Protein AF-0000000078982829 (afdb_homodimer)

Radius of gyration: 27.92 Å; Cα contacts (8 Å, |Δi|>4): 1335; chains: 2; bounding box: 40×84×59 Å

Secondary structure (DSSP, 8-state):
-EEEEEEETTEEEEEEEES-TTSEEEEEE--TT--GGGGTTHHHHHHHTTEEEEEEPPTTSTT-EES-TTS-----HHHHHHHHHHHHHHTT-SSEEEEEEHHHHHHHHHHHHH-GGGEEEEEEETS-----GGGTTS---HHHHHHTHHHHHTTSHHHHHHHHHHHHHHHHHHHHHHSTT----HHHHHHHHGGGG-TTHHHHHHHHHHHTTTSSPPPGGGHHHHHHHTT---B-S-EEEEEETT-SS----GGGGGGB-SSEEEEEETT--S-HHHHSHHHHHHHHHHHHHHH--/-EEEEEEETTEEEEEEEES-TTSEEEEEE--TT--GGGGTTHHHHHHHTTEEEEEEPPTTSTT-EES-TTS-----HHHHHHHHHHHHHHTT-SSEEEEEEHHHHHHHHHHHHH-GGGEEEEEEETS-----GGGTTS---HHHHHHTHHHHHTTSHHHHHHHHHHHHHHHHHHHHHHSTT----HHHHHHHHGGGG-TTHHHHHHHHHHHTTTSSPPPGGGHHHHHHHTT---B-S-EEEEEETT-SS----GGGGGGB-SSEEEEEETT--S-HHHHSHHHHHHHHHHHHHHH--

Solvent-accessible surface area (backbone atoms only — not comparable to full-atom values): 29621 Å² total; per-residue (Å²): 122,44,78,47,72,47,72,20,82,68,26,39,37,25,27,38,37,37,52,44,90,84,27,55,43,30,40,44,30,42,29,83,87,60,33,53,68,41,38,62,69,18,46,58,57,36,19,74,72,42,20,21,31,36,28,42,31,52,88,30,22,38,76,18,39,68,74,48,94,81,58,77,58,60,34,37,67,42,49,46,20,49,46,52,52,25,41,30,58,60,70,67,48,69,52,24,35,34,23,19,24,62,54,15,9,21,16,36,43,45,39,34,37,78,42,42,84,40,33,47,12,33,29,20,36,56,36,79,43,68,72,54,44,94,56,49,57,60,60,67,57,53,72,56,49,50,52,44,19,64,46,39,34,33,64,38,68,28,31,48,50,33,43,63,75,37,43,61,60,39,38,52,51,48,50,46,55,23,15,66,76,59,84,77,51,69,67,65,49,51,70,36,48,59,24,59,68,23,91,46,20,59,54,14,52,38,35,22,48,22,32,52,60,64,73,45,84,77,55,75,91,36,44,72,52,47,60,54,42,73,69,61,65,50,28,54,45,16,30,26,26,34,36,29,76,38,23,44,64,52,92,69,53,78,84,42,57,82,46,46,72,29,60,73,46,81,47,71,43,81,70,22,20,63,59,46,42,57,71,35,21,66,63,42,36,48,42,49,54,50,14,47,53,62,50,54,131,121,46,79,46,72,46,70,21,83,67,26,37,36,26,28,36,38,38,51,45,91,85,27,55,44,30,40,44,29,41,30,84,85,58,33,51,68,40,39,62,69,18,46,59,57,37,19,73,73,40,20,22,31,36,26,44,32,52,89,31,21,39,77,17,39,67,73,47,93,80,57,77,58,62,34,37,65,42,49,47,20,48,46,53,54,27,41,31,58,61,70,69,48,70,53,24,36,32,22,20,24,62,54,15,9,22,16,36,43,44,39,32,36,77,42,42,84,40,34,47,13,33,31,21,36,56,37,78,43,67,72,56,44,94,58,48,59,60,58,66,57,52,72,56,50,51,52,41,20,65,45,40,36,34,64,38,68,28,31,47,48,33,44,65,74,37,43,61,59,40,38,53,50,48,50,47,54,22,15,66,77,59,84,77,51,71,67,63,49,50,68,37,49,60,23,60,67,24,92,48,21,58,54,15,53,39,36,21,47,22,30,51,58,64,73,44,83,75,54,76,91,36,44,72,52,47,58,55,42,72,70,59,65,50,29,54,45,17,30,27,26,34,37,29,76,38,23,45,64,52,92,68,52,77,84,42,57,81,45,47,73,30,60,73,45,82,45,69,44,83,71,22,19,61,59,46,43,56,72,37,21,66,63,42,35,49,42,48,54,50,15,48,53,62,48,54,132

Structure (mmCIF, N/CA/C/O backbone):
data_AF-0000000078982829-model_v1
#
loop_
_entity.id
_entity.type
_entity.pdbx_description
1 polymer 'Hydrolase, alpha/beta fold family'
#
loop_
_atom_site.group_PDB
_atom_site.id
_atom_site.type_symbol
_atom_site.label_atom_id
_atom_site.label_alt_id
_atom_site.label_comp_id
_atom_site.label_asym_id
_atom_site.label_entity_id
_atom_site.label_seq_id
_atom_site.pdbx_PDB_ins_code
_atom_site.Cartn_x
_atom_site.Cartn_y
_atom_site.Cartn_z
_atom_site.occupancy
_atom_site.B_iso_or_equiv
_atom_site.auth_seq_id
_atom_site.auth_comp_id
_atom_site.auth_asym_id
_atom_site.auth_atom_id
_atom_site.pdbx_PDB_model_num
ATOM 1 N N . MET A 1 1 ? -15.469 26.25 22.859 1 89.81 1 MET A N 1
ATOM 2 C CA . MET A 1 1 ? -14.852 26.734 21.609 1 89.81 1 MET A CA 1
ATOM 3 C C . MET A 1 1 ? -15.906 27.281 20.672 1 89.81 1 MET A C 1
ATOM 5 O O . MET A 1 1 ? -17.031 26.781 20.609 1 89.81 1 MET A O 1
ATOM 9 N N . GLN A 1 2 ? -15.539 28.406 20.016 1 95.56 2 GLN A N 1
ATOM 10 C CA . GLN A 1 2 ? -16.438 29.062 19.078 1 95.56 2 GLN A CA 1
ATOM 11 C C . GLN A 1 2 ? -15.969 28.875 17.641 1 95.56 2 GLN A C 1
ATOM 13 O O . GLN A 1 2 ? -14.773 28.984 17.359 1 95.56 2 GLN A O 1
ATOM 18 N N . GLN A 1 3 ? -16.859 28.547 16.766 1 97.88 3 GLN A N 1
ATOM 19 C CA . GLN A 1 3 ? -16.531 28.438 15.344 1 97.88 3 GLN A CA 1
ATOM 20 C C . GLN A 1 3 ? -16.609 29.797 14.656 1 97.88 3 GLN A C 1
ATOM 22 O O . GLN A 1 3 ? -17.547 30.578 14.883 1 97.88 3 GLN A O 1
ATOM 27 N N . ARG A 1 4 ? -15.664 30.141 13.945 1 98.31 4 ARG A N 1
ATOM 28 C CA . ARG A 1 4 ? -15.562 31.391 13.195 1 98.31 4 ARG A CA 1
ATOM 29 C C . ARG A 1 4 ? -15.109 31.141 11.758 1 98.31 4 ARG A C 1
ATOM 31 O O . ARG A 1 4 ? -14.703 30.016 11.43 1 98.31 4 ARG A O 1
ATOM 38 N N . THR A 1 5 ? -15.305 32.125 10.898 1 98.62 5 THR A N 1
ATOM 39 C CA . THR A 1 5 ? -14.812 32.062 9.531 1 98.62 5 THR A CA 1
ATOM 40 C C . THR A 1 5 ? -14.07 33.344 9.172 1 98.62 5 THR A C 1
ATOM 42 O O . THR A 1 5 ? -14.367 34.406 9.719 1 98.62 5 THR A O 1
ATOM 45 N N . VAL A 1 6 ? -13.164 33.25 8.336 1 98.88 6 VAL A N 1
ATOM 46 C CA . VAL A 1 6 ? -12.43 34.406 7.844 1 98.88 6 VAL A CA 1
ATOM 47 C C . VAL A 1 6 ? -11.938 34.156 6.422 1 98.88 6 VAL A C 1
ATOM 49 O O . VAL A 1 6 ? -11.617 33 6.074 1 98.88 6 VAL A O 1
ATOM 52 N N . THR A 1 7 ? -11.992 35.156 5.578 1 98.88 7 THR A N 1
ATOM 53 C CA . THR A 1 7 ? -11.367 35.062 4.266 1 98.88 7 THR A CA 1
ATOM 54 C C . THR A 1 7 ? -9.844 35.125 4.379 1 98.88 7 THR A C 1
ATOM 56 O O . THR A 1 7 ? -9.297 36.125 4.863 1 98.88 7 THR A O 1
ATOM 59 N N . ALA A 1 8 ? -9.141 34.125 3.996 1 98.81 8 ALA A N 1
ATOM 60 C CA . ALA A 1 8 ? -7.688 34 4.047 1 98.81 8 ALA A CA 1
ATOM 61 C C . ALA A 1 8 ? -7.137 33.438 2.744 1 98.81 8 ALA A C 1
ATOM 63 O O . ALA A 1 8 ? -7.258 32.219 2.488 1 98.81 8 ALA A O 1
ATOM 64 N N . GLY A 1 9 ? -6.473 34.312 1.945 1 98.44 9 GLY A N 1
ATOM 65 C CA . GLY A 1 9 ? -5.996 33.844 0.65 1 98.44 9 GLY A CA 1
ATOM 66 C C . GLY A 1 9 ? -7.109 33.375 -0.271 1 98.44 9 GLY A C 1
ATOM 67 O O . GLY A 1 9 ? -8.062 34.125 -0.52 1 98.44 9 GLY A O 1
ATOM 68 N N . VAL A 1 10 ? -7.043 32.156 -0.689 1 98.81 10 VAL A N 1
ATOM 69 C CA . VAL A 1 10 ? -7.988 31.641 -1.676 1 98.81 10 VAL A CA 1
ATOM 70 C C . VAL A 1 10 ? -9.133 30.922 -0.969 1 98.81 10 VAL A C 1
ATOM 72 O O . VAL A 1 10 ? -9.984 30.312 -1.618 1 98.81 10 VAL A O 1
ATOM 75 N N . LEU A 1 11 ? -9.195 31.016 0.363 1 98.88 11 LEU A N 1
ATOM 76 C CA . LEU A 1 11 ? -10.156 30.219 1.119 1 98.88 11 LEU A CA 1
ATOM 77 C C . LEU A 1 11 ? -11.031 31.109 1.996 1 98.88 11 LEU A C 1
ATOM 79 O O . LEU A 1 11 ? -10.609 32.188 2.4 1 98.88 11 LEU A O 1
ATOM 83 N N . GLU A 1 12 ? -12.258 30.719 2.184 1 98.88 12 GLU A N 1
ATOM 84 C CA . GLU A 1 12 ? -13 31.016 3.41 1 98.88 12 GLU A CA 1
ATOM 85 C C . GLU A 1 12 ? -12.719 29.969 4.484 1 98.88 12 GLU A C 1
ATOM 87 O O . GLU A 1 12 ? -13.336 28.906 4.5 1 98.88 12 GLU A O 1
ATOM 92 N N . VAL A 1 13 ? -11.773 30.344 5.371 1 98.94 13 VAL A N 1
ATOM 93 C CA . VAL A 1 13 ? -11.305 29.375 6.355 1 98.94 13 VAL A CA 1
ATOM 94 C C . VAL A 1 13 ? -12.258 29.344 7.547 1 98.94 13 VAL A C 1
ATOM 96 O O . VAL A 1 13 ? -12.547 30.391 8.141 1 98.94 13 VAL A O 1
ATOM 99 N N . SER A 1 14 ? -12.844 28.219 7.848 1 98.94 14 SER A N 1
ATOM 100 C CA . SER A 1 14 ? -13.531 27.984 9.109 1 98.94 14 SER A CA 1
ATOM 101 C C . SER A 1 14 ? -12.578 27.453 10.172 1 98.94 14 SER A C 1
ATOM 103 O O . SER A 1 14 ? -11.711 26.641 9.883 1 98.94 14 SER A O 1
ATOM 105 N N . TYR A 1 15 ? -12.695 27.984 11.391 1 98.88 15 TYR A N 1
ATOM 106 C CA . TYR A 1 15 ? -11.828 27.562 12.477 1 98.88 15 TYR A CA 1
ATOM 107 C C . TYR A 1 15 ? -12.547 27.641 13.82 1 98.88 15 TYR A C 1
ATOM 109 O O . TYR A 1 15 ? -13.562 28.328 13.945 1 98.88 15 TYR A O 1
ATOM 117 N N . LEU A 1 16 ? -12.086 26.828 14.742 1 98.75 16 LEU A N 1
ATOM 118 C CA . LEU A 1 16 ? -12.5 26.984 16.141 1 98.75 16 LEU A CA 1
ATOM 119 C C . LEU A 1 16 ? -11.539 27.891 16.891 1 98.75 16 LEU A C 1
ATOM 121 O O . LEU A 1 16 ? -10.328 27.844 16.656 1 98.75 16 LEU A O 1
ATOM 125 N N . GLU A 1 17 ? -12.109 28.656 17.734 1 98.38 17 GLU A N 1
ATOM 126 C CA . GLU A 1 17 ? -11.312 29.547 18.562 1 98.38 17 GLU A CA 1
ATOM 127 C C . GLU A 1 17 ? -11.672 29.406 20.031 1 98.38 17 GLU A C 1
ATOM 129 O O . GLU A 1 17 ? -12.844 29.25 20.391 1 98.38 17 GLU A O 1
ATOM 134 N N . SER A 1 18 ? -10.625 29.375 20.859 1 97.69 18 SER A N 1
ATOM 135 C CA . SER A 1 18 ? -10.812 29.328 22.297 1 97.69 18 SER A CA 1
ATOM 136 C C . SER A 1 18 ? -9.758 30.172 23.016 1 97.69 18 SER A C 1
ATOM 138 O O . SER A 1 18 ? -8.703 30.453 22.453 1 97.69 18 SER A O 1
ATOM 140 N N . GLY A 1 19 ? -10.055 30.562 24.297 1 98.19 19 GLY A N 1
ATOM 141 C CA . GLY A 1 19 ? -9.133 31.359 25.094 1 98.19 19 GLY A CA 1
ATOM 142 C C . GLY A 1 19 ? -9.359 32.844 24.938 1 98.19 19 GLY A C 1
ATOM 143 O O . GLY A 1 19 ? -10.25 33.281 24.188 1 98.19 19 GLY A O 1
ATOM 144 N N . PRO A 1 20 ? -8.562 33.688 25.688 1 97.69 20 PRO A N 1
ATOM 145 C CA . PRO A 1 20 ? -8.711 35.125 25.594 1 97.69 20 PRO A CA 1
ATOM 146 C C . PRO A 1 20 ? -8.305 35.688 24.25 1 97.69 20 PRO A C 1
ATOM 148 O O . PRO A 1 20 ? -7.32 35.25 23.656 1 97.69 20 PRO A O 1
ATOM 151 N N . ALA A 1 21 ? -9.062 36.688 23.734 1 94.88 21 ALA A N 1
ATOM 152 C CA . ALA A 1 21 ? -8.789 37.281 22.438 1 94.88 21 ALA A CA 1
ATOM 153 C C . ALA A 1 21 ? -7.414 37.938 22.422 1 94.88 21 ALA A C 1
ATOM 155 O O . ALA A 1 21 ? -6.762 38 21.375 1 94.88 21 ALA A O 1
ATOM 156 N N . ASP A 1 22 ? -7.023 38.406 23.609 1 96.75 22 ASP A N 1
ATOM 157 C CA . ASP A 1 22 ? -5.73 39.062 23.719 1 96.75 22 ASP A CA 1
ATOM 158 C C . ASP A 1 22 ? -4.652 38.094 24.203 1 96.75 22 ASP A C 1
ATOM 160 O O . ASP A 1 22 ? -3.572 38.531 24.625 1 96.75 22 ASP A O 1
ATOM 164 N N . GLY A 1 23 ? -4.945 36.844 24.203 1 98.44 23 GLY A N 1
ATOM 165 C CA . GLY A 1 23 ? -3.986 35.812 24.594 1 98.44 23 GLY A CA 1
ATOM 166 C C . GLY A 1 23 ? -2.885 35.625 23.578 1 98.44 23 GLY A C 1
ATOM 167 O O . GLY A 1 23 ? -2.943 36.156 22.469 1 98.44 23 GLY A O 1
ATOM 168 N N . TRP A 1 24 ? -1.822 34.844 24.031 1 98.31 24 TRP A N 1
ATOM 169 C CA . TRP A 1 24 ? -0.764 34.562 23.062 1 98.31 24 TRP A CA 1
ATOM 170 C C . TRP A 1 24 ? -1.261 33.625 21.969 1 98.31 24 TRP A C 1
ATOM 172 O O . TRP A 1 24 ? -1.941 32.656 22.25 1 98.31 24 TRP A O 1
ATOM 182 N N . PRO A 1 25 ? -1.08 34 20.688 1 98.81 25 PRO A N 1
ATOM 183 C CA . PRO A 1 25 ? -1.641 33.25 19.578 1 98.81 25 PRO A CA 1
ATOM 184 C C . PRO A 1 25 ? -1.029 31.844 19.453 1 98.81 25 PRO A C 1
ATOM 186 O O . PRO A 1 25 ? 0.195 31.703 19.5 1 98.81 25 PRO A O 1
ATOM 189 N N . CYS A 1 26 ? -1.821 30.891 19.344 1 98.94 26 CYS A N 1
ATOM 190 C CA . CYS A 1 26 ? -1.468 29.5 19.156 1 98.94 26 CYS A CA 1
ATOM 191 C C . CYS A 1 26 ? -2.33 28.844 18.078 1 98.94 26 CYS A C 1
ATOM 193 O O . CYS A 1 26 ? -3.545 28.719 18.25 1 98.94 26 CYS A O 1
ATOM 195 N N . ILE A 1 27 ? -1.748 28.453 16.969 1 98.94 27 ILE A N 1
ATOM 196 C CA . ILE A 1 27 ? -2.486 27.828 15.867 1 98.94 27 ILE A CA 1
ATOM 197 C C . ILE A 1 27 ? -2.074 26.375 15.727 1 98.94 27 ILE A C 1
ATOM 199 O O . ILE A 1 27 ? -0.896 26.062 15.531 1 98.94 27 ILE A O 1
ATOM 203 N N . LEU A 1 28 ? -2.971 25.469 15.891 1 98.94 28 LEU A N 1
ATOM 204 C CA . LEU A 1 28 ? -2.736 24.031 15.789 1 98.94 28 LEU A CA 1
ATOM 205 C C . LEU A 1 28 ? -3.504 23.438 14.609 1 98.94 28 LEU A C 1
ATOM 207 O O . LEU A 1 28 ? -4.727 23.578 14.531 1 98.94 28 LEU A O 1
ATOM 211 N N . SER A 1 29 ? -2.797 22.828 13.688 1 98.88 29 SER A N 1
ATOM 212 C CA . SER A 1 29 ? -3.383 22.328 12.453 1 98.88 29 SER A CA 1
ATOM 213 C C . SER A 1 29 ? -3.432 20.797 12.445 1 98.88 29 SER A C 1
ATOM 215 O O . SER A 1 29 ? -2.471 20.141 12.844 1 98.88 29 SER A O 1
ATOM 217 N N . HIS A 1 30 ? -4.547 20.219 11.984 1 98.81 30 HIS A N 1
ATOM 218 C CA . HIS A 1 30 ? -4.762 18.766 11.961 1 98.81 30 HIS A CA 1
ATOM 219 C C . HIS A 1 30 ? -4.094 18.141 10.75 1 98.81 30 HIS A C 1
ATOM 221 O O . HIS A 1 30 ? -3.58 18.844 9.875 1 98.81 30 HIS A O 1
ATOM 227 N N . GLY A 1 31 ? -4.035 16.797 10.773 1 98.12 31 GLY A N 1
ATOM 228 C CA . GLY A 1 31 ? -3.494 16.031 9.648 1 98.12 31 GLY A CA 1
ATOM 229 C C . GLY A 1 31 ? -4.559 15.312 8.844 1 98.12 31 GLY A C 1
ATOM 230 O O . GLY A 1 31 ? -5.754 15.484 9.086 1 98.12 31 GLY A O 1
ATOM 231 N N . PHE A 1 32 ? -4.203 14.648 7.781 1 98.5 32 PHE A N 1
ATOM 232 C CA . PHE A 1 32 ? -5.027 13.703 7.035 1 98.5 32 PHE A CA 1
ATOM 233 C C . PHE A 1 32 ? -4.957 12.312 7.656 1 98.5 32 PHE A C 1
ATOM 235 O O . PHE A 1 32 ? -3.867 11.812 7.945 1 98.5 32 PHE A O 1
ATOM 242 N N . PRO A 1 33 ? -6.172 11.68 7.758 1 98.38 33 PRO A N 1
ATOM 243 C CA . PRO A 1 33 ? -7.547 12.141 7.559 1 98.38 33 PRO A CA 1
ATOM 244 C C . PRO A 1 33 ? -8.266 12.43 8.867 1 98.38 33 PRO A C 1
ATOM 246 O O . PRO A 1 33 ? -9.18 11.695 9.258 1 98.38 33 PRO A O 1
ATOM 249 N N . TYR A 1 34 ? -7.891 13.469 9.531 1 98.62 34 TYR A N 1
ATOM 250 C CA . TYR A 1 34 ? -8.492 13.953 10.766 1 98.62 34 TYR A CA 1
ATOM 251 C C . TYR A 1 34 ? -9.133 15.32 10.562 1 98.62 34 TYR A C 1
ATOM 253 O O . TYR A 1 34 ? -9.508 15.68 9.445 1 98.62 34 TYR A O 1
ATOM 261 N N . ASP A 1 35 ? -9.5 16.031 11.664 1 98.62 35 ASP A N 1
ATOM 262 C CA . ASP A 1 35 ? -10 17.406 11.617 1 98.62 35 ASP A CA 1
ATOM 263 C C . ASP A 1 35 ? -9.742 18.125 12.938 1 98.62 35 ASP A C 1
ATOM 265 O O . ASP A 1 35 ? -8.805 17.781 13.664 1 98.62 35 ASP A O 1
ATOM 269 N N . VAL A 1 36 ? -10.438 19.188 13.219 1 98.75 36 VAL A N 1
ATOM 270 C CA . VAL A 1 36 ? -10.172 20.062 14.352 1 98.75 36 VAL A CA 1
ATOM 271 C C . VAL A 1 36 ? -10.43 19.312 15.656 1 98.75 36 VAL A C 1
ATOM 273 O O . VAL A 1 36 ? -9.906 19.672 16.703 1 98.75 36 VAL A O 1
ATOM 276 N N . GLN A 1 37 ? -11.219 18.219 15.617 1 98.25 37 GLN A N 1
ATOM 277 C CA . GLN A 1 37 ? -11.516 17.438 16.812 1 98.25 37 GLN A CA 1
ATOM 278 C C . GLN A 1 37 ? -10.25 16.844 17.406 1 98.25 37 GLN A C 1
ATOM 280 O O . GLN A 1 37 ? -10.234 16.438 18.578 1 98.25 37 GLN A O 1
ATOM 285 N N . THR A 1 38 ? -9.211 16.797 16.562 1 98.38 38 THR A N 1
ATOM 286 C CA . THR A 1 38 ? -7.902 16.328 17 1 98.38 38 THR A CA 1
ATOM 287 C C . THR A 1 38 ? -7.449 17.078 18.25 1 98.38 38 THR A C 1
ATOM 289 O O . THR A 1 38 ? -6.777 16.5 19.109 1 98.38 38 THR A O 1
ATOM 292 N N . TYR A 1 39 ? -7.867 18.297 18.438 1 98.69 39 TYR A N 1
ATOM 293 C CA . TYR A 1 39 ? -7.352 19.141 19.5 1 98.69 39 TYR A CA 1
ATOM 294 C C . TYR A 1 39 ? -8.445 19.469 20.516 1 98.69 39 TYR A C 1
ATOM 296 O O . TYR A 1 39 ? -8.273 20.359 21.359 1 98.69 39 TYR A O 1
ATOM 304 N N . ALA A 1 40 ? -9.555 18.797 20.469 1 97.88 40 ALA A N 1
ATOM 305 C CA . ALA A 1 40 ? -10.727 19.125 21.281 1 97.88 40 ALA A CA 1
ATOM 306 C C . ALA A 1 40 ? -10.375 19.156 22.766 1 97.88 40 ALA A C 1
ATOM 308 O O . ALA A 1 40 ? -10.906 19.984 23.516 1 97.88 40 ALA A O 1
ATOM 309 N N . GLU A 1 41 ? -9.516 18.266 23.219 1 98.12 41 GLU A N 1
ATOM 310 C CA . GLU A 1 41 ? -9.18 18.188 24.641 1 98.12 41 GLU A CA 1
ATOM 311 C C . GLU A 1 41 ? -7.949 19.031 24.953 1 98.12 41 GLU A C 1
ATOM 313 O O . GLU A 1 41 ? -7.836 19.578 26.062 1 98.12 41 GLU A O 1
ATOM 318 N N . ALA A 1 42 ? -7.039 19.172 24.062 1 98.69 42 ALA A N 1
ATOM 319 C CA . ALA A 1 42 ? -5.816 19.938 24.281 1 98.69 42 ALA A CA 1
ATOM 320 C C . ALA A 1 42 ? -6.098 21.438 24.297 1 98.69 42 ALA A C 1
ATOM 322 O O . ALA A 1 42 ? -5.48 22.188 25.047 1 98.69 42 ALA A O 1
ATOM 323 N N . ALA A 1 43 ? -7.043 21.906 23.469 1 98.69 43 ALA A N 1
ATOM 324 C CA . ALA A 1 43 ? -7.293 23.328 23.234 1 98.69 43 ALA A CA 1
ATOM 325 C C . ALA A 1 43 ? -7.738 24.016 24.516 1 98.69 43 ALA A C 1
ATOM 327 O O . ALA A 1 43 ? -7.234 25.094 24.859 1 98.69 43 ALA A O 1
ATOM 328 N N . PRO A 1 44 ? -8.648 23.375 25.312 1 98.31 44 PRO A N 1
ATOM 329 C CA . PRO A 1 44 ? -9.055 24.016 26.547 1 98.31 44 PRO A CA 1
ATOM 330 C C . PRO A 1 44 ? -7.918 24.141 27.562 1 98.31 44 PRO A C 1
ATOM 332 O O . PRO A 1 44 ? -7.867 25.094 28.328 1 98.31 44 PRO A O 1
ATOM 335 N N . LEU A 1 45 ? -7.023 23.188 27.562 1 98.75 45 LEU A N 1
ATOM 336 C CA . LEU A 1 45 ? -5.871 23.25 28.453 1 98.75 45 LEU A CA 1
ATOM 337 C C . LEU A 1 45 ? -4.969 24.422 28.109 1 98.75 45 LEU A C 1
ATOM 339 O O . LEU A 1 45 ? -4.48 25.125 29 1 98.75 45 LEU A O 1
ATOM 343 N N . LEU A 1 46 ? -4.789 24.672 26.859 1 98.88 46 LEU A N 1
ATOM 344 C CA . LEU A 1 46 ? -3.963 25.781 26.391 1 98.88 46 LEU A CA 1
ATOM 345 C C . LEU A 1 46 ? -4.656 27.109 26.625 1 98.88 46 LEU A C 1
ATOM 347 O O . LEU A 1 46 ? -4.008 28.094 27 1 98.88 46 LEU A O 1
ATOM 351 N N . ALA A 1 47 ? -5.953 27.141 26.391 1 98.75 47 ALA A N 1
ATOM 352 C CA . ALA A 1 47 ? -6.73 28.344 26.656 1 98.75 47 ALA A CA 1
ATOM 353 C C . ALA A 1 47 ? -6.625 28.75 28.125 1 98.75 47 ALA A C 1
ATOM 355 O O . ALA A 1 47 ? -6.484 29.938 28.422 1 98.75 47 ALA A O 1
ATOM 356 N N . ALA A 1 48 ? -6.672 27.781 28.938 1 98.44 48 ALA A N 1
ATOM 357 C CA . ALA A 1 48 ? -6.57 28.031 30.375 1 98.44 48 ALA A CA 1
ATOM 358 C C . ALA A 1 48 ? -5.199 28.594 30.734 1 98.44 48 ALA A C 1
ATOM 360 O O . ALA A 1 48 ? -5.062 29.312 31.734 1 98.44 48 ALA A O 1
ATOM 361 N N . ALA A 1 49 ? -4.27 28.312 29.922 1 98.5 49 ALA A N 1
ATOM 362 C CA . ALA A 1 49 ? -2.908 28.797 30.141 1 98.5 49 ALA A CA 1
ATOM 363 C C . ALA A 1 49 ? -2.701 30.156 29.469 1 98.5 49 ALA A C 1
ATOM 365 O O . ALA A 1 49 ? -1.578 30.672 29.422 1 98.5 49 ALA A O 1
ATOM 366 N N . GLY A 1 50 ? -3.744 30.75 28.875 1 98.62 50 GLY A N 1
ATOM 367 C CA . GLY A 1 50 ? -3.697 32.125 28.375 1 98.62 50 GLY A CA 1
ATOM 368 C C . GLY A 1 50 ? -3.514 32.219 26.875 1 98.62 50 GLY A C 1
ATOM 369 O O . GLY A 1 50 ? -3.273 33.281 26.328 1 98.62 50 GLY A O 1
ATOM 370 N N . ALA A 1 51 ? -3.652 31.125 26.203 1 98.81 51 ALA A N 1
ATOM 371 C CA . ALA A 1 51 ? -3.486 31.125 24.75 1 98.81 51 ALA A CA 1
ATOM 372 C C . ALA A 1 51 ? -4.777 31.531 24.047 1 98.81 51 ALA A C 1
ATOM 374 O O . ALA A 1 51 ? -5.871 31.172 24.484 1 98.81 51 ALA A O 1
ATOM 375 N N . ARG A 1 52 ? -4.625 32.281 23.016 1 98.75 52 ARG A N 1
ATOM 376 C CA . ARG A 1 52 ? -5.641 32.344 21.969 1 98.75 52 ARG A CA 1
ATOM 377 C C . ARG A 1 52 ? -5.473 31.203 20.969 1 98.75 52 ARG A C 1
ATOM 379 O O . ARG A 1 52 ? -4.66 31.297 20.047 1 98.75 52 ARG A O 1
ATOM 386 N N . VAL A 1 53 ? -6.277 30.125 21.172 1 98.88 53 VAL A N 1
ATOM 387 C CA . VAL A 1 53 ? -6.094 28.891 20.391 1 98.88 53 VAL A CA 1
ATOM 388 C C . VAL A 1 53 ? -6.949 28.953 19.141 1 98.88 53 VAL A C 1
ATOM 390 O O . VAL A 1 53 ? -8.156 29.188 19.203 1 98.88 53 VAL A O 1
ATOM 393 N N . ILE A 1 54 ? -6.352 28.766 18.016 1 98.88 54 ILE A N 1
ATOM 394 C CA . ILE A 1 54 ? -7.012 28.75 16.719 1 98.88 54 ILE A CA 1
ATOM 395 C C . ILE A 1 54 ? -6.824 27.391 16.047 1 98.88 54 ILE A C 1
ATOM 397 O O . ILE A 1 54 ? -5.695 26.938 15.852 1 98.88 54 ILE A O 1
ATOM 401 N N . LEU A 1 55 ? -7.906 26.703 15.727 1 98.94 55 LEU A N 1
ATOM 402 C CA . LEU A 1 55 ? -7.91 25.406 15.078 1 98.94 55 LEU A CA 1
ATOM 403 C C . LEU A 1 55 ? -8.602 25.469 13.719 1 98.94 55 LEU A C 1
ATOM 405 O O . LEU A 1 55 ? -9.828 25.344 13.633 1 98.94 55 LEU A O 1
ATOM 409 N N . PRO A 1 56 ? -7.887 25.625 12.672 1 98.94 56 PRO A N 1
ATOM 410 C CA . PRO A 1 56 ? -8.523 25.719 11.352 1 98.94 56 PRO A CA 1
ATOM 411 C C . PRO A 1 56 ? -8.828 24.344 10.75 1 98.94 56 PRO A C 1
ATOM 413 O O . PRO A 1 56 ? -8.062 23.406 10.93 1 98.94 56 PRO A O 1
ATOM 416 N N . TRP A 1 57 ? -9.984 24.25 10.07 1 98.94 57 TRP A N 1
ATOM 417 C CA . TRP A 1 57 ? -10.141 23.172 9.102 1 98.94 57 TRP A CA 1
ATOM 418 C C . TRP A 1 57 ? -9.289 23.422 7.859 1 98.94 57 TRP A C 1
ATOM 420 O O . TRP A 1 57 ? -9.383 24.484 7.238 1 98.94 57 TRP A O 1
ATOM 430 N N . LEU A 1 58 ? -8.477 22.5 7.473 1 98.94 58 LEU A N 1
ATOM 431 C CA . LEU A 1 58 ? -7.574 22.625 6.336 1 98.94 58 LEU A CA 1
ATOM 432 C C . LEU A 1 58 ? -8.352 22.656 5.023 1 98.94 58 LEU A C 1
ATOM 434 O O . LEU A 1 58 ? -9.531 22.297 4.988 1 98.94 58 LEU A O 1
ATOM 438 N N . ARG A 1 59 ? -7.691 23.219 3.947 1 98.94 59 ARG A N 1
ATOM 439 C CA . ARG A 1 59 ? -8.305 23.172 2.625 1 98.94 59 ARG A CA 1
ATOM 440 C C . ARG A 1 59 ? -8.773 21.75 2.299 1 98.94 59 ARG A C 1
ATOM 442 O O . ARG A 1 59 ? -8.102 20.781 2.639 1 98.94 59 ARG A O 1
ATOM 449 N N . GLY A 1 60 ? -9.945 21.625 1.731 1 98.81 60 GLY A N 1
ATOM 450 C CA . GLY A 1 60 ? -10.5 20.344 1.368 1 98.81 60 GLY A CA 1
ATOM 451 C C . GLY A 1 60 ? -11.32 19.703 2.479 1 98.81 60 GLY A C 1
ATOM 452 O O . GLY A 1 60 ? -11.93 18.656 2.285 1 98.81 60 GLY A O 1
ATOM 453 N N . TYR A 1 61 ? -11.383 20.328 3.65 1 98.88 61 TYR A N 1
ATOM 454 C CA . TYR A 1 61 ? -12.172 19.812 4.766 1 98.88 61 TYR A CA 1
ATOM 455 C C . TYR A 1 61 ? -13.336 20.734 5.082 1 98.88 61 TYR A C 1
ATOM 457 O O . TYR A 1 61 ? -13.172 21.953 5.133 1 98.88 61 TYR A O 1
ATOM 465 N N . ASP A 1 62 ? -14.547 20.203 5.25 1 97.81 62 ASP A N 1
ATOM 466 C CA . ASP A 1 62 ? -15.711 20.969 5.676 1 97.81 62 ASP A CA 1
ATOM 467 C C . ASP A 1 62 ? -15.516 21.531 7.082 1 97.81 62 ASP A C 1
ATOM 469 O O . ASP A 1 62 ? -14.992 20.844 7.961 1 97.81 62 ASP A O 1
ATOM 473 N N . PRO A 1 63 ? -15.688 22.766 7.332 1 98.31 63 PRO A N 1
ATOM 474 C CA . PRO A 1 63 ? -16.5 23.672 6.516 1 98.31 63 PRO A CA 1
ATOM 475 C C . PRO A 1 63 ? -15.664 24.656 5.703 1 98.31 63 PRO A C 1
ATOM 477 O O . PRO A 1 63 ? -16.219 25.547 5.043 1 98.31 63 PRO A O 1
ATOM 480 N N . THR A 1 64 ? -14.344 24.547 5.707 1 98.88 64 THR A N 1
ATOM 481 C CA . THR A 1 64 ? -13.5 25.422 4.906 1 98.88 64 THR A CA 1
ATOM 482 C C . THR A 1 64 ? -13.789 25.25 3.418 1 98.88 64 THR A C 1
ATOM 484 O O . THR A 1 64 ? -13.953 24.125 2.941 1 98.88 64 THR A O 1
ATOM 487 N N . ARG A 1 65 ? -13.898 26.438 2.68 1 98.62 65 ARG A N 1
ATOM 488 C CA . ARG A 1 65 ? -14.258 26.391 1.265 1 98.62 65 ARG A CA 1
ATOM 489 C C . ARG A 1 65 ? -13.312 27.25 0.435 1 98.62 65 ARG A C 1
ATOM 491 O O . ARG A 1 65 ? -12.797 28.266 0.923 1 98.62 65 ARG A O 1
ATOM 498 N N . PHE A 1 66 ? -13.125 26.812 -0.754 1 98.81 66 PHE A N 1
ATOM 499 C CA . PHE A 1 66 ? -12.484 27.688 -1.726 1 98.81 66 PHE A CA 1
ATOM 500 C C . PHE A 1 66 ? -13.398 28.844 -2.119 1 98.81 66 PHE A C 1
ATOM 502 O O . PHE A 1 66 ? -14.609 28.656 -2.258 1 98.81 66 PHE A O 1
ATOM 509 N N . LEU A 1 67 ? -12.828 29.984 -2.385 1 98.75 67 LEU A N 1
ATOM 510 C CA . LEU A 1 67 ? -13.586 31.188 -2.738 1 98.75 67 LEU A CA 1
ATOM 511 C C . LEU A 1 67 ? -14.062 31.109 -4.188 1 98.75 67 LEU A C 1
ATOM 513 O O . LEU A 1 67 ? -15.047 31.75 -4.555 1 98.75 67 LEU A O 1
ATOM 517 N N . SER A 1 68 ? -13.336 30.391 -5.004 1 98.38 68 SER A N 1
ATOM 518 C CA . SER A 1 68 ? -13.617 30.344 -6.438 1 98.38 68 SER A CA 1
ATOM 519 C C . SER A 1 68 ? -13.523 28.922 -6.98 1 98.38 68 SER A C 1
ATOM 521 O O . SER A 1 68 ? -12.641 28.156 -6.59 1 98.38 68 SER A O 1
ATOM 523 N N . PRO A 1 69 ? -14.445 28.578 -7.898 1 97.12 69 PRO A N 1
ATOM 524 C CA . PRO A 1 69 ? -14.344 27.266 -8.555 1 97.12 69 PRO A CA 1
ATOM 525 C C . PRO A 1 69 ? -13.117 27.156 -9.453 1 97.12 69 PRO A C 1
ATOM 527 O O . PRO A 1 69 ? -12.742 26.047 -9.844 1 97.12 69 PRO A O 1
ATOM 530 N N . ASP A 1 70 ? -12.477 28.281 -9.766 1 97.5 70 ASP A N 1
ATOM 531 C CA . ASP A 1 70 ? -11.352 28.281 -10.695 1 97.5 70 ASP A CA 1
ATOM 532 C C . ASP A 1 70 ? -10.031 28 -9.961 1 97.5 70 ASP A C 1
ATOM 534 O O . ASP A 1 70 ? -9.016 27.719 -10.594 1 97.5 70 ASP A O 1
ATOM 538 N N . THR A 1 71 ? -10.047 28.125 -8.617 1 98.38 71 THR A N 1
ATOM 539 C CA . THR A 1 71 ? -8.836 27.844 -7.855 1 98.38 71 THR A CA 1
ATOM 540 C C . THR A 1 71 ? -8.492 26.359 -7.938 1 98.38 71 THR A C 1
ATOM 542 O O . THR A 1 71 ? -9.32 25.5 -7.617 1 98.38 71 THR A O 1
ATOM 545 N N . PRO A 1 72 ? -7.246 26.047 -8.391 1 98.5 72 PRO A N 1
ATOM 546 C CA . PRO A 1 72 ? -6.863 24.625 -8.383 1 98.5 72 PRO A CA 1
ATOM 547 C C . PRO A 1 72 ? -7.008 23.984 -7.012 1 98.5 72 PRO A C 1
ATOM 549 O O . PRO A 1 72 ? -6.68 24.594 -5.996 1 98.5 72 PRO A O 1
ATOM 552 N N . ARG A 1 73 ? -7.535 22.812 -6.953 1 98.69 73 ARG A N 1
ATOM 553 C CA . ARG A 1 73 ? -7.668 22.062 -5.707 1 98.69 73 ARG A CA 1
ATOM 554 C C . ARG A 1 73 ? -6.355 21.391 -5.328 1 98.69 73 ARG A C 1
ATOM 556 O O . ARG A 1 73 ? -6.301 20.172 -5.172 1 98.69 73 ARG A O 1
ATOM 563 N N . SER A 1 74 ? -5.332 22.219 -5.164 1 98.81 74 SER A N 1
ATOM 564 C CA . SER A 1 74 ? -3.979 21.766 -4.871 1 98.81 74 SER A CA 1
ATOM 565 C C . SER A 1 74 ? -3.879 21.203 -3.449 1 98.81 74 SER A C 1
ATOM 567 O O . SER A 1 74 ? -4.359 21.844 -2.502 1 98.81 74 SER A O 1
ATOM 569 N N . GLY A 1 75 ? -3.307 20.031 -3.348 1 98.81 75 GLY A N 1
ATOM 570 C CA . GLY A 1 75 ? -2.984 19.469 -2.047 1 98.81 75 GLY A CA 1
ATOM 571 C C . GLY A 1 75 ? -1.499 19.484 -1.742 1 98.81 75 GLY A C 1
ATOM 572 O O . GLY A 1 75 ? -1.041 18.797 -0.829 1 98.81 75 GLY A O 1
ATOM 573 N N . GLU A 1 76 ? -0.684 20.219 -2.551 1 98.88 76 GLU A N 1
ATOM 574 C CA . GLU A 1 76 ? 0.763 20.219 -2.361 1 98.88 76 GLU A CA 1
ATOM 575 C C . GLU A 1 76 ? 1.142 20.891 -1.041 1 98.88 76 GLU A C 1
ATOM 577 O O . GLU A 1 76 ? 0.379 21.703 -0.507 1 98.88 76 GLU A O 1
ATOM 582 N N . GLN A 1 77 ? 2.285 20.562 -0.5 1 98.88 77 GLN A N 1
ATOM 583 C CA . GLN A 1 77 ? 2.717 21.016 0.814 1 98.88 77 GLN A CA 1
ATOM 584 C C . GLN A 1 77 ? 2.834 22.547 0.85 1 98.88 77 GLN A C 1
ATOM 586 O O . GLN A 1 77 ? 2.533 23.172 1.867 1 98.88 77 GLN A O 1
ATOM 591 N N . ALA A 1 78 ? 3.193 23.172 -0.227 1 98.94 78 ALA A N 1
ATOM 592 C CA . ALA A 1 78 ? 3.324 24.625 -0.286 1 98.94 78 ALA A CA 1
ATOM 593 C C . ALA A 1 78 ? 1.971 25.312 -0.101 1 98.94 78 ALA A C 1
ATOM 595 O O . ALA A 1 78 ? 1.887 26.375 0.494 1 98.94 78 ALA A O 1
ATOM 596 N N . ALA A 1 79 ? 0.949 24.734 -0.632 1 98.94 79 ALA A N 1
ATOM 597 C CA . ALA A 1 79 ? -0.392 25.281 -0.483 1 98.94 79 ALA A CA 1
ATOM 598 C C . ALA A 1 79 ? -0.832 25.281 0.979 1 98.94 79 ALA A C 1
ATOM 600 O O . ALA A 1 79 ? -1.446 26.234 1.456 1 98.94 79 ALA A O 1
ATOM 601 N N . LEU A 1 80 ? -0.562 24.203 1.671 1 98.94 80 LEU A N 1
ATOM 602 C CA . LEU A 1 80 ? -0.9 24.109 3.088 1 98.94 80 LEU A CA 1
ATOM 603 C C . LEU A 1 80 ? -0.209 25.203 3.887 1 98.94 80 LEU A C 1
ATOM 605 O O . LEU A 1 80 ? -0.824 25.828 4.758 1 98.94 80 LEU A O 1
ATOM 609 N N . ALA A 1 81 ? 1.052 25.422 3.604 1 98.94 81 ALA A N 1
ATOM 610 C CA . ALA A 1 81 ? 1.812 26.453 4.289 1 98.94 81 ALA A CA 1
ATOM 611 C C . ALA A 1 81 ? 1.259 27.844 3.959 1 98.94 81 ALA A C 1
ATOM 613 O O . ALA A 1 81 ? 1.146 28.703 4.84 1 98.94 81 ALA A O 1
ATOM 614 N N . ALA A 1 82 ? 0.965 28.031 2.699 1 98.94 82 ALA A N 1
ATOM 615 C CA . ALA A 1 82 ? 0.41 29.312 2.266 1 98.94 82 ALA A CA 1
ATOM 616 C C . ALA A 1 82 ? -0.917 29.594 2.961 1 98.94 82 ALA A C 1
ATOM 618 O O . ALA A 1 82 ? -1.203 30.75 3.32 1 98.94 82 ALA A O 1
ATOM 619 N N . ASP A 1 83 ? -1.742 28.594 3.102 1 98.94 83 ASP A N 1
ATOM 620 C CA . ASP A 1 83 ? -3.01 28.75 3.809 1 98.94 83 ASP A CA 1
ATOM 621 C C . ASP A 1 83 ? -2.783 29.203 5.246 1 98.94 83 ASP A C 1
ATOM 623 O O . ASP A 1 83 ? -3.496 30.078 5.738 1 98.94 83 ASP A O 1
ATOM 627 N N . LEU A 1 84 ? -1.832 28.562 5.918 1 98.94 84 LEU A N 1
ATOM 628 C CA . LEU A 1 84 ? -1.537 28.906 7.305 1 98.94 84 LEU A CA 1
ATOM 629 C C . LEU A 1 84 ? -1.059 30.344 7.422 1 98.94 84 LEU A C 1
ATOM 631 O O . LEU A 1 84 ? -1.501 31.078 8.305 1 98.94 84 LEU A O 1
ATOM 635 N N . ARG A 1 85 ? -0.184 30.781 6.57 1 98.81 85 ARG A N 1
ATOM 636 C CA . ARG A 1 85 ? 0.305 32.156 6.566 1 98.81 85 ARG A CA 1
ATOM 637 C C . ARG A 1 85 ? -0.827 33.125 6.289 1 98.81 85 ARG A C 1
ATOM 639 O O . ARG A 1 85 ? -0.937 34.188 6.953 1 98.81 85 ARG A O 1
ATOM 646 N N . ALA A 1 86 ? -1.632 32.781 5.312 1 98.94 86 ALA A N 1
ATOM 647 C CA . ALA A 1 86 ? -2.762 33.656 4.969 1 98.94 86 ALA A CA 1
ATOM 648 C C . ALA A 1 86 ? -3.727 33.781 6.145 1 98.94 86 ALA A C 1
ATOM 650 O O . ALA A 1 86 ? -4.312 34.844 6.359 1 98.94 86 ALA A O 1
ATOM 651 N N . LEU A 1 87 ? -3.92 32.656 6.828 1 98.94 87 LEU A N 1
ATOM 652 C CA . LEU A 1 87 ? -4.777 32.719 8.008 1 98.94 87 LEU A CA 1
ATOM 653 C C . LEU A 1 87 ? -4.207 33.656 9.062 1 98.94 87 LEU A C 1
ATOM 655 O O . LEU A 1 87 ? -4.941 34.469 9.648 1 98.94 87 LEU A O 1
ATOM 659 N N . MET A 1 88 ? -2.893 33.594 9.344 1 98.94 88 MET A N 1
ATOM 660 C CA . MET A 1 88 ? -2.238 34.5 10.273 1 98.94 88 MET A CA 1
ATOM 661 C C . MET A 1 88 ? -2.467 35.969 9.859 1 98.94 88 MET A C 1
ATOM 663 O O . MET A 1 88 ? -2.848 36.781 10.688 1 98.94 88 MET A O 1
ATOM 667 N N . ASP A 1 89 ? -2.293 36.25 8.609 1 98.88 89 ASP A N 1
ATOM 668 C CA . ASP A 1 89 ? -2.477 37.594 8.102 1 98.88 89 ASP A CA 1
ATOM 669 C C . ASP A 1 89 ? -3.918 38.062 8.297 1 98.88 89 ASP A C 1
ATOM 671 O O . ASP A 1 89 ? -4.152 39.188 8.758 1 98.88 89 ASP A O 1
ATOM 675 N N . ALA A 1 90 ? -4.805 37.219 7.941 1 98.88 90 ALA A N 1
ATOM 676 C CA . ALA A 1 90 ? -6.223 37.562 8 1 98.88 90 ALA A CA 1
ATOM 677 C C . ALA A 1 90 ? -6.66 37.844 9.438 1 98.88 90 ALA A C 1
ATOM 679 O O . ALA A 1 90 ? -7.535 38.688 9.672 1 98.88 90 ALA A O 1
ATOM 680 N N . LEU A 1 91 ? -6.043 37.156 10.359 1 98.69 91 LEU A N 1
ATOM 681 C CA . LEU A 1 91 ? -6.426 37.312 11.766 1 98.69 91 LEU A CA 1
ATOM 682 C C . LEU A 1 91 ? -5.57 38.375 12.461 1 98.69 91 LEU A C 1
ATOM 684 O O . LEU A 1 91 ? -5.695 38.562 13.672 1 98.69 91 LEU A O 1
ATOM 688 N N . GLY A 1 92 ? -4.652 38.938 11.75 1 98.44 92 GLY A N 1
ATOM 689 C CA . GLY A 1 92 ? -3.785 39.969 12.312 1 98.44 92 GLY A CA 1
ATOM 690 C C . GLY A 1 92 ? -2.756 39.406 13.281 1 98.44 92 GLY A C 1
ATOM 691 O O . GLY A 1 92 ? -2.373 40.094 14.242 1 98.44 92 GLY A O 1
ATOM 692 N N . ILE A 1 93 ? -2.395 38.25 13.086 1 98.62 93 ILE A N 1
ATOM 693 C CA . ILE A 1 93 ? -1.415 37.594 13.945 1 98.62 93 ILE A CA 1
ATOM 694 C C . ILE A 1 93 ? -0.021 37.75 13.336 1 98.62 93 ILE A C 1
ATOM 696 O O . ILE A 1 93 ? 0.266 37.125 12.297 1 98.62 93 ILE A O 1
ATOM 700 N N . GLY A 1 94 ? 0.869 38.469 13.961 1 98.38 94 GLY A N 1
ATOM 701 C CA . GLY A 1 94 ? 2.234 38.656 13.492 1 98.38 94 GLY A CA 1
ATOM 702 C C . GLY A 1 94 ? 3.131 37.469 13.781 1 98.38 94 GLY A C 1
ATOM 703 O O . GLY A 1 94 ? 3.896 37.062 12.914 1 98.38 94 GLY A O 1
ATOM 704 N N . ARG A 1 95 ? 3.121 37 14.984 1 98.44 95 ARG A N 1
ATOM 705 C CA . ARG A 1 95 ? 3.92 35.875 15.477 1 98.44 95 ARG A CA 1
ATOM 706 C C . ARG A 1 95 ? 3.082 34.938 16.359 1 98.44 95 ARG A C 1
ATOM 708 O O . ARG A 1 95 ? 2.266 35.406 17.156 1 98.44 95 ARG A O 1
ATOM 715 N N . ALA A 1 96 ? 3.277 33.625 16.188 1 98.88 96 ALA A N 1
ATOM 716 C CA . ALA A 1 96 ? 2.453 32.656 16.922 1 98.88 96 ALA A CA 1
ATOM 717 C C . ALA A 1 96 ? 3.246 31.406 17.266 1 98.88 96 ALA A C 1
ATOM 719 O O . ALA A 1 96 ? 4.289 31.141 16.672 1 98.88 96 ALA A O 1
ATOM 720 N N . VAL A 1 97 ? 2.805 30.688 18.312 1 98.94 97 VAL A N 1
ATOM 721 C CA . VAL A 1 97 ? 3.156 29.266 18.438 1 98.94 97 VAL A CA 1
ATOM 722 C C . VAL A 1 97 ? 2.385 28.453 17.406 1 98.94 97 VAL A C 1
ATOM 724 O O . VAL A 1 97 ? 1.157 28.531 17.328 1 98.94 97 VAL A O 1
ATOM 727 N N . LEU A 1 98 ? 3.102 27.797 16.531 1 98.94 98 LEU A N 1
ATOM 728 C CA . LEU A 1 98 ? 2.486 26.922 15.547 1 98.94 98 LEU A CA 1
ATOM 729 C C . LEU A 1 98 ? 2.668 25.469 15.93 1 98.94 98 LEU A C 1
ATOM 731 O O . LEU A 1 98 ? 3.703 25.078 16.484 1 98.94 98 LEU A O 1
ATOM 735 N N . GLY A 1 99 ? 1.708 24.672 15.68 1 98.75 99 GLY A N 1
ATOM 736 C CA . GLY A 1 99 ? 1.812 23.25 15.922 1 98.75 99 GLY A CA 1
ATOM 737 C C . GLY A 1 99 ? 0.947 22.422 14.992 1 98.75 99 GLY A C 1
ATOM 738 O O . GLY A 1 99 ? -0.048 22.906 14.461 1 98.75 99 GLY A O 1
ATOM 739 N N . GLY A 1 100 ? 1.288 21.203 14.859 1 98.5 100 GLY A N 1
ATOM 740 C CA . GLY A 1 100 ? 0.527 20.25 14.078 1 98.5 100 GLY A CA 1
ATOM 741 C C . GLY A 1 100 ? 1.273 18.938 13.852 1 98.5 100 GLY A C 1
ATOM 742 O O . GLY A 1 100 ? 2.33 18.719 14.438 1 98.5 100 GLY A O 1
ATOM 743 N N . TYR A 1 101 ? 0.701 18.078 13.148 1 97.44 101 TYR A N 1
ATOM 744 C CA . TYR A 1 101 ? 1.254 16.812 12.688 1 97.44 101 TYR A CA 1
ATOM 745 C C . TYR A 1 101 ? 0.735 16.453 11.297 1 97.44 101 TYR A C 1
ATOM 747 O O . TYR A 1 101 ? -0.242 17.047 10.828 1 97.44 101 TYR A O 1
ATOM 755 N N . ASP A 1 102 ? 1.473 15.523 10.578 1 97.31 102 ASP A N 1
ATOM 756 C CA . ASP A 1 102 ? 1.022 15.117 9.25 1 97.31 102 ASP A CA 1
ATOM 757 C C . ASP A 1 102 ? 0.821 16.344 8.344 1 97.31 102 ASP A C 1
ATOM 759 O O . ASP A 1 102 ? 1.729 17.156 8.188 1 97.31 102 ASP A O 1
ATOM 763 N N . TRP A 1 103 ? -0.365 16.609 7.738 1 98.62 103 TRP A N 1
ATOM 764 C CA . TRP A 1 103 ? -0.578 17.766 6.883 1 98.62 103 TRP A CA 1
ATOM 765 C C . TRP A 1 103 ? -0.383 19.062 7.672 1 98.62 103 TRP A C 1
ATOM 767 O O . TRP A 1 103 ? 0.257 20 7.188 1 98.62 103 TRP A O 1
ATOM 777 N N . GLY A 1 104 ? -0.909 19.078 8.859 1 98.69 104 GLY A N 1
ATOM 778 C CA . GLY A 1 104 ? -0.762 20.266 9.703 1 98.69 104 GLY A CA 1
ATOM 779 C C . GLY A 1 104 ? 0.666 20.5 10.156 1 98.69 104 GLY A C 1
ATOM 780 O O . GLY A 1 104 ? 1.096 21.641 10.297 1 98.69 104 GLY A O 1
ATOM 781 N N . GLY A 1 105 ? 1.333 19.391 10.469 1 98.25 105 GLY A N 1
ATOM 782 C CA . GLY A 1 105 ? 2.75 19.5 10.773 1 98.25 105 GLY A CA 1
ATOM 783 C C . GLY A 1 105 ? 3.58 20 9.609 1 98.25 105 GLY A C 1
ATOM 784 O O . GLY A 1 105 ? 4.512 20.781 9.797 1 98.25 105 GLY A O 1
ATOM 785 N N . ARG A 1 106 ? 3.213 19.578 8.422 1 98.25 106 ARG A N 1
ATOM 786 C CA . ARG A 1 106 ? 3.898 20.016 7.211 1 98.25 106 ARG A CA 1
ATOM 787 C C . ARG A 1 106 ? 3.742 21.531 7.004 1 98.25 106 ARG A C 1
ATOM 789 O O . ARG A 1 106 ? 4.723 22.234 6.762 1 98.25 106 ARG A O 1
ATOM 796 N N . ALA A 1 107 ? 2.531 21.984 7.145 1 98.88 107 ALA A N 1
ATOM 797 C CA . ALA A 1 107 ? 2.268 23.422 7.027 1 98.88 107 ALA A CA 1
ATOM 798 C C . ALA A 1 107 ? 3.068 24.203 8.055 1 98.88 107 ALA A C 1
ATOM 800 O O . ALA A 1 107 ? 3.719 25.203 7.715 1 98.88 107 ALA A O 1
ATOM 801 N N . SER A 1 108 ? 3.061 23.75 9.273 1 98.94 108 SER A N 1
ATOM 802 C CA . SER A 1 108 ? 3.734 24.438 10.367 1 98.94 108 SER A CA 1
ATOM 803 C C . SER A 1 108 ? 5.246 24.422 10.18 1 98.94 108 SER A C 1
ATOM 805 O O . SER A 1 108 ? 5.914 25.438 10.422 1 98.94 108 SER A O 1
ATOM 807 N N . CYS A 1 109 ? 5.797 23.297 9.773 1 98.94 109 CYS A N 1
ATOM 808 C CA . CYS A 1 109 ? 7.23 23.203 9.516 1 98.94 109 CYS A CA 1
ATOM 809 C C . CYS A 1 109 ? 7.652 24.172 8.414 1 98.94 109 CYS A C 1
ATOM 811 O O . CYS A 1 109 ? 8.688 24.828 8.531 1 98.94 109 CYS A O 1
ATOM 813 N N . ILE A 1 110 ? 6.867 24.203 7.375 1 98.94 110 ILE A N 1
ATOM 814 C CA . ILE A 1 110 ? 7.25 25.031 6.238 1 98.94 110 ILE A CA 1
ATOM 815 C C . ILE A 1 110 ? 7.207 26.5 6.637 1 98.94 110 ILE A C 1
ATOM 817 O O . ILE A 1 110 ? 8.125 27.266 6.332 1 98.94 110 ILE A O 1
ATOM 821 N N . VAL A 1 111 ? 6.141 26.953 7.363 1 98.94 111 VAL A N 1
ATOM 822 C CA . VAL A 1 111 ? 6.086 28.328 7.824 1 98.94 111 VAL A CA 1
ATOM 823 C C . VAL A 1 111 ? 7.266 28.625 8.75 1 98.94 111 VAL A C 1
ATOM 825 O O . VAL A 1 111 ? 7.91 29.672 8.641 1 98.94 111 VAL A O 1
ATOM 828 N N . ALA A 1 112 ? 7.605 27.719 9.625 1 98.94 112 ALA A N 1
ATOM 829 C CA . ALA A 1 112 ? 8.719 27.891 10.555 1 98.94 112 ALA A CA 1
ATOM 830 C C . ALA A 1 112 ? 10.047 27.984 9.805 1 98.94 112 ALA A C 1
ATOM 832 O O . ALA A 1 112 ? 10.945 28.719 10.227 1 98.94 112 ALA A O 1
ATOM 833 N N . ALA A 1 113 ? 10.188 27.266 8.75 1 98.94 113 ALA A N 1
ATOM 834 C CA . ALA A 1 113 ? 11.445 27.234 8 1 98.94 113 ALA A CA 1
ATOM 835 C C . ALA A 1 113 ? 11.617 28.469 7.133 1 98.94 113 ALA A C 1
ATOM 837 O O . ALA A 1 113 ? 12.695 29.047 7.078 1 98.94 113 ALA A O 1
ATOM 838 N N . LEU A 1 114 ? 10.555 28.891 6.473 1 98.88 114 LEU A N 1
ATOM 839 C CA . LEU A 1 114 ? 10.68 29.906 5.438 1 98.88 114 LEU A CA 1
ATOM 840 C C . LEU A 1 114 ? 10.367 31.297 6 1 98.88 114 LEU A C 1
ATOM 842 O O . LEU A 1 114 ? 10.836 32.312 5.465 1 98.88 114 LEU A O 1
ATOM 846 N N . TRP A 1 115 ? 9.562 31.391 7.031 1 98.81 115 TRP A N 1
ATOM 847 C CA . TRP A 1 115 ? 9.195 32.656 7.66 1 98.81 115 TRP A CA 1
ATOM 848 C C . TRP A 1 115 ? 9.336 32.562 9.18 1 98.81 115 TRP A C 1
ATOM 850 O O . TRP A 1 115 ? 8.367 32.781 9.906 1 98.81 115 TRP A O 1
ATOM 860 N N . PRO A 1 116 ? 10.57 32.344 9.68 1 98.75 116 PRO A N 1
ATOM 861 C CA . PRO A 1 116 ? 10.773 32.125 11.109 1 98.75 116 PRO A CA 1
ATOM 862 C C . PRO A 1 116 ? 10.367 33.312 11.961 1 98.75 116 PRO A C 1
ATOM 864 O O . PRO A 1 116 ? 10.055 33.156 13.148 1 98.75 116 PRO A O 1
ATOM 867 N N . ASP A 1 117 ? 10.328 34.5 11.406 1 98.56 117 ASP A N 1
ATOM 868 C CA . ASP A 1 117 ? 9.938 35.688 12.148 1 98.56 117 ASP A CA 1
ATOM 869 C C . ASP A 1 117 ? 8.461 35.656 12.539 1 98.56 117 ASP A C 1
ATOM 871 O O . ASP A 1 117 ? 8.031 36.375 13.43 1 98.56 117 ASP A O 1
ATOM 875 N N . ARG A 1 118 ? 7.703 34.781 11.875 1 98.75 118 ARG A N 1
ATOM 876 C CA . ARG A 1 118 ? 6.273 34.656 12.125 1 98.75 118 ARG A CA 1
ATOM 877 C C . ARG A 1 118 ? 5.996 33.625 13.203 1 98.75 118 ARG A C 1
ATOM 879 O O . ARG A 1 118 ? 4.848 33.438 13.609 1 98.75 118 ARG A O 1
ATOM 886 N N . VAL A 1 119 ? 6.996 32.969 13.703 1 98.94 119 VAL A N 1
ATOM 887 C CA . VAL A 1 119 ? 6.789 31.781 14.555 1 98.94 119 VAL A CA 1
ATOM 888 C C . VAL A 1 119 ? 7.508 31.984 15.883 1 98.94 119 VAL A C 1
ATOM 890 O O . VAL A 1 119 ? 8.727 32.188 15.914 1 98.94 119 VAL A O 1
ATOM 893 N N . GLU A 1 120 ? 6.734 31.938 16.922 1 98.75 120 GLU A N 1
ATOM 894 C CA . GLU A 1 120 ? 7.305 32.031 18.266 1 98.75 120 GLU A CA 1
ATOM 895 C C . GLU A 1 120 ? 7.965 30.703 18.656 1 98.75 120 GLU A C 1
ATOM 897 O O . GLU A 1 120 ? 9.062 30.688 19.203 1 98.75 120 GLU A O 1
ATOM 902 N N . ALA A 1 121 ? 7.316 29.656 18.438 1 98.88 121 ALA A N 1
ATOM 903 C CA . ALA A 1 121 ? 7.77 28.297 18.688 1 98.88 121 ALA A CA 1
ATOM 904 C C . ALA A 1 121 ? 6.984 27.281 17.859 1 98.88 121 ALA A C 1
ATOM 906 O O . ALA A 1 121 ? 5.898 27.594 17.359 1 98.88 121 ALA A O 1
ATOM 907 N N . LEU A 1 122 ? 7.613 26.094 17.688 1 98.94 122 LEU A N 1
ATOM 908 C CA . LEU A 1 122 ? 7.023 25.047 16.875 1 98.94 122 LEU A CA 1
ATOM 909 C C . LEU A 1 122 ? 6.844 23.766 17.672 1 98.94 122 LEU A C 1
ATOM 911 O O . LEU A 1 122 ? 7.754 23.344 18.375 1 98.94 122 LEU A O 1
ATOM 915 N N . VAL A 1 123 ? 5.684 23.203 17.641 1 98.94 123 VAL A N 1
ATOM 916 C CA . VAL A 1 123 ? 5.426 21.844 18.078 1 98.94 123 VAL A CA 1
ATOM 917 C C . VAL A 1 123 ? 5.055 20.969 16.875 1 98.94 123 VAL A C 1
ATOM 919 O O . VAL A 1 123 ? 4.016 21.172 16.25 1 98.94 123 VAL A O 1
ATOM 922 N N . SER A 1 124 ? 5.836 20.016 16.594 1 98.5 124 SER A N 1
ATOM 923 C CA . SER A 1 124 ? 5.672 19.266 15.359 1 98.5 124 SER A CA 1
ATOM 924 C C . SER A 1 124 ? 5.566 17.766 15.641 1 98.5 124 SER A C 1
ATOM 926 O O . SER A 1 124 ? 6.539 17.141 16.062 1 98.5 124 SER A O 1
ATOM 928 N N . GLY A 1 125 ? 4.336 17.234 15.414 1 97.56 125 GLY A N 1
ATOM 929 C CA . GLY A 1 125 ? 4.23 15.789 15.367 1 97.56 125 GLY A CA 1
ATOM 930 C C . GLY A 1 125 ? 4.988 15.164 14.211 1 97.56 125 GLY A C 1
ATOM 931 O O . GLY A 1 125 ? 4.848 15.602 13.07 1 97.56 125 GLY A O 1
ATOM 932 N N . ASN A 1 126 ? 5.824 14.211 14.469 1 94.5 126 ASN A N 1
ATOM 933 C CA . ASN A 1 126 ? 6.656 13.508 13.5 1 94.5 126 ASN A CA 1
ATOM 934 C C . ASN A 1 126 ? 7.766 14.398 12.953 1 94.5 126 ASN A C 1
ATOM 936 O O . ASN A 1 126 ? 8.211 14.219 11.82 1 94.5 126 ASN A O 1
ATOM 940 N N . SER A 1 127 ? 8.133 15.43 13.719 1 96.44 127 SER A N 1
ATOM 941 C CA . SER A 1 127 ? 9.367 16.203 13.586 1 96.44 127 SER A CA 1
ATOM 942 C C . SER A 1 127 ? 9.398 16.984 12.273 1 96.44 127 SER A C 1
ATOM 944 O O . SER A 1 127 ? 8.461 17.719 11.969 1 96.44 127 SER A O 1
ATOM 946 N N . TYR A 1 128 ? 10.5 16.891 11.508 1 98 128 TYR A N 1
ATOM 947 C CA . TYR A 1 128 ? 10.672 17.625 10.25 1 98 128 TYR A CA 1
ATOM 948 C C . TYR A 1 128 ? 9.797 17.031 9.156 1 98 128 TYR A C 1
ATOM 950 O O . TYR A 1 128 ? 10.156 16.031 8.531 1 98 128 TYR A O 1
ATOM 958 N N . ASN A 1 129 ? 8.664 17.672 8.789 1 95.88 129 ASN A N 1
ATOM 959 C CA . ASN A 1 129 ? 7.605 17.109 7.957 1 95.88 129 ASN A CA 1
ATOM 960 C C . ASN A 1 129 ? 7.656 17.672 6.535 1 95.88 129 ASN A C 1
ATOM 962 O O . ASN A 1 129 ? 6.711 17.5 5.762 1 95.88 129 ASN A O 1
ATOM 966 N N . ILE A 1 130 ? 8.734 18.328 6.184 1 98.31 130 ILE A N 1
ATOM 967 C CA . ILE A 1 130 ? 8.797 18.891 4.844 1 98.31 130 ILE A CA 1
ATOM 968 C C . ILE A 1 130 ? 9.133 17.797 3.832 1 98.31 130 ILE A C 1
ATOM 970 O O . ILE A 1 130 ? 10.133 17.094 3.979 1 98.31 130 ILE A O 1
ATOM 974 N N . GLN A 1 131 ? 8.328 17.656 2.83 1 98.06 131 GLN A N 1
ATOM 975 C CA . GLN A 1 131 ? 8.508 16.641 1.802 1 98.06 131 GLN A CA 1
ATOM 976 C C . GLN A 1 131 ? 9.719 16.953 0.927 1 98.06 131 GLN A C 1
ATOM 978 O O . GLN A 1 131 ? 9.938 18.109 0.548 1 98.06 131 GLN A O 1
ATOM 983 N N . ASN A 1 132 ? 10.57 16.031 0.727 1 97.81 132 ASN A N 1
ATOM 984 C CA . ASN A 1 132 ? 11.633 16.094 -0.264 1 97.81 132 ASN A CA 1
ATOM 985 C C . ASN A 1 132 ? 11.219 15.461 -1.586 1 97.81 132 ASN A C 1
ATOM 987 O O . ASN A 1 132 ? 11.57 14.312 -1.866 1 97.81 132 ASN A O 1
ATOM 991 N N . ILE A 1 133 ? 10.516 16.188 -2.42 1 98.44 133 ILE A N 1
ATOM 992 C CA . ILE A 1 133 ? 9.836 15.648 -3.596 1 98.44 133 ILE A CA 1
ATOM 993 C C . ILE A 1 133 ? 10.867 15.141 -4.602 1 98.44 133 ILE A C 1
ATOM 995 O O . ILE A 1 133 ? 10.703 14.07 -5.184 1 98.44 133 ILE A O 1
ATOM 999 N N . PRO A 1 134 ? 12.047 15.844 -4.801 1 97.75 134 PRO A N 1
ATOM 1000 C CA . PRO A 1 134 ? 13.047 15.312 -5.734 1 97.75 134 PRO A CA 1
ATOM 1001 C C . PRO A 1 134 ? 13.555 13.93 -5.336 1 97.75 134 PRO A C 1
ATOM 1003 O O . PRO A 1 134 ? 13.961 13.148 -6.195 1 97.75 134 PRO A O 1
ATOM 1006 N N . ARG A 1 135 ? 13.461 13.57 -4.074 1 97.69 135 ARG A N 1
ATOM 1007 C CA . ARG A 1 135 ? 13.977 12.289 -3.605 1 97.69 135 ARG A CA 1
ATOM 1008 C C . ARG A 1 135 ? 12.852 11.297 -3.361 1 97.69 135 ARG A C 1
ATOM 1010 O O . ARG A 1 135 ? 13.062 10.234 -2.783 1 97.69 135 ARG A O 1
ATOM 1017 N N . SER A 1 136 ? 11.664 11.625 -3.785 1 98.19 136 SER A N 1
ATOM 1018 C CA . SER A 1 136 ? 10.492 10.797 -3.514 1 98.19 136 SER A CA 1
ATOM 1019 C C . SER A 1 136 ? 10.586 9.445 -4.215 1 98.19 136 SER A C 1
ATOM 1021 O O . SER A 1 136 ? 9.883 8.5 -3.855 1 98.19 136 SER A O 1
ATOM 1023 N N . GLY A 1 137 ? 11.453 9.297 -5.23 1 97.94 137 GLY A N 1
ATOM 1024 C CA . GLY A 1 137 ? 11.602 8.062 -5.984 1 97.94 137 GLY A CA 1
ATOM 1025 C C . GLY A 1 137 ? 12.531 7.07 -5.32 1 97.94 137 GLY A C 1
ATOM 1026 O O . GLY A 1 137 ? 12.664 5.934 -5.781 1 97.94 137 GLY A O 1
ATOM 1027 N N . GLU A 1 138 ? 13.188 7.449 -4.207 1 97.94 138 GLU A N 1
ATOM 1028 C CA . GLU A 1 138 ? 14.102 6.559 -3.502 1 97.94 138 GLU A CA 1
ATOM 1029 C C . GLU A 1 138 ? 13.352 5.613 -2.572 1 97.94 138 GLU A C 1
ATOM 1031 O O . GLU A 1 138 ? 12.602 6.055 -1.702 1 97.94 138 GLU A O 1
ATOM 1036 N N . PRO A 1 139 ? 13.539 4.34 -2.727 1 98.06 139 PRO A N 1
ATOM 1037 C CA . PRO A 1 139 ? 12.773 3.379 -1.933 1 98.06 139 PRO A CA 1
ATOM 1038 C C . PRO A 1 139 ? 13.195 3.35 -0.466 1 98.06 139 PRO A C 1
ATOM 1040 O O . PRO A 1 139 ? 14.367 3.592 -0.154 1 98.06 139 PRO A O 1
ATOM 1043 N N . GLU A 1 140 ? 12.328 3.07 0.417 1 96.56 140 GLU A N 1
ATOM 1044 C CA . GLU A 1 140 ? 12.547 2.738 1.822 1 96.56 140 GLU A CA 1
ATOM 1045 C C . GLU A 1 140 ? 12.523 1.228 2.041 1 96.56 140 GLU A C 1
ATOM 1047 O O . GLU A 1 140 ? 12.523 0.456 1.08 1 96.56 140 GLU A O 1
ATOM 1052 N N . THR A 1 141 ? 12.68 0.773 3.312 1 96.56 141 THR A N 1
ATOM 1053 C CA . THR A 1 141 ? 12.531 -0.649 3.604 1 96.56 141 THR A CA 1
ATOM 1054 C C . THR A 1 141 ? 11.117 -1.125 3.254 1 96.56 141 THR A C 1
ATOM 1056 O O . THR A 1 141 ? 10.18 -0.332 3.244 1 96.56 141 THR A O 1
ATOM 1059 N N . PRO A 1 142 ? 10.93 -2.387 2.979 1 97.25 142 PRO A N 1
ATOM 1060 C CA . PRO A 1 142 ? 9.609 -2.895 2.576 1 97.25 142 PRO A CA 1
ATOM 1061 C C . PRO A 1 142 ? 8.531 -2.615 3.615 1 97.25 142 PRO A C 1
ATOM 1063 O O . PRO A 1 142 ? 7.391 -2.307 3.258 1 97.25 142 PRO A O 1
ATOM 1066 N N . GLU A 1 143 ? 8.867 -2.746 4.871 1 95.5 143 GLU A N 1
ATOM 1067 C CA . GLU A 1 143 ? 7.883 -2.502 5.922 1 95.5 143 GLU A CA 1
ATOM 1068 C C . GLU A 1 143 ? 7.395 -1.056 5.902 1 95.5 143 GLU A C 1
ATOM 1070 O O . GLU A 1 143 ? 6.207 -0.792 6.078 1 95.5 143 GLU A O 1
ATOM 1075 N N . VAL A 1 144 ? 8.297 -0.119 5.707 1 95.94 144 VAL A N 1
ATOM 1076 C CA . VAL A 1 144 ? 7.941 1.293 5.613 1 95.94 144 VAL A CA 1
ATOM 1077 C C . VAL A 1 144 ? 7.105 1.537 4.359 1 95.94 144 VAL A C 1
ATOM 1079 O O . VAL A 1 144 ? 6.078 2.217 4.41 1 95.94 144 VAL A O 1
ATOM 1082 N N . GLU A 1 145 ? 7.543 0.937 3.248 1 97.81 145 GLU A N 1
ATOM 1083 C CA . GLU A 1 145 ? 6.797 1.095 2.004 1 97.81 145 GLU A CA 1
ATOM 1084 C C . GLU A 1 145 ? 5.367 0.587 2.152 1 97.81 145 GLU A C 1
ATOM 1086 O O . GLU A 1 145 ? 4.426 1.2 1.639 1 97.81 145 GLU A O 1
ATOM 1091 N N . ALA A 1 146 ? 5.199 -0.516 2.857 1 97.56 146 ALA A N 1
ATOM 1092 C CA . ALA A 1 146 ? 3.871 -1.094 3.055 1 97.56 146 ALA A CA 1
ATOM 1093 C C . ALA A 1 146 ? 2.963 -0.132 3.814 1 97.56 146 ALA A C 1
ATOM 1095 O O . ALA A 1 146 ? 1.761 -0.065 3.551 1 97.56 146 ALA A O 1
ATOM 1096 N N . SER A 1 147 ? 3.496 0.581 4.73 1 96.69 147 SER A N 1
ATOM 1097 C CA . SER A 1 147 ? 2.699 1.513 5.523 1 96.69 147 SER A CA 1
ATOM 1098 C C . SER A 1 147 ? 2.201 2.676 4.672 1 96.69 147 SER A C 1
ATOM 1100 O O . SER A 1 147 ? 1.235 3.35 5.035 1 96.69 147 SER A O 1
ATOM 1102 N N . PHE A 1 148 ? 2.834 2.904 3.469 1 97.69 148 PHE A N 1
ATOM 1103 C CA . PHE A 1 148 ? 2.48 4 2.574 1 97.69 148 PHE A CA 1
ATOM 1104 C C . PHE A 1 148 ? 1.52 3.529 1.491 1 97.69 148 PHE A C 1
ATOM 1106 O O . PHE A 1 148 ? 1.328 4.211 0.482 1 97.69 148 PHE A O 1
ATOM 1113 N N . TRP A 1 149 ? 0.828 2.398 1.751 1 98.31 149 TRP A N 1
ATOM 1114 C CA . TRP A 1 149 ? 0.021 1.752 0.721 1 98.31 149 TRP A CA 1
ATOM 1115 C C . TRP A 1 149 ? -0.973 2.736 0.112 1 98.31 149 TRP A C 1
ATOM 1117 O O . TRP A 1 149 ? -1.143 2.781 -1.108 1 98.31 149 TRP A O 1
ATOM 1127 N N . TYR A 1 150 ? -1.63 3.531 0.931 1 98.69 150 TYR A N 1
ATOM 1128 C CA . TYR A 1 150 ? -2.682 4.434 0.478 1 98.69 150 TYR A CA 1
ATOM 1129 C C . TYR A 1 150 ? -2.125 5.484 -0.476 1 98.69 150 TYR A C 1
ATOM 1131 O O . TYR A 1 150 ? -2.82 5.93 -1.393 1 98.69 150 TYR A O 1
ATOM 1139 N N . GLN A 1 151 ? -0.875 5.895 -0.215 1 98.69 151 GLN A N 1
ATOM 1140 C CA . GLN A 1 151 ? -0.257 6.859 -1.119 1 98.69 151 GLN A CA 1
ATOM 1141 C C . GLN A 1 151 ? -0.108 6.281 -2.523 1 98.69 151 GLN A C 1
ATOM 1143 O O . GLN A 1 151 ? -0.445 6.938 -3.51 1 98.69 151 GLN A O 1
ATOM 1148 N N . TYR A 1 152 ? 0.398 5.086 -2.59 1 98.88 152 TYR A N 1
ATOM 1149 C CA . TYR A 1 152 ? 0.551 4.43 -3.885 1 98.88 152 TYR A CA 1
ATOM 1150 C C . TYR A 1 152 ? -0.806 4.148 -4.516 1 98.88 152 TYR A C 1
ATOM 1152 O O . TYR A 1 152 ? -0.976 4.297 -5.73 1 98.88 152 TYR A O 1
ATOM 1160 N N . TYR A 1 153 ? -1.792 3.684 -3.652 1 98.81 153 TYR A N 1
ATOM 1161 C CA . TYR A 1 153 ? -3.168 3.463 -4.082 1 98.81 153 TYR A CA 1
ATOM 1162 C C . TYR A 1 153 ? -3.742 4.715 -4.734 1 98.81 153 TYR A C 1
ATOM 1164 O O . TYR A 1 153 ? -4.371 4.641 -5.793 1 98.81 153 TYR A O 1
ATOM 1172 N N . PHE A 1 154 ? -3.416 5.918 -4.258 1 98.94 154 PHE A N 1
ATOM 1173 C CA . PHE A 1 154 ? -3.957 7.191 -4.715 1 98.94 154 PHE A CA 1
ATOM 1174 C C . PHE A 1 154 ? -3.273 7.637 -6 1 98.94 154 PHE A C 1
ATOM 1176 O O . PHE A 1 154 ? -3.732 8.57 -6.66 1 98.94 154 PHE A O 1
ATOM 1183 N N . HIS A 1 155 ? -2.211 6.996 -6.398 1 98.69 155 HIS A N 1
ATOM 1184 C CA . HIS A 1 155 ? -1.564 7.348 -7.656 1 98.69 155 HIS A CA 1
ATOM 1185 C C . HIS A 1 155 ? -2.447 6.996 -8.852 1 98.69 155 HIS A C 1
ATOM 1187 O O . HIS A 1 155 ? -2.309 7.582 -9.922 1 98.69 155 HIS A O 1
ATOM 1193 N N . SER A 1 156 ? -3.393 6.051 -8.641 1 98.31 156 SER A N 1
ATOM 1194 C CA . SER A 1 156 ? -4.211 5.551 -9.742 1 98.31 156 SER A CA 1
ATOM 1195 C C . SER A 1 156 ? -5.633 6.094 -9.672 1 98.31 156 SER A C 1
ATOM 1197 O O . SER A 1 156 ? -6.055 6.605 -8.633 1 98.31 156 SER A O 1
ATOM 1199 N N . GLU A 1 157 ? -6.348 5.988 -10.828 1 98.31 157 GLU A N 1
ATOM 1200 C CA . GLU A 1 157 ? -7.766 6.336 -10.82 1 98.31 157 GLU A CA 1
ATOM 1201 C C . GLU A 1 157 ? -8.57 5.367 -9.961 1 98.31 157 GLU A C 1
ATOM 1203 O O . GLU A 1 157 ? -9.57 5.754 -9.352 1 98.31 157 GLU A O 1
ATOM 1208 N N . ARG A 1 158 ? -8.125 4.121 -9.82 1 98.62 158 ARG A N 1
ATOM 1209 C CA . ARG A 1 158 ? -8.758 3.182 -8.898 1 98.62 158 ARG A CA 1
ATOM 1210 C C . ARG A 1 158 ? -8.766 3.727 -7.477 1 98.62 158 ARG A C 1
ATOM 1212 O O . ARG A 1 158 ? -9.797 3.693 -6.797 1 98.62 158 ARG A O 1
ATOM 1219 N N . GLY A 1 159 ? -7.59 4.227 -7.031 1 98.81 159 GLY A N 1
ATOM 1220 C CA . GLY A 1 159 ? -7.508 4.812 -5.703 1 98.81 159 GLY A CA 1
ATOM 1221 C C . GLY A 1 159 ? -8.391 6.039 -5.539 1 98.81 159 GLY A C 1
ATOM 1222 O O . GLY A 1 159 ? -9.008 6.223 -4.488 1 98.81 159 GLY A O 1
ATOM 1223 N N . ARG A 1 160 ? -8.414 6.941 -6.586 1 98.88 160 ARG A N 1
ATOM 1224 C CA . ARG A 1 160 ? -9.289 8.109 -6.547 1 98.88 160 ARG A CA 1
ATOM 1225 C C . ARG A 1 160 ? -10.75 7.695 -6.41 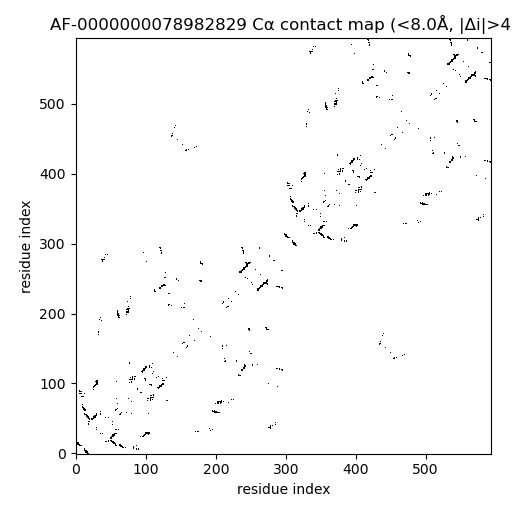1 98.88 160 ARG A C 1
ATOM 1227 O O . ARG A 1 160 ? -11.484 8.25 -5.59 1 98.88 160 ARG A O 1
ATOM 1234 N N . ARG A 1 161 ? -11.18 6.711 -7.184 1 98.81 161 ARG A N 1
ATOM 1235 C CA . ARG A 1 161 ? -12.547 6.211 -7.129 1 98.81 161 ARG A CA 1
ATOM 1236 C C . ARG A 1 161 ? -12.859 5.598 -5.766 1 98.81 161 ARG A C 1
ATOM 1238 O O . ARG A 1 161 ? -13.969 5.738 -5.25 1 98.81 161 ARG A O 1
ATOM 1245 N N . GLY A 1 162 ? -11.859 4.852 -5.25 1 98.81 162 GLY A N 1
ATOM 1246 C CA . GLY A 1 162 ? -12.039 4.281 -3.924 1 98.81 162 GLY A CA 1
ATOM 1247 C C . GLY A 1 162 ? -12.281 5.324 -2.852 1 98.81 162 GLY A C 1
ATOM 1248 O O . GLY A 1 162 ? -13.172 5.164 -2.01 1 98.81 162 GLY A O 1
ATOM 1249 N N . LEU A 1 163 ? -11.492 6.387 -2.885 1 98.88 163 LEU A N 1
ATOM 1250 C CA . LEU A 1 163 ? -11.672 7.48 -1.936 1 98.88 163 LEU A CA 1
ATOM 1251 C C . LEU A 1 163 ? -13.031 8.148 -2.131 1 98.88 163 LEU A C 1
ATOM 1253 O O . LEU A 1 163 ? -13.695 8.508 -1.156 1 98.88 163 LEU A O 1
ATOM 1257 N N . GLU A 1 164 ? -13.367 8.359 -3.35 1 98.62 164 GLU A N 1
ATOM 1258 C CA . GLU A 1 164 ? -14.641 8.992 -3.668 1 98.62 164 GLU A CA 1
ATOM 1259 C C . GLU A 1 164 ? -15.82 8.133 -3.221 1 98.62 164 GLU A C 1
ATOM 1261 O O . GLU A 1 164 ? -16.781 8.633 -2.646 1 98.62 164 GLU A O 1
ATOM 1266 N N . ARG A 1 165 ? -15.703 6.871 -3.463 1 97.94 165 ARG A N 1
ATOM 1267 C CA . ARG A 1 165 ? -16.797 5.934 -3.205 1 97.94 165 ARG A CA 1
ATOM 1268 C C . ARG A 1 165 ? -17.031 5.773 -1.708 1 97.94 165 ARG A C 1
ATOM 1270 O O . ARG A 1 165 ? -18.188 5.68 -1.268 1 97.94 165 ARG A O 1
ATOM 1277 N N . ASP A 1 166 ? -15.977 5.73 -0.936 1 97.31 166 ASP A N 1
ATOM 1278 C CA . ASP A 1 166 ? -16.141 5.465 0.49 1 97.31 166 ASP A CA 1
ATOM 1279 C C . ASP A 1 166 ? -14.992 6.066 1.298 1 97.31 166 ASP A C 1
ATOM 1281 O O . ASP A 1 166 ? -14.25 5.34 1.96 1 97.31 166 ASP A O 1
ATOM 1285 N N . ARG A 1 167 ? -14.961 7.359 1.274 1 98 167 ARG A N 1
ATOM 1286 C CA . ARG A 1 167 ? -13.891 8.055 1.978 1 98 167 ARG A CA 1
ATOM 1287 C C . ARG A 1 167 ? -13.961 7.793 3.479 1 98 167 ARG A C 1
ATOM 1289 O O . ARG A 1 167 ? -12.93 7.754 4.156 1 98 167 ARG A O 1
ATOM 1296 N N . ARG A 1 168 ? -15.156 7.551 4.082 1 98.25 168 ARG A N 1
ATOM 1297 C CA . ARG A 1 168 ? -15.289 7.266 5.508 1 98.25 168 ARG A CA 1
ATOM 1298 C C . ARG A 1 168 ? -14.641 5.93 5.859 1 98.25 168 ARG A C 1
ATOM 1300 O O . ARG A 1 168 ? -13.867 5.84 6.812 1 98.25 168 ARG A O 1
ATOM 1307 N N . ALA A 1 169 ? -14.945 4.891 5.066 1 98.38 169 ALA A N 1
ATOM 1308 C CA . ALA A 1 169 ? -14.359 3.578 5.328 1 98.38 169 ALA A CA 1
ATOM 1309 C C . ALA A 1 169 ? -12.844 3.609 5.152 1 98.38 169 ALA A C 1
ATOM 1311 O O . ALA A 1 169 ? -12.109 2.986 5.922 1 98.38 169 ALA A O 1
ATOM 1312 N N . LEU A 1 170 ? -12.391 4.262 4.125 1 98.75 170 LEU A N 1
ATOM 1313 C CA . LEU A 1 170 ? -10.961 4.371 3.883 1 98.75 170 LEU A CA 1
ATOM 1314 C C . LEU A 1 170 ? -10.266 5.105 5.027 1 98.75 170 LEU A C 1
ATOM 1316 O O . LEU A 1 170 ? -9.258 4.629 5.559 1 98.75 170 LEU A O 1
ATOM 1320 N N . ALA A 1 171 ? -10.805 6.227 5.461 1 98.88 171 ALA A N 1
ATOM 1321 C CA . ALA A 1 171 ? -10.227 6.996 6.559 1 98.88 171 ALA A CA 1
ATOM 1322 C C . ALA A 1 171 ? -10.234 6.191 7.855 1 98.88 171 ALA A C 1
ATOM 1324 O O . ALA A 1 171 ? -9.266 6.219 8.617 1 98.88 171 ALA A O 1
ATOM 1325 N N . ARG A 1 172 ? -11.344 5.539 8.133 1 98.69 172 ARG A N 1
ATOM 1326 C CA . ARG A 1 172 ? -11.445 4.723 9.336 1 98.69 172 ARG A CA 1
ATOM 1327 C C . ARG A 1 172 ? -10.375 3.631 9.344 1 98.69 172 ARG A C 1
ATOM 1329 O O . ARG A 1 172 ? -9.805 3.328 10.391 1 98.69 172 ARG A O 1
ATOM 1336 N N . THR A 1 173 ? -10.172 3.016 8.188 1 98.44 173 THR A N 1
ATOM 1337 C CA . THR A 1 173 ? -9.117 2.016 8.039 1 98.44 173 THR A CA 1
ATOM 1338 C C . THR A 1 173 ? -7.754 2.623 8.336 1 98.44 173 THR A C 1
ATOM 1340 O O . THR A 1 173 ? -6.945 2.029 9.055 1 98.44 173 THR A O 1
ATOM 1343 N N . LEU A 1 174 ? -7.48 3.789 7.844 1 98.69 174 LEU A N 1
ATOM 1344 C CA . LEU A 1 174 ? -6.211 4.465 8.094 1 98.69 174 LEU A CA 1
ATOM 1345 C C . LEU A 1 174 ? -6.055 4.793 9.578 1 98.69 174 LEU A C 1
ATOM 1347 O O . LEU A 1 174 ? -4.977 4.621 10.141 1 98.69 174 LEU A O 1
ATOM 1351 N N . TRP A 1 175 ? -7.18 5.293 10.211 1 98.62 175 TRP A N 1
ATOM 1352 C CA . TRP A 1 175 ? -7.133 5.551 11.648 1 98.62 175 TRP A CA 1
ATOM 1353 C C . TRP A 1 175 ? -6.66 4.312 12.406 1 98.62 175 TRP A C 1
ATOM 1355 O O . TRP A 1 175 ? -5.773 4.398 13.258 1 98.62 175 TRP A O 1
ATOM 1365 N N . ARG A 1 176 ? -7.23 3.168 12.133 1 98.19 176 ARG A N 1
ATOM 1366 C CA . ARG A 1 176 ? -6.93 1.921 12.828 1 98.19 176 ARG A CA 1
ATOM 1367 C C . ARG A 1 176 ? -5.484 1.499 12.594 1 98.19 176 ARG A C 1
ATOM 1369 O O . ARG A 1 176 ? -4.801 1.068 13.531 1 98.19 176 ARG A O 1
ATOM 1376 N N . MET A 1 177 ? -5.055 1.615 11.359 1 97.75 177 MET A N 1
ATOM 1377 C CA . MET A 1 177 ? -3.707 1.184 11 1 97.75 177 MET A CA 1
ATOM 1378 C C . MET A 1 177 ? -2.662 2.127 11.586 1 97.75 177 MET A C 1
ATOM 1380 O O . MET A 1 177 ? -1.574 1.695 11.969 1 97.75 177 MET A O 1
ATOM 1384 N N . TRP A 1 178 ? -2.939 3.4 11.648 1 98.25 178 TRP A N 1
ATOM 1385 C CA . TRP A 1 178 ? -1.979 4.43 12.031 1 98.25 178 TRP A CA 1
ATOM 1386 C C . TRP A 1 178 ? -1.878 4.547 13.547 1 98.25 178 TRP A C 1
ATOM 1388 O O . TRP A 1 178 ? -0.854 4.984 14.078 1 98.25 178 TRP A O 1
ATOM 1398 N N . SER A 1 179 ? -2.928 4.207 14.219 1 98.25 179 SER A N 1
ATOM 1399 C CA . SER A 1 179 ? -2.986 4.184 15.68 1 98.25 179 SER A CA 1
ATOM 1400 C C . SER A 1 179 ? -3.559 2.867 16.188 1 98.25 179 SER A C 1
ATOM 1402 O O . SER A 1 179 ? -4.656 2.836 16.75 1 98.25 179 SER A O 1
ATOM 1404 N N . PRO A 1 180 ? -2.764 1.838 16.125 1 96.75 180 PRO A N 1
ATOM 1405 C CA . PRO A 1 180 ? -3.297 0.491 16.359 1 96.75 180 PRO A CA 1
ATOM 1406 C C . PRO A 1 180 ? -3.691 0.247 17.812 1 96.75 180 PRO A C 1
ATOM 1408 O O . PRO A 1 180 ? -4.449 -0.682 18.094 1 96.75 180 PRO A O 1
ATOM 1411 N N . THR A 1 181 ? -3.242 1.061 18.734 1 97 181 THR A N 1
ATOM 1412 C CA . THR A 1 181 ? -3.547 0.838 20.141 1 97 181 THR A CA 1
ATOM 1413 C C . THR A 1 181 ? -4.605 1.823 20.641 1 97 181 THR A C 1
ATOM 1415 O O . THR A 1 181 ? -4.965 1.826 21.812 1 97 181 THR A O 1
ATOM 1418 N N . TRP A 1 182 ? -5.031 2.723 19.766 1 97.62 182 TRP A N 1
ATOM 1419 C CA . TRP A 1 182 ? -6.062 3.695 20.109 1 97.62 182 TRP A CA 1
ATOM 1420 C C . TRP A 1 182 ? -7.453 3.123 19.844 1 97.62 182 TRP A C 1
ATOM 1422 O O . TRP A 1 182 ? -7.801 2.807 18.703 1 97.62 182 TRP A O 1
ATOM 1432 N N . ALA A 1 183 ? -8.273 2.971 20.859 1 96.56 183 ALA A N 1
ATOM 1433 C CA . ALA A 1 183 ? -9.609 2.395 20.75 1 96.56 183 ALA A CA 1
ATOM 1434 C C . ALA A 1 183 ? -10.664 3.48 20.562 1 96.56 183 ALA A C 1
ATOM 1436 O O . ALA A 1 183 ? -11.562 3.643 21.391 1 96.56 183 ALA A O 1
ATOM 1437 N N . PHE A 1 184 ? -10.562 4.199 19.484 1 97.75 184 PHE A N 1
ATOM 1438 C CA . PHE A 1 184 ? -11.602 5.18 19.188 1 97.75 184 PHE A CA 1
ATOM 1439 C C . PHE A 1 184 ? -12.922 4.492 18.875 1 97.75 184 PHE A C 1
ATOM 1441 O O . PHE A 1 184 ? -12.938 3.416 18.266 1 97.75 184 PHE A O 1
ATOM 1448 N N . ASP A 1 185 ? -14.062 5.059 19.266 1 97.12 185 ASP A N 1
ATOM 1449 C CA . ASP A 1 185 ? -15.352 4.449 18.984 1 97.12 185 ASP A CA 1
ATOM 1450 C C . ASP A 1 185 ? -16 5.09 17.75 1 97.12 185 ASP A C 1
ATOM 1452 O O . ASP A 1 185 ? -15.422 5.996 17.141 1 97.12 185 ASP A O 1
ATOM 1456 N N . ALA A 1 186 ? -17.109 4.566 17.406 1 97.19 186 ALA A N 1
ATOM 1457 C CA . ALA A 1 186 ? -17.797 5.004 16.188 1 97.19 186 ALA A CA 1
ATOM 1458 C C . ALA A 1 186 ? -18.203 6.473 16.281 1 97.19 186 ALA A C 1
ATOM 1460 O O . ALA A 1 186 ? -18.141 7.207 15.297 1 97.19 186 ALA A O 1
ATOM 1461 N N . ALA A 1 187 ? -18.641 6.91 17.422 1 97.5 187 ALA A N 1
ATOM 1462 C CA . ALA A 1 187 ? -19.078 8.289 17.594 1 97.5 187 ALA A CA 1
ATOM 1463 C C . ALA A 1 187 ? -17.922 9.266 17.438 1 97.5 187 ALA A C 1
ATOM 1465 O O . ALA A 1 187 ? -18.078 10.336 16.844 1 97.5 187 ALA A O 1
ATOM 1466 N N . GLU A 1 188 ? -16.828 8.906 18.016 1 97 188 GLU A N 1
ATOM 1467 C CA . GLU A 1 188 ? -15.617 9.727 17.891 1 97 188 GLU A CA 1
ATOM 1468 C C . GLU A 1 188 ? -15.203 9.891 16.438 1 97 188 GLU A C 1
ATOM 1470 O O . GLU A 1 188 ? -14.875 10.992 16 1 97 188 GLU A O 1
ATOM 1475 N N . PHE A 1 189 ? -15.234 8.812 15.703 1 98.56 189 PHE A N 1
ATOM 1476 C CA . PHE A 1 189 ? -14.875 8.867 14.289 1 98.56 189 PHE A CA 1
ATOM 1477 C C . PHE A 1 189 ? -15.867 9.719 13.508 1 98.56 189 PHE A C 1
ATOM 1479 O O . PHE A 1 189 ? -15.469 10.531 12.664 1 98.56 189 PHE A O 1
ATOM 1486 N N . GLU A 1 190 ? -17.125 9.531 13.805 1 97.75 190 GLU A N 1
ATOM 1487 C CA . GLU A 1 190 ? -18.156 10.203 13.031 1 97.75 190 GLU A CA 1
ATOM 1488 C C . GLU A 1 190 ? -18.109 11.711 13.227 1 97.75 190 GLU A C 1
ATOM 1490 O O . GLU A 1 190 ? -18.438 12.477 12.312 1 97.75 190 GLU A O 1
ATOM 1495 N N . ARG A 1 191 ? -17.688 12.164 14.344 1 97.06 191 ARG A N 1
ATOM 1496 C CA . ARG A 1 191 ? -17.531 13.602 14.586 1 97.06 191 ARG A CA 1
ATOM 1497 C C . ARG A 1 191 ? -16.516 14.211 13.617 1 97.06 191 ARG A C 1
ATOM 1499 O O . ARG A 1 191 ? -16.703 15.344 13.156 1 97.06 191 ARG A O 1
ATOM 1506 N N . THR A 1 192 ? -15.5 13.438 13.336 1 98.56 192 THR A N 1
ATOM 1507 C CA . THR A 1 192 ? -14.453 13.891 12.43 1 98.56 192 THR A CA 1
ATOM 1508 C C . THR A 1 192 ? -14.867 13.672 10.977 1 98.56 192 THR A C 1
ATOM 1510 O O . THR A 1 192 ? -14.609 14.516 10.117 1 98.56 192 THR A O 1
ATOM 1513 N N . ALA A 1 193 ? -15.578 12.578 10.695 1 98.5 193 ALA A N 1
ATOM 1514 C CA . ALA A 1 193 ? -15.844 12.109 9.344 1 98.5 193 ALA A CA 1
ATOM 1515 C C . ALA A 1 193 ? -16.703 13.109 8.578 1 98.5 193 ALA A C 1
ATOM 1517 O O . ALA A 1 193 ? -16.656 13.164 7.344 1 98.5 193 ALA A O 1
ATOM 1518 N N . ALA A 1 194 ? -17.5 13.914 9.32 1 97.94 194 ALA A N 1
ATOM 1519 C CA . ALA A 1 194 ? -18.328 14.93 8.68 1 97.94 194 ALA A CA 1
ATOM 1520 C C . ALA A 1 194 ? -17.484 15.914 7.887 1 97.94 194 ALA A C 1
ATOM 1522 O O . ALA A 1 194 ? -17.922 16.438 6.859 1 97.94 194 ALA A O 1
ATOM 1523 N N . ALA A 1 195 ? -16.25 16.188 8.297 1 98.62 195 ALA A N 1
ATOM 1524 C CA . ALA A 1 195 ? -15.352 17.125 7.621 1 98.62 195 ALA A CA 1
ATOM 1525 C C . ALA A 1 195 ? -14.961 16.594 6.238 1 98.62 195 ALA A C 1
ATOM 1527 O O . ALA A 1 195 ? -14.609 17.375 5.352 1 98.62 195 ALA A O 1
ATOM 1528 N N . PHE A 1 196 ? -15.047 15.25 6.035 1 98.75 196 PHE A N 1
ATOM 1529 C CA . PHE A 1 196 ? -14.625 14.641 4.777 1 98.75 196 PHE A CA 1
ATOM 1530 C C . PHE A 1 196 ? -15.688 14.844 3.703 1 98.75 196 PHE A C 1
ATOM 1532 O O . PHE A 1 196 ? -15.445 14.562 2.525 1 98.75 196 PHE A O 1
ATOM 1539 N N . ASP A 1 197 ? -16.859 15.328 4.121 1 97.69 197 ASP A N 1
ATOM 1540 C CA . ASP A 1 197 ? -17.969 15.484 3.184 1 97.69 197 ASP A CA 1
ATOM 1541 C C . ASP A 1 197 ? -17.781 16.719 2.311 1 97.69 197 ASP A C 1
ATOM 1543 O O . ASP A 1 197 ? -18.578 16.984 1.405 1 97.69 197 ASP A O 1
ATOM 1547 N N . ASN A 1 198 ? -16.719 17.453 2.545 1 98.31 198 ASN A N 1
ATOM 1548 C CA . ASN A 1 198 ? -16.359 18.594 1.696 1 98.31 198 ASN A CA 1
ATOM 1549 C C . ASN A 1 198 ? -16.297 18.188 0.226 1 98.31 198 ASN A C 1
ATOM 1551 O O . ASN A 1 198 ? -15.68 17.172 -0.113 1 98.31 198 ASN A O 1
ATOM 1555 N N . PRO A 1 199 ? -16.938 18.969 -0.697 1 97.69 199 PRO A N 1
ATOM 1556 C CA . PRO A 1 199 ? -16.938 18.594 -2.115 1 97.69 199 PRO A CA 1
ATOM 1557 C C . PRO A 1 199 ? -15.531 18.594 -2.711 1 97.69 199 PRO A C 1
ATOM 1559 O O . PRO A 1 199 ? -15.297 17.953 -3.748 1 97.69 199 PRO A O 1
ATOM 1562 N N . ASP A 1 200 ? -14.594 19.266 -2.072 1 98.69 200 ASP A N 1
ATOM 1563 C CA . ASP A 1 200 ? -13.242 19.375 -2.613 1 98.69 200 ASP A CA 1
ATOM 1564 C C . ASP A 1 200 ? -12.305 18.375 -1.955 1 98.69 200 ASP A C 1
ATOM 1566 O O . ASP A 1 200 ? -11.125 18.281 -2.309 1 98.69 200 ASP A O 1
ATOM 1570 N N . PHE A 1 201 ? -12.789 17.578 -0.987 1 98.88 201 PHE A N 1
ATOM 1571 C CA . PHE A 1 201 ? -11.969 16.672 -0.186 1 98.88 201 PHE A CA 1
ATOM 1572 C C . PHE A 1 201 ? -11.188 15.727 -1.078 1 98.88 201 PHE A C 1
ATOM 1574 O O . PHE A 1 201 ? -9.961 15.641 -0.98 1 98.88 201 PHE A O 1
ATOM 1581 N N . VAL A 1 202 ? -11.836 15.039 -2.008 1 98.94 202 VAL A N 1
ATOM 1582 C CA . VAL A 1 202 ? -11.227 13.992 -2.816 1 98.94 202 VAL A CA 1
ATOM 1583 C C . VAL A 1 202 ? -10.148 14.594 -3.715 1 98.94 202 VAL A C 1
ATOM 1585 O O . VAL A 1 202 ? -9.016 14.102 -3.756 1 98.94 202 VAL A O 1
ATOM 1588 N N . GLU A 1 203 ? -10.438 15.68 -4.375 1 98.81 203 GLU A N 1
ATOM 1589 C CA . GLU A 1 203 ? -9.492 16.266 -5.316 1 98.81 203 GLU A CA 1
ATOM 1590 C C . GLU A 1 203 ? -8.258 16.797 -4.598 1 98.81 203 GLU A C 1
ATOM 1592 O O . GLU A 1 203 ? -7.133 16.656 -5.09 1 98.81 203 GLU A O 1
ATOM 1597 N N . VAL A 1 204 ? -8.438 17.391 -3.455 1 98.94 204 VAL A N 1
ATOM 1598 C CA . VAL A 1 204 ? -7.316 17.938 -2.693 1 98.94 204 VAL A CA 1
ATOM 1599 C C . VAL A 1 204 ? -6.43 16.797 -2.193 1 98.94 204 VAL A C 1
ATOM 1601 O O . VAL A 1 204 ? -5.207 16.859 -2.305 1 98.94 204 VAL A O 1
ATOM 1604 N N . VAL A 1 205 ? -7.051 15.75 -1.652 1 98.94 205 VAL A N 1
ATOM 1605 C CA . VAL A 1 205 ? -6.309 14.602 -1.132 1 98.94 205 VAL A CA 1
ATOM 1606 C C . VAL A 1 205 ? -5.547 13.922 -2.266 1 98.94 205 VAL A C 1
ATOM 1608 O O . VAL A 1 205 ? -4.352 13.648 -2.139 1 98.94 205 VAL A O 1
ATOM 1611 N N . ILE A 1 206 ? -6.199 13.672 -3.391 1 98.94 206 ILE A N 1
ATOM 1612 C CA . ILE A 1 206 ? -5.578 12.984 -4.516 1 98.94 206 ILE A CA 1
ATOM 1613 C C . ILE A 1 206 ? -4.41 13.812 -5.047 1 98.94 206 ILE A C 1
ATOM 1615 O O . ILE A 1 206 ? -3.328 13.281 -5.305 1 98.94 206 ILE A O 1
ATOM 1619 N N . HIS A 1 207 ? -4.633 15.109 -5.141 1 98.94 207 HIS A N 1
ATOM 1620 C CA . HIS A 1 207 ? -3.553 15.969 -5.613 1 98.94 207 HIS A CA 1
ATOM 1621 C C . HIS A 1 207 ? -2.363 15.93 -4.66 1 98.94 207 HIS A C 1
ATOM 1623 O O . HIS A 1 207 ? -1.211 15.922 -5.102 1 98.94 207 HIS A O 1
ATOM 1629 N N . SER A 1 208 ? -2.613 15.961 -3.41 1 98.88 208 SER A N 1
ATOM 1630 C CA . SER A 1 208 ? -1.547 15.922 -2.414 1 98.88 208 SER A CA 1
ATOM 1631 C C . SER A 1 208 ? -0.643 14.711 -2.615 1 98.88 208 SER A C 1
ATOM 1633 O O . SER A 1 208 ? 0.579 14.852 -2.703 1 98.88 208 SER A O 1
ATOM 1635 N N . TYR A 1 209 ? -1.231 13.578 -2.781 1 98.81 209 TYR A N 1
ATOM 1636 C CA . TYR A 1 209 ? -0.465 12.336 -2.77 1 98.81 209 TYR A CA 1
ATOM 1637 C C . TYR A 1 209 ? 0.079 12.023 -4.156 1 98.81 209 TYR A C 1
ATOM 1639 O O . TYR A 1 209 ? 0.968 11.18 -4.305 1 98.81 209 TYR A O 1
ATOM 1647 N N . ARG A 1 210 ? -0.404 12.641 -5.176 1 98.88 210 ARG A N 1
ATOM 1648 C CA . ARG A 1 210 ? 0.208 12.523 -6.496 1 98.88 210 ARG A CA 1
ATOM 1649 C C . ARG A 1 210 ? 1.346 13.531 -6.66 1 98.88 210 ARG A C 1
ATOM 1651 O O . ARG A 1 210 ? 2.406 13.188 -7.191 1 98.88 210 ARG A O 1
ATOM 1658 N N . HIS A 1 211 ? 1.149 14.75 -6.137 1 98.88 211 HIS A N 1
ATOM 1659 C CA . HIS A 1 211 ? 2.164 15.789 -6.27 1 98.88 211 HIS A CA 1
ATOM 1660 C C . HIS A 1 211 ? 3.414 15.445 -5.469 1 98.88 211 HIS A C 1
ATOM 1662 O O . HIS A 1 211 ? 4.535 15.703 -5.918 1 98.88 211 HIS A O 1
ATOM 1668 N N . ARG A 1 212 ? 3.266 14.922 -4.297 1 98.44 212 ARG A N 1
ATOM 1669 C CA . ARG A 1 212 ? 4.406 14.656 -3.426 1 98.44 212 ARG A CA 1
ATOM 1670 C C . ARG A 1 212 ? 5.352 13.641 -4.059 1 98.44 212 ARG A C 1
ATOM 1672 O O . ARG A 1 212 ? 6.496 13.492 -3.621 1 98.44 212 ARG A O 1
ATOM 1679 N N . PHE A 1 213 ? 4.883 12.906 -5.059 1 98.5 213 PHE A N 1
ATOM 1680 C CA . PHE A 1 213 ? 5.723 11.938 -5.758 1 98.5 213 PHE A CA 1
ATOM 1681 C C . PHE A 1 213 ? 6.066 12.438 -7.16 1 98.5 213 PHE A C 1
ATOM 1683 O O . PHE A 1 213 ? 6.57 11.672 -7.988 1 98.5 213 PHE A O 1
ATOM 1690 N N . GLY A 1 214 ? 5.754 13.664 -7.461 1 97.94 214 GLY A N 1
ATOM 1691 C CA . GLY A 1 214 ? 6.113 14.289 -8.727 1 97.94 214 GLY A CA 1
ATOM 1692 C C . GLY A 1 214 ? 5.258 13.82 -9.883 1 97.94 214 GLY A C 1
ATOM 1693 O O . GLY A 1 214 ? 5.668 13.922 -11.047 1 97.94 214 GLY A O 1
ATOM 1694 N N . LEU A 1 215 ? 4.059 13.266 -9.641 1 98.19 215 LEU A N 1
ATOM 1695 C CA . LEU A 1 215 ? 3.25 12.648 -10.68 1 98.19 215 LEU A CA 1
ATOM 1696 C C . LEU A 1 215 ? 2.348 13.688 -11.352 1 98.19 215 LEU A C 1
ATOM 1698 O O . LEU A 1 215 ? 1.84 13.453 -12.453 1 98.19 215 LEU A O 1
ATOM 1702 N N . VAL A 1 216 ? 2.027 14.82 -10.695 1 98.56 216 VAL A N 1
ATOM 1703 C CA . VAL A 1 216 ? 1.229 15.906 -11.242 1 98.56 216 VAL A CA 1
ATOM 1704 C C . VAL A 1 216 ? 1.883 17.25 -10.906 1 98.56 216 VAL A C 1
ATOM 1706 O O . VAL A 1 216 ? 2.59 17.359 -9.898 1 98.56 216 VAL A O 1
ATOM 1709 N N . PRO A 1 217 ? 1.659 18.25 -11.719 1 98.25 217 PRO A N 1
ATOM 1710 C CA . PRO A 1 217 ? 2.219 19.578 -11.406 1 98.25 217 PRO A CA 1
ATOM 1711 C C . PRO A 1 217 ? 1.536 20.234 -10.211 1 98.25 217 PRO A C 1
ATOM 1713 O O . PRO A 1 217 ? 0.402 19.891 -9.875 1 98.25 217 PRO A O 1
ATOM 1716 N N . GLY A 1 218 ? 2.277 21.094 -9.539 1 98.38 218 GLY A N 1
ATOM 1717 C CA . GLY A 1 218 ? 1.7 21.922 -8.492 1 98.38 218 GLY A CA 1
ATOM 1718 C C . GLY A 1 218 ? 0.974 23.141 -9.031 1 98.38 218 GLY A C 1
ATOM 1719 O O . GLY A 1 218 ? 0.902 23.344 -10.242 1 98.38 218 GLY A O 1
ATOM 1720 N N . ASP A 1 219 ? 0.288 23.812 -8.141 1 98.56 219 ASP A N 1
ATOM 1721 C CA . ASP A 1 219 ? -0.308 25.109 -8.438 1 98.56 219 ASP A CA 1
ATOM 1722 C C . ASP A 1 219 ? 0.767 26.172 -8.695 1 98.56 219 ASP A C 1
ATOM 1724 O O . ASP A 1 219 ? 1.604 26.438 -7.832 1 98.56 219 ASP A O 1
ATOM 1728 N N . PRO A 1 220 ? 0.754 26.812 -9.898 1 98.12 220 PRO A N 1
ATOM 1729 C CA . PRO A 1 220 ? 1.75 27.844 -10.195 1 98.12 220 PRO A CA 1
ATOM 1730 C C . PRO A 1 220 ? 1.803 28.938 -9.125 1 98.12 220 PRO A C 1
ATOM 1732 O O . PRO A 1 220 ? 2.863 29.516 -8.883 1 98.12 220 PRO A O 1
ATOM 1735 N N . ALA A 1 221 ? 0.714 29.156 -8.445 1 98.38 221 ALA A N 1
ATOM 1736 C CA . ALA A 1 221 ? 0.636 30.203 -7.434 1 98.38 221 ALA A CA 1
ATOM 1737 C C . ALA A 1 221 ? 1.602 29.938 -6.281 1 98.38 221 ALA A C 1
ATOM 1739 O O . ALA A 1 221 ? 2.008 30.859 -5.57 1 98.38 221 ALA A O 1
ATOM 1740 N N . TYR A 1 222 ? 2.012 28.641 -6.125 1 98.75 222 TYR A N 1
ATOM 1741 C CA . TYR A 1 222 ? 2.832 28.281 -4.977 1 98.75 222 TYR A CA 1
ATOM 1742 C C . TYR A 1 222 ? 4.203 27.781 -5.418 1 98.75 222 TYR A C 1
ATOM 1744 O O . TYR A 1 222 ? 4.98 27.281 -4.605 1 98.75 222 TYR A O 1
ATOM 1752 N N . ALA A 1 223 ? 4.543 27.906 -6.684 1 98.5 223 ALA A N 1
ATOM 1753 C CA . ALA A 1 223 ? 5.773 27.359 -7.258 1 98.5 223 ALA A CA 1
ATOM 1754 C C . ALA A 1 223 ? 7.004 27.953 -6.57 1 98.5 223 ALA A C 1
ATOM 1756 O O . ALA A 1 223 ? 8.008 27.25 -6.398 1 98.5 223 ALA A O 1
ATOM 1757 N N . HIS A 1 224 ? 6.922 29.25 -6.227 1 98.5 224 HIS A N 1
ATOM 1758 C CA . HIS A 1 224 ? 8.055 29.891 -5.578 1 98.5 224 HIS A CA 1
ATOM 1759 C C . HIS A 1 224 ? 8.344 29.266 -4.215 1 98.5 224 HIS A C 1
ATOM 1761 O O . HIS A 1 224 ? 9.5 29.141 -3.816 1 98.5 224 HIS A O 1
ATOM 1767 N N . ILE A 1 225 ? 7.352 28.844 -3.465 1 98.88 225 ILE A N 1
ATOM 1768 C CA . ILE A 1 225 ? 7.523 28.172 -2.184 1 98.88 225 ILE A CA 1
ATOM 1769 C C . ILE A 1 225 ? 8.109 26.781 -2.408 1 98.88 225 ILE A C 1
ATOM 1771 O O . ILE A 1 225 ? 9.094 26.391 -1.764 1 98.88 225 ILE A O 1
ATOM 1775 N N . GLU A 1 226 ? 7.555 26.031 -3.354 1 98.75 226 GLU A N 1
ATOM 1776 C CA . GLU A 1 226 ? 8.031 24.688 -3.65 1 98.75 226 GLU A CA 1
ATOM 1777 C C . GLU A 1 226 ? 9.516 24.688 -4.02 1 98.75 226 GLU A C 1
ATOM 1779 O O . GLU A 1 226 ? 10.266 23.797 -3.613 1 98.75 226 GLU A O 1
ATOM 1784 N N . THR A 1 227 ? 9.891 25.688 -4.77 1 98.56 227 THR A N 1
ATOM 1785 C CA . THR A 1 227 ? 11.289 25.812 -5.184 1 98.56 227 THR A CA 1
ATOM 1786 C C . THR A 1 227 ? 12.203 25.938 -3.969 1 98.56 227 THR A C 1
ATOM 1788 O O . THR A 1 227 ? 13.266 25.312 -3.918 1 98.56 227 THR A O 1
ATOM 1791 N N . GLN A 1 228 ? 11.781 26.688 -2.975 1 98.81 228 GLN A N 1
ATOM 1792 C CA . GLN A 1 228 ? 12.578 26.875 -1.765 1 98.81 228 GLN A CA 1
ATOM 1793 C C . GLN A 1 228 ? 12.664 25.578 -0.958 1 98.81 228 GLN A C 1
ATOM 1795 O O . GLN A 1 228 ? 13.68 25.312 -0.306 1 98.81 228 GLN A O 1
ATOM 1800 N N . LEU A 1 229 ? 11.664 24.797 -1.002 1 98.81 229 LEU A N 1
ATOM 1801 C CA . LEU A 1 229 ? 11.578 23.609 -0.176 1 98.81 229 LEU A CA 1
ATOM 1802 C C . LEU A 1 229 ? 12.508 22.516 -0.707 1 98.81 229 LEU A C 1
ATOM 1804 O O . LEU A 1 229 ? 12.867 21.594 0.023 1 98.81 229 LEU A O 1
ATOM 1808 N N . VAL A 1 230 ? 12.891 22.609 -1.985 1 98.31 230 VAL A N 1
ATOM 1809 C CA . VAL A 1 230 ? 13.797 21.641 -2.59 1 98.31 230 VAL A CA 1
ATOM 1810 C C . VAL A 1 230 ? 15.109 21.609 -1.806 1 98.31 230 VAL A C 1
ATOM 1812 O O . VAL A 1 230 ? 15.727 20.547 -1.663 1 98.31 230 VAL A O 1
ATOM 1815 N N . ALA A 1 231 ? 15.438 22.734 -1.143 1 98.31 231 ALA A N 1
ATOM 1816 C CA . ALA A 1 231 ? 16.703 22.859 -0.429 1 98.31 231 ALA A CA 1
ATOM 1817 C C . ALA A 1 231 ? 16.609 22.25 0.967 1 98.31 231 ALA A C 1
ATOM 1819 O O . ALA A 1 231 ? 17.609 22.156 1.681 1 98.31 231 ALA A O 1
ATOM 1820 N N . GLN A 1 232 ? 15.453 21.859 1.342 1 98.38 232 GLN A N 1
ATOM 1821 C CA . GLN A 1 232 ? 15.234 21.297 2.67 1 98.38 232 GLN A CA 1
ATOM 1822 C C . GLN A 1 232 ? 15.719 22.25 3.76 1 98.38 232 GLN A C 1
ATOM 1824 O O . GLN A 1 232 ? 16.594 21.906 4.551 1 98.38 232 GLN A O 1
ATOM 1829 N N . PRO A 1 233 ? 15.086 23.391 3.738 1 98.81 233 PRO A N 1
ATOM 1830 C CA . PRO A 1 233 ? 15.555 24.422 4.68 1 98.81 233 PRO A CA 1
ATOM 1831 C C . PRO A 1 233 ? 15.43 23.969 6.137 1 98.81 233 PRO A C 1
ATOM 1833 O O . PRO A 1 233 ? 14.461 23.297 6.496 1 98.81 233 PRO A O 1
ATOM 1836 N N . LYS A 1 234 ? 16.391 24.375 6.98 1 98.75 234 LYS A N 1
ATOM 1837 C CA . LYS A 1 234 ? 16.406 24.047 8.406 1 98.75 234 LYS A CA 1
ATOM 1838 C C . LYS A 1 234 ? 15.414 24.922 9.18 1 98.75 234 LYS A C 1
ATOM 1840 O O . LYS A 1 234 ? 14.961 25.953 8.68 1 98.75 234 LYS A O 1
ATOM 1845 N N . ILE A 1 235 ? 15.047 24.484 10.297 1 98.88 235 ILE A N 1
ATOM 1846 C CA . ILE A 1 235 ? 14.133 25.203 11.172 1 98.88 235 ILE A CA 1
ATOM 1847 C C . ILE A 1 235 ? 14.883 25.75 12.383 1 98.88 235 ILE A C 1
ATOM 1849 O O . ILE A 1 235 ? 15.438 24.969 13.172 1 98.88 235 ILE A O 1
ATOM 1853 N N . SER A 1 236 ? 14.875 27.047 12.562 1 98.69 236 SER A N 1
ATOM 1854 C CA . SER A 1 236 ? 15.734 27.672 13.57 1 98.69 236 SER A CA 1
ATOM 1855 C C . SER A 1 236 ? 14.93 28.094 14.797 1 98.69 236 SER A C 1
ATOM 1857 O O . SER A 1 236 ? 15.5 28.469 15.82 1 98.69 236 SER A O 1
ATOM 1859 N N . VAL A 1 237 ? 13.594 28.031 14.75 1 98.81 237 VAL A N 1
ATOM 1860 C CA . VAL A 1 237 ? 12.773 28.453 15.891 1 98.81 237 VAL A CA 1
ATOM 1861 C C . VAL A 1 237 ? 12.773 27.359 16.953 1 98.81 237 VAL A C 1
ATOM 1863 O O . VAL A 1 237 ? 13 26.188 16.656 1 98.81 237 VAL A O 1
ATOM 1866 N N . PRO A 1 238 ? 12.57 27.75 18.25 1 98.75 238 PRO A N 1
ATOM 1867 C CA . PRO A 1 238 ? 12.43 26.703 19.266 1 98.75 238 PRO A CA 1
ATOM 1868 C C . PRO A 1 238 ? 11.367 25.672 18.906 1 98.75 238 PRO A C 1
ATOM 1870 O O . PRO A 1 238 ? 10.258 26.031 18.516 1 98.75 238 PRO A O 1
ATOM 1873 N N . THR A 1 239 ? 11.773 24.391 18.984 1 98.81 239 THR A N 1
ATOM 1874 C CA . THR A 1 239 ? 10.898 23.328 18.5 1 98.81 239 THR A CA 1
ATOM 1875 C C . THR A 1 239 ? 10.844 22.172 19.484 1 98.81 239 THR A C 1
ATOM 1877 O O . THR A 1 239 ? 11.875 21.734 20 1 98.81 239 THR A O 1
ATOM 1880 N N . VAL A 1 240 ? 9.625 21.75 19.812 1 98.62 240 VAL A N 1
ATOM 1881 C CA . VAL A 1 240 ? 9.398 20.438 20.406 1 98.62 240 VAL A CA 1
ATOM 1882 C C . VAL A 1 240 ? 8.891 19.469 19.344 1 98.62 240 VAL A C 1
ATOM 1884 O O . VAL A 1 240 ? 7.828 19.688 18.75 1 98.62 240 VAL A O 1
ATOM 1887 N N . ALA A 1 241 ? 9.656 18.438 19.016 1 98.25 241 ALA A N 1
ATOM 1888 C CA . ALA A 1 241 ? 9.266 17.406 18.062 1 98.25 241 ALA A CA 1
ATOM 1889 C C . ALA A 1 241 ? 8.734 16.172 18.797 1 98.25 241 ALA A C 1
ATOM 1891 O O . ALA A 1 241 ? 9.281 15.758 19.812 1 98.25 241 ALA A O 1
ATOM 1892 N N . ILE A 1 242 ? 7.66 15.57 18.266 1 98.06 242 ILE A N 1
ATOM 1893 C CA . ILE A 1 242 ? 6.973 14.531 19.031 1 98.06 242 ILE A CA 1
ATOM 1894 C C . ILE A 1 242 ? 6.754 13.305 18.156 1 98.06 242 ILE A C 1
ATOM 1896 O O . ILE A 1 242 ? 6.273 13.414 17.016 1 98.06 242 ILE A O 1
ATOM 1900 N N . ASP A 1 243 ? 7.086 12.133 18.625 1 97.69 243 ASP A N 1
ATOM 1901 C CA . ASP A 1 243 ? 6.738 10.844 18.031 1 97.69 243 ASP A CA 1
ATOM 1902 C C . ASP A 1 243 ? 5.809 10.055 18.938 1 97.69 243 ASP A C 1
ATOM 1904 O O . ASP A 1 243 ? 5.727 10.328 20.141 1 97.69 243 ASP A O 1
ATOM 1908 N N . GLY A 1 244 ? 5.035 9.234 18.375 1 97.38 244 GLY A N 1
ATOM 1909 C CA . GLY A 1 244 ? 4.367 8.164 19.109 1 97.38 244 GLY A CA 1
ATOM 1910 C C . GLY A 1 244 ? 5.031 6.816 18.922 1 97.38 244 GLY A C 1
ATOM 1911 O O . GLY A 1 244 ? 5.414 6.453 17.812 1 97.38 244 GLY A O 1
ATOM 1912 N N . ASP A 1 245 ? 5.188 6.086 19.984 1 96.88 245 ASP A N 1
ATOM 1913 C CA . ASP A 1 245 ? 5.941 4.844 19.875 1 96.88 245 ASP A CA 1
ATOM 1914 C C . ASP A 1 245 ? 5.059 3.711 19.359 1 96.88 245 ASP A C 1
ATOM 1916 O O . ASP A 1 245 ? 5.508 2.568 19.25 1 96.88 245 ASP A O 1
ATOM 1920 N N . ARG A 1 246 ? 3.791 3.92 19.047 1 97.06 246 ARG A N 1
ATOM 1921 C CA . ARG A 1 246 ? 2.889 2.967 18.406 1 97.06 246 ARG A CA 1
ATOM 1922 C C . ARG A 1 246 ? 2.377 3.508 17.078 1 97.06 246 ARG A C 1
ATOM 1924 O O . ARG A 1 246 ? 1.289 3.141 16.625 1 97.06 246 ARG A O 1
ATOM 1931 N N . ASP A 1 247 ? 3.137 4.445 16.547 1 97.56 247 ASP A N 1
ATOM 1932 C CA . ASP A 1 247 ? 2.764 5.039 15.258 1 97.56 247 ASP A CA 1
ATOM 1933 C C . ASP A 1 247 ? 2.895 4.027 14.125 1 97.56 247 ASP A C 1
ATOM 1935 O O . ASP A 1 247 ? 3.986 3.518 13.859 1 97.56 247 ASP A O 1
ATOM 1939 N N . GLY A 1 248 ? 1.84 3.764 13.438 1 96.19 248 GLY A N 1
ATOM 1940 C CA . GLY A 1 248 ? 1.809 2.75 12.398 1 96.19 248 GLY A CA 1
ATOM 1941 C C . GLY A 1 248 ? 2.271 3.268 11.047 1 96.19 248 GLY A C 1
ATOM 1942 O O . GLY A 1 248 ? 2.369 2.504 10.086 1 96.19 248 GLY A O 1
ATOM 1943 N N . VAL A 1 249 ? 2.58 4.473 10.906 1 93.06 249 VAL A N 1
ATOM 1944 C CA . VAL A 1 249 ? 3 5.066 9.641 1 93.06 249 VAL A CA 1
ATOM 1945 C C . VAL A 1 249 ? 4.461 5.5 9.734 1 93.06 249 VAL A C 1
ATOM 1947 O O . VAL A 1 249 ? 5.238 5.285 8.805 1 93.06 249 VAL A O 1
ATOM 1950 N N . ASP A 1 250 ? 4.789 6.078 10.82 1 87.31 250 ASP A N 1
ATOM 1951 C CA . ASP A 1 250 ? 6.137 6.605 11.023 1 87.31 250 ASP A CA 1
ATOM 1952 C C . ASP A 1 250 ? 6.867 5.832 12.117 1 87.31 250 ASP A C 1
ATOM 1954 O O . ASP A 1 250 ? 6.379 5.723 13.242 1 87.31 250 ASP A O 1
ATOM 1958 N N . THR A 1 251 ? 8.086 5.297 11.836 1 81.81 251 THR A N 1
ATOM 1959 C CA . THR A 1 251 ? 8.805 4.445 12.773 1 81.81 251 THR A CA 1
ATOM 1960 C C . THR A 1 251 ? 9.695 5.285 13.695 1 81.81 251 THR A C 1
ATOM 1962 O O . THR A 1 251 ? 10.383 4.742 14.562 1 81.81 251 THR A O 1
ATOM 1965 N N . GLY A 1 252 ? 9.648 6.547 13.586 1 83.56 252 GLY A N 1
ATOM 1966 C CA . GLY A 1 252 ? 10.477 7.41 14.422 1 83.56 252 GLY A CA 1
ATOM 1967 C C . GLY A 1 252 ? 11.289 8.406 13.617 1 83.56 252 GLY A C 1
ATOM 1968 O O . GLY A 1 252 ? 11.641 8.141 12.461 1 83.56 252 GLY A O 1
ATOM 1969 N N . THR A 1 253 ? 11.539 9.5 14.289 1 88.75 253 THR A N 1
ATOM 1970 C CA . THR A 1 253 ? 12.141 10.609 13.555 1 88.75 253 THR A CA 1
ATOM 1971 C C . THR A 1 253 ? 13.398 11.109 14.258 1 88.75 253 THR A C 1
ATOM 1973 O O . THR A 1 253 ? 13.758 12.281 14.148 1 88.75 253 THR A O 1
ATOM 1976 N N . ALA A 1 254 ? 14.039 10.336 15 1 82.94 254 ALA A N 1
ATOM 1977 C CA . ALA A 1 254 ? 15.227 10.734 15.75 1 82.94 254 ALA A CA 1
ATOM 1978 C C . ALA A 1 254 ? 16.312 11.273 14.82 1 82.94 254 ALA A C 1
ATOM 1980 O O . ALA A 1 254 ? 17.078 12.164 15.195 1 82.94 254 ALA A O 1
ATOM 1981 N N . GLY A 1 255 ? 16.344 10.828 13.656 1 86.25 255 GLY A N 1
ATOM 1982 C CA . GLY A 1 255 ? 17.359 11.242 12.703 1 86.25 255 GLY A CA 1
ATOM 1983 C C . GLY A 1 255 ? 17.141 12.641 12.156 1 86.25 255 GLY A C 1
ATOM 1984 O O . GLY A 1 255 ? 18.016 13.188 11.469 1 86.25 255 GLY A O 1
ATOM 1985 N N . HIS A 1 256 ? 16.047 13.289 12.57 1 94.25 256 HIS A N 1
ATOM 1986 C CA . HIS A 1 256 ? 15.703 14.602 12.031 1 94.25 256 HIS A CA 1
ATOM 1987 C C . HIS A 1 256 ? 16.359 15.719 12.836 1 94.25 256 HIS A C 1
ATOM 1989 O O . HIS A 1 256 ? 16.281 16.891 12.461 1 94.25 256 HIS A O 1
ATOM 1995 N N . ALA A 1 257 ? 17.016 15.422 13.938 1 95.81 257 ALA A N 1
ATOM 1996 C CA . ALA A 1 257 ? 17.516 16.422 14.875 1 95.81 257 ALA A CA 1
ATOM 1997 C C . ALA A 1 257 ? 18.359 17.484 14.164 1 95.81 257 ALA A C 1
ATOM 1999 O O . ALA A 1 257 ? 18.312 18.656 14.508 1 95.81 257 ALA A O 1
ATOM 2000 N N . ALA A 1 258 ? 19.078 17.094 13.164 1 96.94 258 ALA A N 1
ATOM 2001 C CA . ALA A 1 258 ? 19.984 18 12.461 1 96.94 258 ALA A CA 1
ATOM 2002 C C . ALA A 1 258 ? 19.219 19.047 11.664 1 96.94 258 ALA A C 1
ATOM 2004 O O . ALA A 1 258 ? 19.797 20.062 11.258 1 96.94 258 ALA A O 1
ATOM 2005 N N . GLN A 1 259 ? 17.922 18.828 11.398 1 98.38 259 GLN A N 1
ATOM 2006 C CA . GLN A 1 259 ? 17.094 19.766 10.641 1 98.38 259 GLN A CA 1
ATOM 2007 C C . GLN A 1 259 ? 16.656 20.938 11.508 1 98.38 259 GLN A C 1
ATOM 2009 O O . GLN A 1 259 ? 16.141 21.938 11 1 98.38 259 GLN A O 1
ATOM 2014 N N . PHE A 1 260 ? 16.844 20.781 12.797 1 98.44 260 PHE A N 1
ATOM 2015 C CA . PHE A 1 260 ? 16.484 21.828 13.742 1 98.44 260 PHE A CA 1
ATOM 2016 C C . PHE A 1 260 ? 17.719 22.5 14.312 1 98.44 260 PHE A C 1
ATOM 2018 O O . PHE A 1 260 ? 18.547 21.859 14.969 1 98.44 260 PHE A O 1
ATOM 2025 N N . THR A 1 261 ? 17.859 23.844 14.125 1 98.38 261 THR A N 1
ATOM 2026 C CA . THR A 1 261 ? 19.094 24.531 14.461 1 98.38 261 THR A CA 1
ATOM 2027 C C . THR A 1 261 ? 18.891 25.438 15.68 1 98.38 261 THR A C 1
ATOM 2029 O O . THR A 1 261 ? 19.859 25.953 16.234 1 98.38 261 THR A O 1
ATOM 2032 N N . GLY A 1 262 ? 17.656 25.703 16.125 1 97.88 262 GLY A N 1
ATOM 2033 C CA . GLY A 1 262 ? 17.344 26.391 17.359 1 97.88 262 GLY A CA 1
ATOM 2034 C C . GLY A 1 262 ? 17.219 25.453 18.547 1 97.88 262 GLY A C 1
ATOM 2035 O O . GLY A 1 262 ? 17.609 24.297 18.484 1 97.88 262 GLY A O 1
ATOM 2036 N N . PRO A 1 263 ? 16.781 26.047 19.719 1 97.69 263 PRO A N 1
ATOM 2037 C CA . PRO A 1 263 ? 16.453 25.141 20.828 1 97.69 263 PRO A CA 1
ATOM 2038 C C . PRO A 1 263 ? 15.547 23.984 20.391 1 97.69 263 PRO A C 1
ATOM 2040 O O . PRO 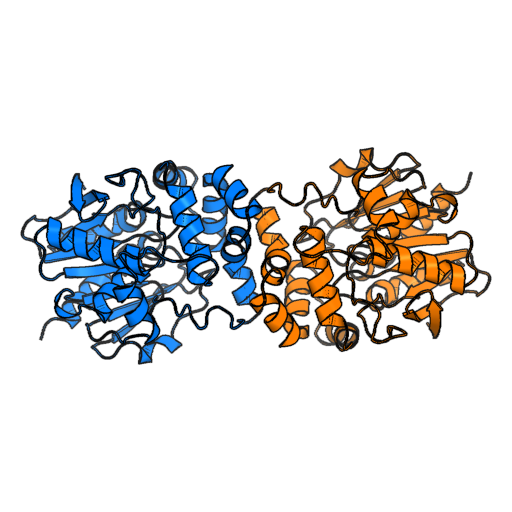A 1 263 ? 14.586 24.188 19.641 1 97.69 263 PRO A O 1
ATOM 2043 N N . PHE A 1 264 ? 15.922 22.797 20.812 1 97.81 264 PHE A N 1
ATOM 2044 C CA . PHE A 1 264 ? 15.25 21.609 20.281 1 97.81 264 PHE A CA 1
ATOM 2045 C C . PHE A 1 264 ? 15.047 20.562 21.375 1 97.81 264 PHE A C 1
ATOM 2047 O O . PHE A 1 264 ? 15.969 20.297 22.156 1 97.81 264 PHE A O 1
ATOM 2054 N N . ASP A 1 265 ? 13.828 20.078 21.469 1 97.69 265 ASP A N 1
ATOM 2055 C CA . ASP A 1 265 ? 13.461 19 22.391 1 97.69 265 ASP A CA 1
ATOM 2056 C C . ASP A 1 265 ? 12.68 17.906 21.656 1 97.69 265 ASP A C 1
ATOM 2058 O O . ASP A 1 265 ? 11.633 18.172 21.078 1 97.69 265 ASP A O 1
ATOM 2062 N N . HIS A 1 266 ? 13.219 16.719 21.578 1 97.56 266 HIS A N 1
ATOM 2063 C CA . HIS A 1 266 ? 12.523 15.57 21.016 1 97.56 266 HIS A CA 1
ATOM 2064 C C . HIS A 1 266 ? 11.867 14.727 22.094 1 97.56 266 HIS A C 1
ATOM 2066 O O . HIS A 1 266 ? 12.484 14.43 23.125 1 97.56 266 HIS A O 1
ATOM 2072 N N . ARG A 1 267 ? 10.586 14.328 21.828 1 97.06 267 ARG A N 1
ATOM 2073 C CA . ARG A 1 267 ? 9.812 13.555 22.797 1 97.06 267 ARG A CA 1
ATOM 2074 C C . ARG A 1 267 ? 9.125 12.375 22.125 1 97.06 267 ARG A C 1
ATOM 2076 O O . ARG A 1 267 ? 8.805 12.43 20.938 1 97.06 267 ARG A O 1
ATOM 2083 N N . VAL A 1 268 ? 8.906 11.352 22.938 1 97.5 268 VAL A N 1
ATOM 2084 C CA . VAL A 1 268 ? 8.117 10.195 22.5 1 97.5 268 VAL A CA 1
ATOM 2085 C C . VAL A 1 268 ? 6.902 10.031 23.406 1 97.5 268 VAL A C 1
ATOM 2087 O O . VAL A 1 268 ? 7.039 9.914 24.641 1 97.5 268 VAL A O 1
ATOM 2090 N N . PHE A 1 269 ? 5.711 10.18 22.875 1 97.88 269 PHE A N 1
ATOM 2091 C CA . PHE A 1 269 ? 4.492 9.844 23.594 1 97.88 269 PHE A CA 1
ATOM 2092 C C . PHE A 1 269 ? 4.297 8.336 23.672 1 97.88 269 PHE A C 1
ATOM 2094 O O . PHE A 1 269 ? 3.977 7.699 22.656 1 97.88 269 PHE A O 1
ATOM 2101 N N . LYS A 1 270 ? 4.441 7.734 24.828 1 96.81 270 LYS A N 1
ATOM 2102 C CA . LYS A 1 270 ? 4.316 6.293 25.031 1 96.81 270 LYS A CA 1
ATOM 2103 C C . LYS A 1 270 ? 2.887 5.824 24.766 1 96.81 270 LYS A C 1
ATOM 2105 O O . LYS A 1 270 ? 1.93 6.426 25.25 1 96.81 270 LYS A O 1
ATOM 2110 N N . GLY A 1 271 ? 2.779 4.824 23.922 1 96.94 271 GLY A N 1
ATOM 2111 C CA . GLY A 1 271 ? 1.5 4.188 23.656 1 96.94 271 GLY A CA 1
ATOM 2112 C C . GLY A 1 271 ? 0.681 4.922 22.609 1 96.94 271 GLY A C 1
ATOM 2113 O O . GLY A 1 271 ? -0.426 4.5 22.266 1 96.94 271 GLY A O 1
ATOM 2114 N N . ALA A 1 272 ? 1.18 5.996 22.062 1 97.88 272 ALA A N 1
ATOM 2115 C CA . ALA A 1 272 ? 0.423 6.805 21.109 1 97.88 272 ALA A CA 1
ATOM 2116 C C . ALA A 1 272 ? 0.755 6.414 19.672 1 97.88 272 ALA A C 1
ATOM 2118 O O . ALA A 1 272 ? 1.907 6.109 19.359 1 97.88 272 ALA A O 1
ATOM 2119 N N . GLY A 1 273 ? -0.296 6.406 18.844 1 98.06 273 GLY A N 1
ATOM 2120 C CA . GLY A 1 273 ? -0.115 6.238 17.406 1 98.06 273 GLY A CA 1
ATOM 2121 C C . GLY A 1 273 ? 0.105 7.551 16.688 1 98.06 273 GLY A C 1
ATOM 2122 O O . GLY A 1 273 ? 0.859 8.406 17.141 1 98.06 273 GLY A O 1
ATOM 2123 N N . HIS A 1 274 ? -0.485 7.668 15.531 1 98.12 274 HIS A N 1
ATOM 2124 C CA . HIS A 1 274 ? -0.204 8.781 14.633 1 98.12 274 HIS A CA 1
ATOM 2125 C C . HIS A 1 274 ? -1.007 10.023 15.023 1 98.12 274 HIS A C 1
ATOM 2127 O O . HIS A 1 274 ? -0.616 11.141 14.703 1 98.12 274 HIS A O 1
ATOM 2133 N N . ASN A 1 275 ? -2.143 9.852 15.617 1 98.38 275 ASN A N 1
ATOM 2134 C CA . ASN A 1 275 ? -2.994 10.961 16.031 1 98.38 275 ASN A CA 1
ATOM 2135 C C . ASN A 1 275 ? -2.588 11.508 17.391 1 98.38 275 ASN A C 1
ATOM 2137 O O . ASN A 1 275 ? -3.396 11.523 18.328 1 98.38 275 ASN A O 1
ATOM 2141 N N . LEU A 1 276 ? -1.498 12.102 17.484 1 98.12 276 LEU A N 1
ATOM 2142 C CA . LEU A 1 276 ? -0.758 12.391 18.719 1 98.12 276 LEU A CA 1
ATOM 2143 C C . LEU A 1 276 ? -1.563 13.305 19.625 1 98.12 276 LEU A C 1
ATOM 2145 O O . LEU A 1 276 ? -1.792 12.977 20.797 1 98.12 276 LEU A O 1
ATOM 2149 N N . PRO A 1 277 ? -2.102 14.438 19.141 1 98.62 277 PRO A N 1
ATOM 2150 C CA . PRO A 1 277 ? -2.76 15.352 20.078 1 98.62 277 PRO A CA 1
ATOM 2151 C C . PRO A 1 277 ? -4.078 14.805 20.609 1 98.62 277 PRO A C 1
ATOM 2153 O O . PRO A 1 277 ? -4.492 15.156 21.719 1 98.62 277 PRO A O 1
ATOM 2156 N N . GLN A 1 278 ? -4.75 13.984 19.828 1 98.44 278 GLN A N 1
ATOM 2157 C CA . GLN A 1 278 ? -6.023 13.445 20.297 1 98.44 278 GLN A CA 1
ATOM 2158 C C . GLN A 1 278 ? -5.809 12.25 21.219 1 98.44 278 GLN A C 1
ATOM 2160 O O . GLN A 1 278 ? -6.582 12.031 22.156 1 98.44 278 GLN A O 1
ATOM 2165 N N . GLU A 1 279 ? -4.773 11.5 21 1 98.44 279 GLU A N 1
ATOM 2166 C CA . GLU A 1 279 ? -4.477 10.328 21.812 1 98.44 279 GLU A CA 1
ATOM 2167 C C . GLU A 1 279 ? -3.834 10.719 23.141 1 98.44 279 GLU A C 1
ATOM 2169 O O . GLU A 1 279 ? -4.004 10.031 24.141 1 98.44 279 GLU A O 1
ATOM 2174 N N . ARG A 1 280 ? -3.084 11.805 23.141 1 98.44 280 ARG A N 1
ATOM 2175 C CA . ARG A 1 280 ? -2.389 12.297 24.328 1 98.44 280 ARG A CA 1
ATOM 2176 C C . ARG A 1 280 ? -2.559 13.805 24.469 1 98.44 280 ARG A C 1
ATOM 2178 O O . ARG A 1 280 ? -1.578 14.555 24.438 1 98.44 280 ARG A O 1
ATOM 2185 N N . PRO A 1 281 ? -3.76 14.242 24.812 1 98.62 281 PRO A N 1
ATOM 2186 C CA . PRO A 1 281 ? -4.051 15.68 24.781 1 98.62 281 PRO A CA 1
ATOM 2187 C C . PRO A 1 281 ? -3.287 16.453 25.844 1 98.62 281 PRO A C 1
ATOM 2189 O O . PRO A 1 281 ? -2.822 17.578 25.594 1 98.62 281 PRO A O 1
ATOM 2192 N N . ARG A 1 282 ? -3.098 15.945 27.016 1 98.69 282 ARG A N 1
ATOM 2193 C CA . ARG A 1 282 ? -2.375 16.656 28.078 1 98.69 282 ARG A CA 1
ATOM 2194 C C . ARG A 1 282 ? -0.894 16.766 27.734 1 98.69 282 ARG A C 1
ATOM 2196 O O . ARG A 1 282 ? -0.287 17.828 27.953 1 98.69 282 ARG A O 1
ATOM 2203 N N . ASP A 1 283 ? -0.355 15.648 27.266 1 98.88 283 ASP A N 1
ATOM 2204 C CA . ASP A 1 283 ? 1.045 15.664 26.844 1 98.88 283 ASP A CA 1
ATOM 2205 C C . ASP A 1 283 ? 1.271 16.672 25.719 1 98.88 283 ASP A C 1
ATOM 2207 O O . ASP A 1 283 ? 2.287 17.359 25.688 1 98.88 283 ASP A O 1
ATOM 2211 N N . TRP A 1 284 ? 0.363 16.719 24.781 1 98.88 284 TRP A N 1
ATOM 2212 C CA . TRP A 1 284 ? 0.468 17.672 23.688 1 98.88 284 TRP A CA 1
ATOM 2213 C C . TRP A 1 284 ? 0.42 19.094 24.203 1 98.88 284 TRP A C 1
ATOM 2215 O O . TRP A 1 284 ? 1.235 19.938 23.797 1 98.88 284 TRP A O 1
ATOM 2225 N N . ALA A 1 285 ? -0.539 19.406 25.062 1 98.88 285 ALA A N 1
ATOM 2226 C CA . ALA A 1 285 ? -0.653 20.75 25.625 1 98.88 285 ALA A CA 1
ATOM 2227 C C . ALA A 1 285 ? 0.625 21.156 26.359 1 98.88 285 ALA A C 1
ATOM 2229 O O . ALA A 1 285 ? 1.104 22.281 26.203 1 98.88 285 ALA A O 1
ATOM 2230 N N . GLN A 1 286 ? 1.125 20.219 27.078 1 98.88 286 GLN A N 1
ATOM 2231 C CA . GLN A 1 286 ? 2.367 20.5 27.781 1 98.88 286 GLN A CA 1
ATOM 2232 C C . GLN A 1 286 ? 3.508 20.781 26.812 1 98.88 286 GLN A C 1
ATOM 2234 O O . GLN A 1 286 ? 4.348 21.656 27.062 1 98.88 286 GLN A O 1
ATOM 2239 N N . ALA A 1 287 ? 3.58 20.016 25.734 1 98.88 287 ALA A N 1
ATOM 2240 C CA . ALA A 1 287 ? 4.602 20.25 24.719 1 98.88 287 ALA A CA 1
ATOM 2241 C C . ALA A 1 287 ? 4.504 21.672 24.156 1 98.88 287 ALA A C 1
ATOM 2243 O O . ALA A 1 287 ? 5.52 22.312 23.922 1 98.88 287 ALA A O 1
ATOM 2244 N N . VAL A 1 288 ? 3.285 22.125 23.922 1 98.88 288 VAL A N 1
ATOM 2245 C CA . VAL A 1 288 ? 3.072 23.484 23.406 1 98.88 288 VAL A CA 1
ATOM 2246 C C . VAL A 1 288 ? 3.586 24.5 24.422 1 98.88 288 VAL A C 1
ATOM 2248 O O . VAL A 1 288 ? 4.297 25.438 24.047 1 98.88 288 VAL A O 1
ATOM 2251 N N . LEU A 1 289 ? 3.256 24.328 25.672 1 98.81 289 LEU A N 1
ATOM 2252 C CA . LEU A 1 289 ? 3.691 25.234 26.719 1 98.81 289 LEU A CA 1
ATOM 2253 C C . LEU A 1 289 ? 5.211 25.234 26.844 1 98.81 289 LEU A C 1
ATOM 2255 O O . LEU A 1 289 ? 5.828 26.281 27.016 1 98.81 289 LEU A O 1
ATOM 2259 N N . ASP A 1 290 ? 5.785 24.062 26.766 1 98.81 290 ASP A N 1
ATOM 2260 C CA . ASP A 1 290 ? 7.234 23.938 26.875 1 98.81 290 ASP A CA 1
ATOM 2261 C C . ASP A 1 290 ? 7.93 24.594 25.688 1 98.81 290 ASP A C 1
ATOM 2263 O O . ASP A 1 290 ? 8.969 25.234 25.844 1 98.81 290 ASP A O 1
ATOM 2267 N N . ALA A 1 291 ? 7.375 24.359 24.5 1 98.81 291 ALA A N 1
ATOM 2268 C CA . ALA A 1 291 ? 7.945 25.016 23.328 1 98.81 291 ALA A CA 1
ATOM 2269 C C . ALA A 1 291 ? 7.953 26.531 23.484 1 98.81 291 ALA A C 1
ATOM 2271 O O . ALA A 1 291 ? 8.945 27.188 23.172 1 98.81 291 ALA A O 1
ATOM 2272 N N . ARG A 1 292 ? 6.863 27.078 23.922 1 98.38 292 ARG A N 1
ATOM 2273 C CA . ARG A 1 292 ? 6.773 28.516 24.125 1 98.38 292 ARG A CA 1
ATOM 2274 C C . ARG A 1 292 ? 7.793 28.984 25.172 1 98.38 292 ARG A C 1
ATOM 2276 O O . ARG A 1 292 ? 8.398 30.047 25.016 1 98.38 292 ARG A O 1
ATOM 2283 N N . ALA A 1 293 ? 7.945 28.203 26.188 1 98.06 293 ALA A N 1
ATOM 2284 C CA . ALA A 1 293 ? 8.898 28.547 27.234 1 98.06 293 ALA A CA 1
ATOM 2285 C C . ALA A 1 293 ? 10.328 28.578 26.688 1 98.06 293 ALA A C 1
ATOM 2287 O O . ALA A 1 293 ? 11.148 29.375 27.141 1 98.06 293 ALA A O 1
ATOM 2288 N N . MET A 1 294 ? 10.578 27.688 25.797 1 97.44 294 MET A N 1
ATOM 2289 C CA . MET A 1 294 ? 11.898 27.641 25.172 1 97.44 294 MET A CA 1
ATOM 2290 C C . MET A 1 294 ? 12.172 28.922 24.391 1 97.44 294 MET A C 1
ATOM 2292 O O . MET A 1 294 ? 13.328 29.25 24.125 1 97.44 294 MET A O 1
ATOM 2296 N N . ALA A 1 295 ? 11.172 29.578 23.906 1 93.88 295 ALA A N 1
ATOM 2297 C CA . ALA A 1 295 ? 11.297 30.797 23.109 1 93.88 295 ALA A CA 1
ATOM 2298 C C .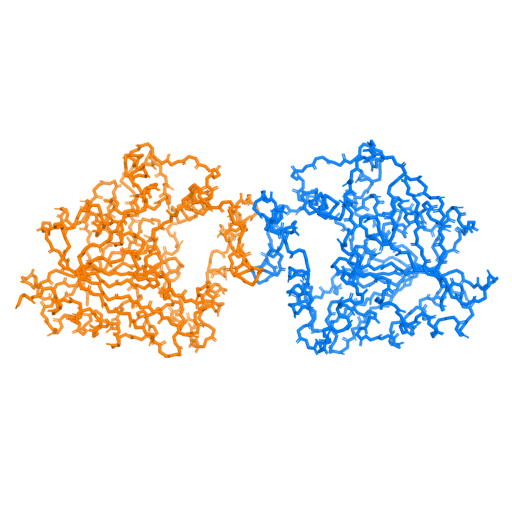 ALA A 1 295 ? 11.609 32 23.984 1 93.88 295 ALA A C 1
ATOM 2300 O O . ALA A 1 295 ? 12.07 33.031 23.5 1 93.88 295 ALA A O 1
ATOM 2301 N N . ARG A 1 296 ? 11.312 31.922 25.203 1 85.75 296 ARG A N 1
ATOM 2302 C CA . ARG A 1 296 ? 11.539 33.031 26.141 1 85.75 296 ARG A CA 1
ATOM 2303 C C . ARG A 1 296 ? 12.969 33 26.672 1 85.75 296 ARG A C 1
ATOM 2305 O O . ARG A 1 296 ? 13.492 31.953 27.031 1 85.75 296 ARG A O 1
ATOM 2312 N N . PRO A 1 297 ? 13.672 34.312 26.453 1 65.31 297 PRO A N 1
ATOM 2313 C CA . PRO A 1 297 ? 15.031 34.438 26.984 1 65.31 297 PRO A CA 1
ATOM 2314 C C . PRO A 1 297 ? 15.086 34.25 28.5 1 65.31 297 PRO A C 1
ATOM 2316 O O . PRO A 1 297 ? 14.109 34.531 29.203 1 65.31 297 PRO A O 1
ATOM 2319 N N . MET B 1 1 ? 13.852 -36.031 -4.992 1 89.94 1 MET B N 1
ATOM 2320 C CA . MET B 1 1 ? 13.453 -35.312 -6.207 1 89.94 1 MET B CA 1
ATOM 2321 C C . MET B 1 1 ? 14.664 -35 -7.066 1 89.94 1 MET B C 1
ATOM 2323 O O . MET B 1 1 ? 15.742 -34.688 -6.539 1 89.94 1 MET B O 1
ATOM 2327 N N . GLN B 1 2 ? 14.484 -35.156 -8.383 1 95.56 2 GLN B N 1
ATOM 2328 C CA . GLN B 1 2 ? 15.562 -34.875 -9.328 1 95.56 2 GLN B CA 1
ATOM 2329 C C . GLN B 1 2 ? 15.297 -33.594 -10.109 1 95.56 2 GLN B C 1
ATOM 2331 O O . GLN B 1 2 ? 14.172 -33.344 -10.555 1 95.56 2 GLN B O 1
ATOM 2336 N N . GLN B 1 3 ? 16.281 -32.781 -10.25 1 97.88 3 GLN B N 1
ATOM 2337 C CA . GLN B 1 3 ? 16.156 -31.562 -11.062 1 97.88 3 GLN B CA 1
ATOM 2338 C C . GLN B 1 3 ? 16.438 -31.859 -12.531 1 97.88 3 GLN B C 1
ATOM 2340 O O . GLN B 1 3 ? 17.391 -32.594 -12.859 1 97.88 3 GLN B O 1
ATOM 2345 N N . ARG B 1 4 ? 15.633 -31.453 -13.367 1 98.38 4 ARG B N 1
ATOM 2346 C CA . ARG B 1 4 ? 15.734 -31.609 -14.812 1 98.38 4 ARG B CA 1
ATOM 2347 C C . ARG B 1 4 ? 15.484 -30.297 -15.531 1 98.38 4 ARG B C 1
ATOM 2349 O O . ARG B 1 4 ? 15.055 -29.312 -14.922 1 98.38 4 ARG B O 1
ATOM 2356 N N . THR B 1 5 ? 15.883 -30.234 -16.797 1 98.62 5 THR B N 1
ATOM 2357 C CA . THR B 1 5 ? 15.609 -29.094 -17.656 1 98.62 5 THR B CA 1
ATOM 2358 C C . THR B 1 5 ? 15.023 -29.547 -18.984 1 98.62 5 THR B C 1
ATOM 2360 O O . THR B 1 5 ? 15.312 -30.641 -19.453 1 98.62 5 THR B O 1
ATOM 2363 N N . VAL B 1 6 ? 14.25 -28.766 -19.547 1 98.88 6 VAL B N 1
ATOM 2364 C CA . VAL B 1 6 ? 13.68 -29.031 -20.875 1 98.88 6 VAL B CA 1
ATOM 2365 C C . VAL B 1 6 ? 13.398 -27.703 -21.594 1 98.88 6 VAL B C 1
ATOM 2367 O O . VAL B 1 6 ? 13.047 -26.719 -20.953 1 98.88 6 VAL B O 1
ATOM 2370 N N . THR B 1 7 ? 13.648 -27.672 -22.891 1 98.88 7 THR B N 1
ATOM 2371 C CA . THR B 1 7 ? 13.219 -26.516 -23.672 1 98.88 7 THR B CA 1
ATOM 2372 C C . THR B 1 7 ? 11.711 -26.547 -23.891 1 98.88 7 THR B C 1
ATOM 2374 O O . THR B 1 7 ? 11.172 -27.5 -24.453 1 98.88 7 THR B O 1
ATOM 2377 N N . ALA B 1 8 ? 11 -25.578 -23.422 1 98.81 8 ALA B N 1
ATOM 2378 C CA . ALA B 1 8 ? 9.547 -25.438 -23.531 1 98.81 8 ALA B CA 1
ATOM 2379 C C . ALA B 1 8 ? 9.164 -24.031 -23.938 1 98.81 8 ALA B C 1
ATOM 2381 O O . ALA B 1 8 ? 9.227 -23.094 -23.141 1 98.81 8 ALA B O 1
ATOM 2382 N N . GLY B 1 9 ? 8.695 -23.891 -25.219 1 98.44 9 GLY B N 1
ATOM 2383 C CA . GLY B 1 9 ? 8.383 -22.547 -25.703 1 98.44 9 GLY B CA 1
ATOM 2384 C C . GLY B 1 9 ? 9.594 -21.625 -25.734 1 98.44 9 GLY B C 1
ATOM 2385 O O . GLY B 1 9 ? 10.625 -21.969 -26.312 1 98.44 9 GLY B O 1
ATOM 2386 N N . VAL B 1 10 ? 9.5 -20.531 -25.016 1 98.81 10 VAL B N 1
ATOM 2387 C CA . VAL B 1 10 ? 10.539 -19.516 -25.062 1 98.81 10 VAL B CA 1
ATOM 2388 C C . VAL B 1 10 ? 11.508 -19.719 -23.906 1 98.81 10 VAL B C 1
ATOM 2390 O O . VAL B 1 10 ? 12.398 -18.891 -23.688 1 98.81 10 VAL B O 1
ATOM 2393 N N . LEU B 1 11 ? 11.375 -20.828 -23.172 1 98.88 11 LEU B N 1
ATOM 2394 C CA . LEU B 1 11 ? 12.148 -21 -21.953 1 98.88 11 LEU B CA 1
ATOM 2395 C C . LEU B 1 11 ? 12.938 -22.312 -21.984 1 98.88 11 LEU B C 1
ATOM 2397 O O . LEU B 1 11 ? 12.539 -23.266 -22.656 1 98.88 11 LEU B O 1
ATOM 2401 N N . GLU B 1 12 ? 14.086 -22.297 -21.375 1 98.88 12 GLU B N 1
ATOM 2402 C CA . GLU B 1 12 ? 14.648 -23.5 -20.766 1 98.88 12 GLU B CA 1
ATOM 2403 C C . GLU B 1 12 ? 14.141 -23.688 -19.344 1 98.88 12 GLU B C 1
ATOM 2405 O O . GLU B 1 12 ? 14.672 -23.078 -18.406 1 98.88 12 GLU B O 1
ATOM 2410 N N . VAL B 1 13 ? 13.109 -24.531 -19.234 1 98.94 13 VAL B N 1
ATOM 2411 C CA . VAL B 1 13 ? 12.43 -24.688 -17.953 1 98.94 13 VAL B CA 1
ATOM 2412 C C . VAL B 1 13 ? 13.195 -25.672 -17.078 1 98.94 13 VAL B C 1
ATOM 2414 O O . VAL B 1 13 ? 13.461 -26.797 -17.5 1 98.94 13 VAL B O 1
ATOM 2417 N N . SER B 1 14 ? 13.641 -25.266 -15.93 1 98.94 14 SER B N 1
ATOM 2418 C CA . SER B 1 14 ? 14.117 -26.156 -14.883 1 98.94 14 SER B CA 1
ATOM 2419 C C . SER B 1 14 ? 12.977 -26.609 -13.969 1 98.94 14 SER B C 1
ATOM 2421 O O . SER B 1 14 ? 12.102 -25.797 -13.633 1 98.94 14 SER B O 1
ATOM 2423 N N . TYR B 1 15 ? 12.938 -27.891 -13.656 1 98.88 15 TYR B N 1
ATOM 2424 C CA . TYR B 1 15 ? 11.883 -28.422 -12.797 1 98.88 15 TYR B CA 1
ATOM 2425 C C . TYR B 1 15 ? 12.398 -29.578 -11.945 1 98.88 15 TYR B C 1
ATOM 2427 O O . TYR B 1 15 ? 13.43 -30.188 -12.266 1 98.88 15 TYR B O 1
ATOM 2435 N N . LEU B 1 16 ? 11.75 -29.781 -10.828 1 98.75 16 LEU B N 1
ATOM 2436 C CA . LEU B 1 16 ? 11.961 -31 -10.047 1 98.75 16 LEU B CA 1
ATOM 2437 C C . LEU B 1 16 ? 10.961 -32.062 -10.445 1 98.75 16 LEU B C 1
ATOM 2439 O O . LEU B 1 16 ? 9.797 -31.781 -10.734 1 98.75 16 LEU B O 1
ATOM 2443 N N . GLU B 1 17 ? 11.461 -33.25 -10.469 1 98.31 17 GLU B N 1
ATOM 2444 C CA . GLU B 1 17 ? 10.609 -34.375 -10.797 1 98.31 17 GLU B CA 1
ATOM 2445 C C . GLU B 1 17 ? 10.727 -35.469 -9.742 1 98.31 17 GLU B C 1
ATOM 2447 O O . GLU B 1 17 ? 11.82 -35.75 -9.242 1 98.31 17 GLU B O 1
ATOM 2452 N N . SER B 1 18 ? 9.578 -36.031 -9.383 1 97.62 18 SER B N 1
ATOM 2453 C CA . SER B 1 18 ? 9.539 -37.156 -8.453 1 97.62 18 SER B CA 1
ATOM 2454 C C . SER B 1 18 ? 8.453 -38.156 -8.836 1 97.62 18 SER B C 1
ATOM 2456 O O . SER B 1 18 ? 7.516 -37.812 -9.555 1 97.62 18 SER B O 1
ATOM 2458 N N . GLY B 1 19 ? 8.594 -39.438 -8.336 1 98.19 19 GLY B N 1
ATOM 2459 C CA . GLY B 1 19 ? 7.625 -40.469 -8.633 1 98.19 19 GLY B CA 1
ATOM 2460 C C . GLY B 1 19 ? 7.977 -41.281 -9.875 1 98.19 19 GLY B C 1
ATOM 2461 O O . GLY B 1 19 ? 8.992 -41 -10.523 1 98.19 19 GLY B O 1
ATOM 2462 N N . PRO B 1 20 ? 7.133 -42.312 -10.195 1 97.69 20 PRO B N 1
ATOM 2463 C CA . PRO B 1 20 ? 7.398 -43.156 -11.367 1 97.69 20 PRO B CA 1
ATOM 2464 C C . PRO B 1 20 ? 7.238 -42.375 -12.688 1 97.69 20 PRO B C 1
ATOM 2466 O O . PRO B 1 20 ? 6.324 -41.562 -12.828 1 97.69 20 PRO B O 1
ATOM 2469 N N . ALA B 1 21 ? 8.133 -42.656 -13.648 1 94.94 21 ALA B N 1
ATOM 2470 C CA . ALA B 1 21 ? 8.102 -41.969 -14.945 1 94.94 21 ALA B CA 1
ATOM 2471 C C . ALA B 1 21 ? 6.797 -42.281 -15.68 1 94.94 21 ALA B C 1
ATOM 2473 O O . ALA B 1 21 ? 6.316 -41.438 -16.469 1 94.94 21 ALA B O 1
ATOM 2474 N N . ASP B 1 22 ? 6.266 -43.469 -15.367 1 96.75 22 ASP B N 1
ATOM 2475 C CA . ASP B 1 22 ? 5.02 -43.844 -16.016 1 96.75 22 ASP B CA 1
ATOM 2476 C C . ASP B 1 22 ? 3.816 -43.562 -15.125 1 96.75 22 ASP B C 1
ATOM 2478 O O . ASP B 1 22 ? 2.721 -44.062 -15.359 1 96.75 22 AS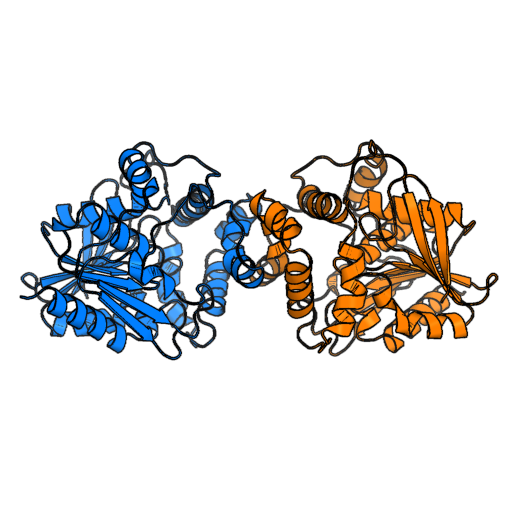P B O 1
ATOM 2482 N N . GLY B 1 23 ? 4.012 -42.812 -14.094 1 98.44 23 GLY B N 1
ATOM 2483 C CA . GLY B 1 23 ? 2.936 -42.438 -13.195 1 98.44 23 GLY B CA 1
ATOM 2484 C C . GLY B 1 23 ? 1.99 -41.406 -13.812 1 98.44 23 GLY B C 1
ATOM 2485 O O . GLY B 1 23 ? 2.252 -40.875 -14.898 1 98.44 23 GLY B O 1
ATOM 2486 N N . TRP B 1 24 ? 0.812 -41.219 -13.109 1 98.31 24 TRP B N 1
ATOM 2487 C CA . TRP B 1 24 ? -0.105 -40.219 -13.625 1 98.31 24 TRP B CA 1
ATOM 2488 C C . TRP B 1 24 ? 0.483 -38.812 -13.469 1 98.31 24 TRP B C 1
ATOM 2490 O O . TRP B 1 24 ? 1.036 -38.469 -12.422 1 98.31 24 TRP B O 1
ATOM 2500 N N . PRO B 1 25 ? 0.538 -38.031 -14.547 1 98.81 25 PRO B N 1
ATOM 2501 C CA . PRO B 1 25 ? 1.202 -36.719 -14.523 1 98.81 25 PRO B CA 1
ATOM 2502 C C . PRO B 1 25 ? 0.515 -35.719 -13.594 1 98.81 25 PRO B C 1
ATOM 2504 O O . PRO B 1 25 ? -0.709 -35.562 -13.641 1 98.81 25 PRO B O 1
ATOM 2507 N N . CYS B 1 26 ? 1.235 -35.125 -12.789 1 98.94 26 CYS B N 1
ATOM 2508 C CA . CYS B 1 26 ? 0.811 -34.094 -11.852 1 98.94 26 CYS B CA 1
ATOM 2509 C C . CYS B 1 26 ? 1.778 -32.906 -11.859 1 98.94 26 CYS B C 1
ATOM 2511 O O . CYS B 1 26 ? 2.939 -33.062 -11.477 1 98.94 26 CYS B O 1
ATOM 2513 N N . ILE B 1 27 ? 1.346 -31.75 -12.305 1 98.94 27 ILE B N 1
ATOM 2514 C CA . ILE B 1 27 ? 2.195 -30.562 -12.367 1 98.94 27 ILE B CA 1
ATOM 2515 C C . ILE B 1 27 ? 1.703 -29.516 -11.359 1 98.94 27 ILE B C 1
ATOM 2517 O O . ILE B 1 27 ? 0.549 -29.094 -11.414 1 98.94 27 ILE B O 1
ATOM 2521 N N . LEU B 1 28 ? 2.498 -29.156 -10.422 1 98.94 28 LEU B N 1
ATOM 2522 C CA . LEU B 1 28 ? 2.178 -28.188 -9.391 1 98.94 28 LEU B CA 1
ATOM 2523 C C . LEU B 1 28 ? 3.066 -26.953 -9.516 1 98.94 28 LEU B C 1
ATOM 2525 O O . LEU B 1 28 ? 4.293 -27.062 -9.477 1 98.94 28 LEU B O 1
ATOM 2529 N N . SER B 1 29 ? 2.459 -25.797 -9.695 1 98.88 29 SER B N 1
ATOM 2530 C CA . SER B 1 29 ? 3.188 -24.562 -9.953 1 98.88 29 SER B CA 1
ATOM 2531 C C . SER B 1 29 ? 3.125 -23.625 -8.75 1 98.88 29 SER B C 1
ATOM 2533 O O . SER B 1 29 ? 2.07 -23.469 -8.133 1 98.88 29 SER B O 1
ATOM 2535 N N . HIS B 1 30 ? 4.25 -22.969 -8.414 1 98.81 30 HIS B N 1
ATOM 2536 C CA . HIS B 1 30 ? 4.359 -22.094 -7.258 1 98.81 30 HIS B CA 1
ATOM 2537 C C . HIS B 1 30 ? 3.84 -20.688 -7.578 1 98.81 30 HIS B C 1
ATOM 2539 O O . HIS B 1 30 ? 3.52 -20.406 -8.734 1 98.81 30 HIS B O 1
ATOM 2545 N N . GLY B 1 31 ? 3.689 -19.891 -6.527 1 98.12 31 GLY B N 1
ATOM 2546 C CA . GLY B 1 31 ? 3.27 -18.5 -6.688 1 98.12 31 GLY B CA 1
ATOM 2547 C C . GLY B 1 31 ? 4.387 -17.5 -6.441 1 98.12 31 GLY B C 1
ATOM 2548 O O . GLY B 1 31 ? 5.543 -17.891 -6.262 1 98.12 31 GLY B O 1
ATOM 2549 N N . PHE B 1 32 ? 4.145 -16.219 -6.598 1 98.44 32 PHE B N 1
ATOM 2550 C CA . PHE B 1 32 ? 5 -15.117 -6.18 1 98.44 32 PHE B CA 1
ATOM 2551 C C . PHE B 1 32 ? 4.734 -14.75 -4.727 1 98.44 32 PHE B C 1
ATOM 2553 O O . PHE B 1 32 ? 3.582 -14.594 -4.32 1 98.44 32 PHE B O 1
ATOM 2560 N N . PRO B 1 33 ? 5.863 -14.539 -3.992 1 98.44 33 PRO B N 1
ATOM 2561 C CA . PRO B 1 33 ? 7.281 -14.773 -4.27 1 98.44 33 PRO B CA 1
ATOM 2562 C C . PRO B 1 33 ? 7.809 -16.031 -3.604 1 98.44 33 PRO B C 1
ATOM 2564 O O . PRO B 1 33 ? 8.594 -15.961 -2.652 1 98.44 33 PRO B O 1
ATOM 2567 N N . TYR B 1 34 ? 7.414 -17.156 -4.078 1 98.62 34 TYR B N 1
ATOM 2568 C CA . TYR B 1 34 ? 7.852 -18.469 -3.625 1 98.62 34 TYR B CA 1
ATOM 2569 C C . TYR B 1 34 ? 8.617 -19.203 -4.723 1 98.62 34 TYR B C 1
ATOM 2571 O O . TYR B 1 34 ? 9.195 -18.578 -5.609 1 98.62 34 TYR B O 1
ATOM 2579 N N . ASP B 1 35 ? 8.859 -20.531 -4.57 1 98.62 35 ASP B N 1
ATOM 2580 C CA . ASP B 1 35 ? 9.461 -21.375 -5.598 1 98.62 35 ASP B CA 1
ATOM 2581 C C . ASP B 1 35 ? 9.062 -22.844 -5.414 1 98.62 35 ASP B C 1
ATOM 2583 O O . ASP B 1 35 ? 8.008 -23.125 -4.848 1 98.62 35 ASP B O 1
ATOM 2587 N N . VAL B 1 36 ? 9.797 -23.75 -5.977 1 98.75 36 VAL B N 1
ATOM 2588 C CA . VAL B 1 36 ? 9.43 -25.172 -6.027 1 98.75 36 VAL B CA 1
ATOM 2589 C C . VAL B 1 36 ? 9.438 -25.75 -4.613 1 98.75 36 VAL B C 1
ATOM 2591 O O . VAL B 1 36 ? 8.789 -26.766 -4.352 1 98.75 36 VAL B O 1
ATOM 2594 N N . GLN B 1 37 ? 10.141 -25.109 -3.66 1 98.19 37 GLN B N 1
ATOM 2595 C CA . GLN B 1 37 ? 10.195 -25.594 -2.283 1 98.19 37 GLN B CA 1
ATOM 2596 C C . GLN B 1 37 ? 8.812 -25.609 -1.646 1 98.19 37 GLN B C 1
ATOM 2598 O O . GLN B 1 37 ? 8.594 -26.281 -0.634 1 98.19 37 GLN B O 1
ATOM 2603 N N . THR B 1 38 ? 7.922 -24.844 -2.268 1 98.38 38 THR B N 1
ATOM 2604 C CA . THR B 1 38 ? 6.527 -24.797 -1.842 1 98.38 38 THR B CA 1
ATOM 2605 C C . THR B 1 38 ? 5.949 -26.203 -1.743 1 98.38 38 THR B C 1
ATOM 2607 O O . THR B 1 38 ? 5.117 -26.484 -0.878 1 98.38 38 THR B O 1
ATOM 2610 N N . TYR B 1 39 ? 6.414 -27.109 -2.529 1 98.69 39 TYR B N 1
ATOM 2611 C CA . TYR B 1 39 ? 5.805 -28.438 -2.635 1 98.69 39 TYR B CA 1
ATOM 2612 C C .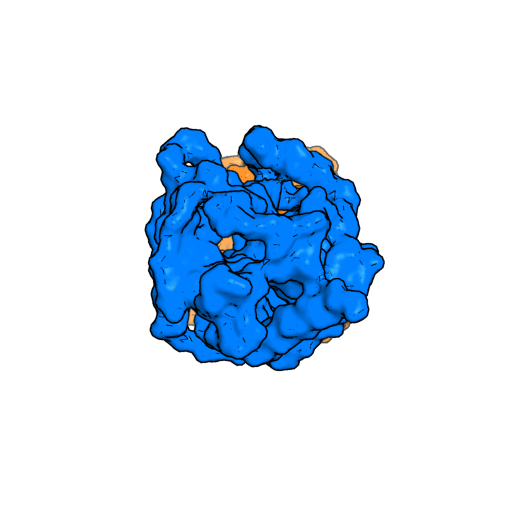 TYR B 1 39 ? 6.754 -29.516 -2.127 1 98.69 39 TYR B C 1
ATOM 2614 O O . TYR B 1 39 ? 6.523 -30.703 -2.346 1 98.69 39 TYR B O 1
ATOM 2622 N N . ALA B 1 40 ? 7.809 -29.172 -1.469 1 97.81 40 ALA B N 1
ATOM 2623 C CA . ALA B 1 40 ? 8.867 -30.094 -1.066 1 97.81 40 ALA B CA 1
ATOM 2624 C C . ALA B 1 40 ? 8.305 -31.25 -0.248 1 97.81 40 ALA B C 1
ATOM 2626 O O . ALA B 1 40 ? 8.773 -32.375 -0.366 1 97.81 40 ALA B O 1
ATOM 2627 N N . GLU B 1 41 ? 7.312 -30.984 0.6 1 98.12 41 GLU B N 1
ATOM 2628 C CA . GLU B 1 41 ? 6.766 -32.031 1.464 1 98.12 41 GLU B CA 1
ATOM 2629 C C . GLU B 1 41 ? 5.562 -32.719 0.816 1 98.12 41 GLU B C 1
ATOM 2631 O O . GLU B 1 41 ? 5.324 -33.906 1.033 1 98.12 41 GLU B O 1
ATOM 2636 N N . ALA B 1 42 ? 4.82 -32.031 0.021 1 98.69 42 ALA B N 1
ATOM 2637 C CA . ALA B 1 42 ? 3.635 -32.594 -0.625 1 98.69 42 ALA B CA 1
ATOM 2638 C C . ALA B 1 42 ? 4.023 -33.531 -1.756 1 98.69 42 ALA B C 1
ATOM 2640 O O . ALA B 1 42 ? 3.354 -34.531 -1.984 1 98.69 42 ALA B O 1
ATOM 2641 N N . ALA B 1 43 ? 5.113 -33.219 -2.486 1 98.69 43 ALA B N 1
ATOM 2642 C CA . ALA B 1 43 ? 5.496 -33.938 -3.705 1 98.69 43 ALA B CA 1
ATOM 2643 C C . ALA B 1 43 ? 5.793 -35.406 -3.412 1 98.69 43 ALA B C 1
ATOM 2645 O O . ALA B 1 43 ? 5.316 -36.312 -4.125 1 98.69 43 ALA B O 1
ATOM 2646 N N . PRO B 1 44 ? 6.527 -35.719 -2.301 1 98.31 44 PRO B N 1
ATOM 2647 C CA . PRO B 1 44 ? 6.793 -37.125 -2 1 98.31 44 PRO B CA 1
ATOM 2648 C C . PRO B 1 44 ? 5.527 -37.906 -1.658 1 98.31 44 PRO B C 1
ATOM 2650 O O . PRO B 1 44 ? 5.434 -39.094 -1.954 1 98.31 44 PRO B O 1
ATOM 2653 N N . LEU B 1 45 ? 4.566 -37.25 -1.04 1 98.75 45 LEU B N 1
ATOM 2654 C CA . LEU B 1 45 ? 3.301 -37.906 -0.726 1 98.75 45 LEU B CA 1
ATOM 2655 C C . LEU B 1 45 ? 2.551 -38.281 -2 1 98.75 45 LEU B C 1
ATOM 2657 O O . LEU B 1 45 ? 1.989 -39.375 -2.096 1 98.75 45 LEU B O 1
ATOM 2661 N N . LEU B 1 46 ? 2.576 -37.438 -2.973 1 98.88 46 LEU B N 1
ATOM 2662 C CA . LEU B 1 46 ? 1.915 -37.688 -4.25 1 98.88 46 LEU B CA 1
ATOM 2663 C C . LEU B 1 46 ? 2.66 -38.75 -5.055 1 98.88 46 LEU B C 1
ATOM 2665 O O . LEU B 1 46 ? 2.037 -39.594 -5.699 1 98.88 46 LEU B O 1
ATOM 2669 N N . ALA B 1 47 ? 3.98 -38.656 -5.023 1 98.75 47 ALA B N 1
ATOM 2670 C CA . ALA B 1 47 ? 4.797 -39.688 -5.695 1 98.75 47 ALA B CA 1
ATOM 2671 C C . ALA B 1 47 ? 4.504 -41.062 -5.156 1 98.75 47 ALA B C 1
ATOM 2673 O O . ALA B 1 47 ? 4.402 -42.031 -5.922 1 98.75 47 ALA B O 1
ATOM 2674 N N . ALA B 1 48 ? 4.352 -41.125 -3.885 1 98.44 48 ALA B N 1
ATOM 2675 C CA . ALA B 1 48 ? 4.055 -42.406 -3.234 1 98.44 48 ALA B CA 1
ATOM 2676 C C . ALA B 1 48 ? 2.688 -42.906 -3.664 1 98.44 48 ALA B C 1
ATOM 2678 O O . ALA B 1 48 ? 2.455 -44.125 -3.658 1 98.44 48 ALA B O 1
ATOM 2679 N N . ALA B 1 49 ? 1.867 -42.062 -4.074 1 98.5 49 ALA B N 1
ATOM 2680 C CA . ALA B 1 49 ? 0.529 -42.406 -4.527 1 98.5 49 ALA B CA 1
ATOM 2681 C C . ALA B 1 49 ? 0.521 -42.719 -6.023 1 98.5 49 ALA B C 1
ATOM 2683 O O . ALA B 1 49 ? -0.542 -42.906 -6.621 1 98.5 49 ALA B O 1
ATOM 2684 N N . GLY B 1 50 ? 1.688 -42.688 -6.691 1 98.62 50 GLY B N 1
ATOM 2685 C CA . GLY B 1 50 ? 1.813 -43.125 -8.07 1 98.62 50 GLY B CA 1
ATOM 2686 C C . GLY B 1 50 ? 1.868 -41.969 -9.062 1 98.62 50 GLY B C 1
ATOM 2687 O O . GLY B 1 50 ? 1.794 -42.188 -10.273 1 98.62 50 GLY B O 1
ATOM 2688 N N . ALA B 1 51 ? 2.025 -40.812 -8.594 1 98.81 51 ALA B N 1
ATOM 2689 C CA . ALA B 1 51 ? 2.078 -39.625 -9.484 1 98.81 51 ALA B CA 1
ATOM 2690 C C . ALA B 1 51 ? 3.484 -39.438 -10.031 1 98.81 51 ALA B C 1
ATOM 2692 O O . ALA B 1 51 ? 4.473 -39.656 -9.328 1 98.81 51 ALA B O 1
ATOM 2693 N N . ARG B 1 52 ? 3.553 -39.062 -11.258 1 98.75 52 ARG B N 1
ATOM 2694 C CA . ARG B 1 52 ? 4.715 -38.344 -11.789 1 98.75 52 ARG B CA 1
ATOM 2695 C C . ARG B 1 52 ? 4.617 -36.844 -11.508 1 98.75 52 ARG B C 1
ATOM 2697 O O . ARG B 1 52 ? 3.955 -36.125 -12.25 1 98.75 52 ARG B O 1
ATOM 2704 N N . VAL B 1 53 ? 5.297 -36.406 -10.422 1 98.88 53 VAL B N 1
ATOM 2705 C CA . VAL B 1 53 ? 5.141 -35.031 -9.953 1 98.88 53 VAL B CA 1
ATOM 2706 C C . VAL B 1 53 ? 6.18 -34.156 -10.617 1 98.88 53 VAL B C 1
ATOM 2708 O O . VAL B 1 53 ? 7.375 -34.438 -10.586 1 98.88 53 VAL B O 1
ATOM 2711 N N . ILE B 1 54 ? 5.746 -33.094 -11.242 1 98.88 54 ILE B N 1
ATOM 2712 C CA . ILE B 1 54 ? 6.59 -32.125 -11.914 1 98.88 54 ILE B CA 1
ATOM 2713 C C . ILE B 1 54 ? 6.406 -30.75 -11.273 1 98.88 54 ILE B C 1
ATOM 2715 O O . ILE B 1 54 ? 5.289 -30.234 -11.203 1 98.88 54 ILE B O 1
ATOM 2719 N N . LEU B 1 55 ? 7.473 -30.156 -10.758 1 98.94 55 LEU B N 1
ATOM 2720 C CA . LEU B 1 55 ? 7.48 -28.844 -10.125 1 98.94 55 LEU B CA 1
ATOM 2721 C C . LEU B 1 55 ? 8.367 -27.875 -10.891 1 98.94 55 LEU B C 1
ATOM 2723 O O . LEU B 1 55 ? 9.586 -27.828 -10.672 1 98.94 55 LEU B O 1
ATOM 2727 N N . PRO B 1 56 ? 7.84 -27.094 -11.75 1 98.94 56 PRO B N 1
ATOM 2728 C CA . PRO B 1 56 ? 8.672 -26.156 -12.516 1 98.94 56 PRO B CA 1
ATOM 2729 C C . PRO B 1 56 ? 8.969 -24.859 -11.758 1 98.94 56 PRO B C 1
ATOM 2731 O O . PRO B 1 56 ? 8.109 -24.375 -11.023 1 98.94 56 PRO B O 1
ATOM 2734 N N . TRP B 1 57 ? 10.195 -24.359 -11.914 1 98.94 57 TRP B N 1
ATOM 2735 C CA . TRP B 1 57 ? 10.422 -22.953 -11.617 1 98.94 57 TRP B CA 1
ATOM 2736 C C . TRP B 1 57 ? 9.789 -22.062 -12.688 1 98.94 57 TRP B C 1
ATOM 2738 O O . TRP B 1 57 ? 10.062 -22.234 -13.883 1 98.94 57 TRP B O 1
ATOM 2748 N N . LEU B 1 58 ? 8.984 -21.125 -12.32 1 98.94 58 LEU B N 1
ATOM 2749 C CA . LEU B 1 58 ? 8.273 -20.25 -13.242 1 98.94 58 LEU B CA 1
ATOM 2750 C C . LEU B 1 58 ? 9.234 -19.297 -13.93 1 98.94 58 LEU B C 1
ATOM 2752 O O . LEU B 1 58 ? 10.375 -19.125 -13.492 1 98.94 58 LEU B O 1
ATOM 2756 N N . ARG B 1 59 ? 8.781 -18.75 -15.109 1 98.94 59 ARG B N 1
ATOM 2757 C CA . ARG B 1 59 ? 9.578 -17.719 -15.773 1 98.94 59 ARG B CA 1
ATOM 2758 C C . ARG B 1 59 ? 9.992 -16.625 -14.781 1 98.94 59 ARG B C 1
ATOM 2760 O O . ARG B 1 59 ? 9.203 -16.234 -13.914 1 98.94 59 ARG B O 1
ATOM 2767 N N . GLY B 1 60 ? 11.219 -16.188 -14.852 1 98.81 60 GLY B N 1
ATOM 2768 C CA . GLY B 1 60 ? 11.727 -15.148 -13.969 1 98.81 60 GLY B CA 1
ATOM 2769 C C . GLY B 1 60 ? 12.328 -15.695 -12.68 1 98.81 60 GLY B C 1
ATOM 2770 O O . GLY B 1 60 ? 12.883 -14.945 -11.883 1 98.81 60 GLY B O 1
ATOM 2771 N N . TYR B 1 61 ? 12.242 -17 -12.453 1 98.88 61 TYR B N 1
ATOM 2772 C CA . TYR B 1 61 ? 12.812 -17.625 -11.266 1 98.88 61 TYR B CA 1
ATOM 2773 C C . TYR B 1 61 ? 13.984 -18.531 -11.625 1 98.88 61 TYR B C 1
ATOM 2775 O O . TYR B 1 61 ? 13.906 -19.312 -12.586 1 98.88 61 TYR B O 1
ATOM 2783 N N . ASP B 1 62 ? 15.109 -18.422 -10.922 1 97.81 62 ASP B N 1
ATOM 2784 C CA . ASP B 1 62 ? 16.25 -19.312 -11.102 1 97.81 62 ASP B CA 1
ATOM 2785 C C . ASP B 1 62 ? 15.883 -20.75 -10.727 1 97.81 62 ASP B C 1
ATOM 2787 O O . ASP B 1 62 ? 15.18 -20.984 -9.742 1 97.81 62 ASP B O 1
ATOM 2791 N N . PRO B 1 63 ? 16.125 -21.719 -11.539 1 98.38 63 PRO B N 1
ATOM 2792 C CA . PRO B 1 63 ? 17.109 -21.688 -12.609 1 98.38 63 PRO B CA 1
ATOM 2793 C C . PRO B 1 63 ? 16.484 -21.609 -14 1 98.38 63 PRO B C 1
ATOM 2795 O O . PRO B 1 63 ? 17.188 -21.672 -15.008 1 98.38 63 PRO B O 1
ATOM 2798 N N . THR B 1 64 ? 15.172 -21.438 -14.102 1 98.88 64 THR B N 1
ATOM 2799 C CA . THR B 1 64 ? 14.523 -21.281 -15.398 1 98.88 64 THR B CA 1
ATOM 2800 C C . THR B 1 64 ? 15.023 -20.031 -16.109 1 98.88 64 THR B C 1
ATOM 2802 O O . THR B 1 64 ? 15.172 -18.984 -15.484 1 98.88 64 THR B O 1
ATOM 2805 N N . ARG B 1 65 ? 15.32 -20.188 -17.469 1 98.62 65 ARG B N 1
ATOM 2806 C CA . ARG B 1 65 ? 15.883 -19.062 -18.219 1 98.62 65 ARG B CA 1
ATOM 2807 C C . ARG B 1 65 ? 15.148 -18.875 -19.547 1 98.62 65 ARG B C 1
ATOM 2809 O O . ARG B 1 65 ? 14.641 -19.844 -20.125 1 98.62 65 ARG B O 1
ATOM 2816 N N . PHE B 1 66 ? 15.102 -17.656 -19.938 1 98.81 66 PHE B N 1
ATOM 2817 C CA . PHE B 1 66 ? 14.68 -17.391 -21.312 1 98.81 66 PHE B CA 1
ATOM 2818 C C . PHE B 1 66 ? 15.727 -17.844 -22.312 1 98.81 66 PHE B C 1
ATOM 2820 O O . PHE B 1 66 ? 16.922 -17.703 -22.062 1 98.81 66 PHE B O 1
ATOM 2827 N N . LEU B 1 67 ? 15.289 -18.312 -23.453 1 98.75 67 LEU B N 1
ATOM 2828 C CA . LEU B 1 67 ? 16.188 -18.828 -24.484 1 98.75 67 LEU B CA 1
ATOM 2829 C C . LEU B 1 67 ? 16.859 -17.688 -25.234 1 98.75 67 LEU B C 1
ATOM 2831 O O . LEU B 1 67 ? 17.938 -17.875 -25.812 1 98.75 67 LEU B O 1
ATOM 2835 N N . SER B 1 68 ? 16.219 -16.531 -25.25 1 98.38 68 SER B N 1
ATOM 2836 C CA . SER B 1 68 ? 16.719 -15.398 -26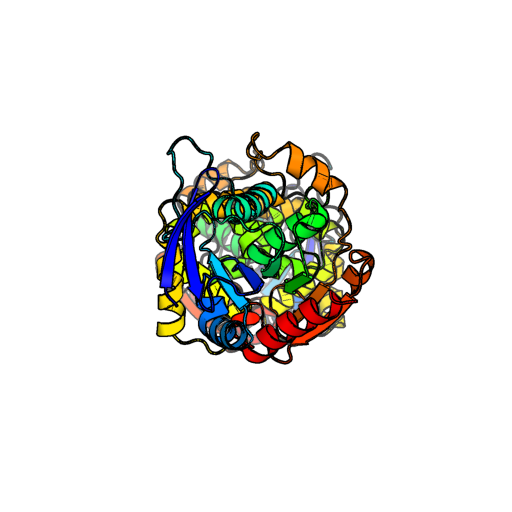.031 1 98.38 68 SER B CA 1
ATOM 2837 C C . SER B 1 68 ? 16.594 -14.094 -25.25 1 98.38 68 SER B C 1
ATOM 2839 O O . SER B 1 68 ? 15.609 -13.867 -24.547 1 98.38 68 SER B O 1
ATOM 2841 N N . PRO B 1 69 ? 17.625 -13.219 -25.391 1 97.12 69 PRO B N 1
ATOM 2842 C CA . PRO B 1 69 ? 17.516 -11.898 -24.766 1 97.12 69 PRO B CA 1
ATOM 2843 C C . PRO B 1 69 ? 16.438 -11.023 -25.391 1 97.12 69 PRO B C 1
ATOM 2845 O O . PRO B 1 69 ? 16.047 -10.016 -24.812 1 97.12 69 PRO B O 1
ATOM 2848 N N . ASP B 1 70 ? 15.938 -11.422 -26.562 1 97.5 70 ASP B N 1
ATOM 2849 C CA . ASP B 1 70 ? 14.969 -10.609 -27.281 1 97.5 70 ASP B CA 1
ATOM 2850 C C . ASP B 1 70 ? 13.539 -10.922 -26.844 1 97.5 70 ASP B C 1
ATOM 2852 O O . ASP B 1 70 ? 12.609 -10.172 -27.156 1 97.5 70 ASP B O 1
ATOM 2856 N N . THR B 1 71 ? 13.359 -12.062 -26.141 1 98.31 71 THR B N 1
ATOM 2857 C CA . THR B 1 71 ? 12.039 -12.391 -25.625 1 98.31 71 THR B CA 1
ATOM 2858 C C . THR B 1 71 ? 11.594 -11.391 -24.562 1 98.31 71 THR B C 1
ATOM 2860 O O . THR B 1 71 ? 12.305 -11.18 -23.578 1 98.31 71 THR B O 1
ATOM 2863 N N . PRO B 1 72 ? 10.422 -10.742 -24.781 1 98.56 72 PRO B N 1
ATOM 2864 C CA . PRO B 1 72 ? 9.938 -9.852 -23.719 1 98.56 72 PRO B CA 1
ATOM 2865 C C . PRO B 1 72 ? 9.82 -10.547 -22.359 1 98.56 72 PRO B C 1
ATOM 2867 O O . PRO B 1 72 ? 9.391 -11.703 -22.297 1 98.56 72 PRO B O 1
ATOM 2870 N N . ARG B 1 73 ? 10.25 -9.93 -21.344 1 98.69 73 ARG B N 1
ATOM 2871 C CA . ARG B 1 73 ? 10.141 -10.453 -19.984 1 98.69 73 ARG B CA 1
ATOM 2872 C C . ARG B 1 73 ? 8.734 -10.242 -19.438 1 98.69 73 ARG B C 1
ATOM 2874 O O . ARG B 1 73 ? 8.562 -9.617 -18.391 1 98.69 73 ARG B O 1
ATOM 2881 N N . SER B 1 74 ? 7.758 -10.797 -20.125 1 98.81 74 SER B N 1
ATOM 2882 C CA . SER B 1 74 ? 6.344 -10.648 -19.797 1 98.81 74 SER B CA 1
ATOM 2883 C C . SER B 1 74 ? 5.992 -11.414 -18.531 1 98.81 74 SER B C 1
ATOM 2885 O O . SER B 1 74 ? 6.363 -12.578 -18.375 1 98.81 74 SER B O 1
ATOM 2887 N N . GLY B 1 75 ? 5.332 -10.727 -17.625 1 98.81 75 GLY B N 1
ATOM 2888 C CA . GLY B 1 75 ? 4.773 -11.375 -16.453 1 98.81 75 GLY B CA 1
ATOM 2889 C C . GLY B 1 75 ? 3.264 -11.516 -16.516 1 98.81 75 GLY B C 1
ATOM 2890 O O . GLY B 1 75 ? 2.619 -11.773 -15.492 1 98.81 75 GLY B O 1
ATOM 2891 N N . GLU B 1 76 ? 2.641 -11.273 -17.688 1 98.88 76 GLU B N 1
ATOM 2892 C CA . GLU B 1 76 ? 1.187 -11.32 -17.812 1 98.88 76 GLU B CA 1
ATOM 2893 C C . GLU B 1 76 ? 0.662 -12.734 -17.594 1 98.88 76 GLU B C 1
ATOM 2895 O O . GLU B 1 76 ? 1.391 -13.711 -17.797 1 98.88 76 GLU B O 1
ATOM 2900 N N . GLN B 1 77 ? -0.564 -12.875 -17.188 1 98.88 77 GLN B N 1
ATOM 2901 C CA . GLN B 1 77 ? -1.157 -14.156 -16.828 1 98.88 77 GLN B CA 1
ATOM 2902 C C . GLN B 1 77 ? -1.17 -15.109 -18.016 1 98.88 77 GLN B C 1
ATOM 2904 O O . GLN B 1 77 ? -0.982 -16.312 -17.859 1 98.88 77 GLN B O 1
ATOM 2909 N N . ALA B 1 78 ? -1.313 -14.617 -19.219 1 98.94 78 ALA B N 1
ATOM 2910 C CA . ALA B 1 78 ? -1.329 -15.453 -20.406 1 98.94 78 ALA B CA 1
ATOM 2911 C C . ALA B 1 78 ? 0.027 -16.125 -20.641 1 98.94 78 ALA B C 1
ATOM 2913 O O . ALA B 1 78 ? 0.098 -17.25 -21.109 1 98.94 78 ALA B O 1
ATOM 2914 N N . ALA B 1 79 ? 1.069 -15.422 -20.344 1 98.94 79 ALA B N 1
ATOM 2915 C CA . ALA B 1 79 ? 2.408 -15.984 -20.5 1 98.94 79 ALA B CA 1
ATOM 2916 C C . ALA B 1 79 ? 2.621 -17.156 -19.547 1 98.94 79 ALA B C 1
ATOM 2918 O O . ALA B 1 79 ? 3.221 -18.172 -19.922 1 98.94 79 ALA B O 1
ATOM 2919 N N . LEU B 1 80 ? 2.172 -17.031 -18.328 1 98.94 80 LEU B N 1
ATOM 2920 C CA . LEU B 1 80 ? 2.283 -18.109 -17.344 1 98.94 80 LEU B CA 1
ATOM 2921 C C . LEU B 1 80 ? 1.559 -19.359 -17.844 1 98.94 80 LEU B C 1
ATOM 2923 O O . LEU B 1 80 ? 2.078 -20.469 -17.719 1 98.94 80 LEU B O 1
ATOM 2927 N N . ALA B 1 81 ? 0.368 -19.172 -18.359 1 98.94 81 ALA B N 1
ATOM 2928 C CA . ALA B 1 81 ? -0.408 -20.297 -18.891 1 98.94 81 ALA B CA 1
ATOM 2929 C C . ALA B 1 81 ? 0.287 -20.922 -20.078 1 98.94 81 ALA B C 1
ATOM 2931 O O . ALA B 1 81 ? 0.329 -22.156 -20.203 1 98.94 81 ALA B O 1
ATOM 2932 N N . ALA B 1 82 ? 0.789 -20.062 -20.953 1 98.94 82 ALA B N 1
ATOM 2933 C CA . ALA B 1 82 ? 1.495 -20.562 -22.125 1 98.94 82 ALA B CA 1
ATOM 2934 C C . ALA B 1 82 ? 2.719 -21.375 -21.734 1 98.94 82 ALA B C 1
ATOM 2936 O O . ALA B 1 82 ? 3.029 -22.391 -22.375 1 98.94 82 ALA B O 1
ATOM 2937 N N . ASP B 1 83 ? 3.434 -20.938 -20.734 1 98.94 83 ASP B N 1
ATOM 2938 C CA . ASP B 1 83 ? 4.586 -21.672 -20.234 1 98.94 83 ASP B CA 1
ATOM 2939 C C . ASP B 1 83 ? 4.18 -23.078 -19.766 1 98.94 83 ASP B C 1
ATOM 2941 O O . ASP B 1 83 ? 4.871 -24.062 -20.047 1 98.94 83 ASP B O 1
ATOM 2945 N N . LEU B 1 84 ? 3.09 -23.141 -19 1 98.94 84 LEU B N 1
ATOM 2946 C CA . LEU B 1 84 ? 2.613 -24.422 -18.484 1 98.94 84 LEU B CA 1
ATOM 2947 C C . LEU B 1 84 ? 2.23 -25.359 -19.625 1 98.94 84 LEU B C 1
ATOM 2949 O O . LEU B 1 84 ? 2.588 -26.547 -19.609 1 98.94 84 LEU B O 1
ATOM 2953 N N . ARG B 1 85 ? 1.526 -24.891 -20.609 1 98.81 85 ARG B N 1
ATOM 2954 C CA . ARG B 1 85 ? 1.148 -25.703 -21.766 1 98.81 85 ARG B CA 1
ATOM 2955 C C . ARG B 1 85 ? 2.381 -26.172 -22.531 1 98.81 85 ARG B C 1
ATOM 2957 O O . ARG B 1 85 ? 2.465 -27.328 -22.938 1 98.81 85 ARG B O 1
ATOM 2964 N N . ALA B 1 86 ? 3.297 -25.234 -22.719 1 98.94 86 ALA B N 1
ATOM 2965 C CA . ALA B 1 86 ? 4.527 -25.578 -23.438 1 98.94 86 ALA B CA 1
ATOM 2966 C C . ALA B 1 86 ? 5.309 -26.656 -22.688 1 98.94 86 ALA B C 1
ATOM 2968 O O . ALA B 1 86 ? 5.934 -27.516 -23.312 1 98.94 86 ALA B O 1
ATOM 2969 N N . LEU B 1 87 ? 5.316 -26.531 -21.375 1 98.94 87 LEU B N 1
ATOM 2970 C CA . LEU B 1 87 ? 5.988 -27.547 -20.562 1 98.94 87 LEU B CA 1
ATOM 2971 C C . LEU B 1 87 ? 5.336 -28.906 -20.766 1 98.94 87 LEU B C 1
ATOM 2973 O O . LEU B 1 87 ? 6.031 -29.922 -20.938 1 98.94 87 LEU B O 1
ATOM 2977 N N . MET B 1 88 ? 3.992 -29 -20.75 1 98.94 88 MET B N 1
ATOM 2978 C CA . MET B 1 88 ? 3.273 -30.25 -21.016 1 98.94 88 MET B CA 1
ATOM 2979 C C . MET B 1 88 ? 3.666 -30.828 -22.359 1 98.94 88 MET B C 1
ATOM 2981 O O . MET B 1 88 ? 3.982 -32 -22.469 1 98.94 88 MET B O 1
ATOM 2985 N N . ASP B 1 89 ? 3.703 -30 -23.375 1 98.88 89 ASP B N 1
ATOM 2986 C CA . ASP B 1 89 ? 4.062 -30.438 -24.719 1 98.88 89 ASP B CA 1
ATOM 2987 C C . ASP B 1 89 ? 5.484 -31 -24.75 1 98.88 89 ASP B C 1
ATOM 2989 O O . ASP B 1 89 ? 5.73 -32.062 -25.312 1 98.88 89 ASP B O 1
ATOM 2993 N N . ALA B 1 90 ? 6.359 -30.25 -24.156 1 98.88 90 ALA B N 1
ATOM 2994 C CA . ALA B 1 90 ? 7.773 -30.625 -24.188 1 98.88 90 ALA B CA 1
ATOM 2995 C C . ALA B 1 90 ? 8.008 -31.953 -23.484 1 98.88 90 ALA B C 1
ATOM 2997 O O . ALA B 1 90 ? 8.898 -32.719 -23.859 1 98.88 90 ALA B O 1
ATOM 2998 N N . LEU B 1 91 ? 7.207 -32.219 -22.469 1 98.69 91 LEU B N 1
ATOM 2999 C CA . LEU B 1 91 ? 7.383 -33.438 -21.688 1 98.69 91 LEU B CA 1
ATOM 3000 C C . LEU B 1 91 ? 6.512 -34.562 -22.234 1 98.69 91 LEU B C 1
ATOM 3002 O O . LEU B 1 91 ? 6.465 -35.656 -21.641 1 98.69 91 LEU B O 1
ATOM 3006 N N . GLY B 1 92 ? 5.758 -34.312 -23.25 1 98.44 92 GLY B N 1
ATOM 3007 C CA . GLY B 1 92 ? 4.895 -35.312 -23.859 1 98.44 92 GLY B CA 1
ATOM 3008 C C . GLY B 1 92 ? 3.689 -35.656 -23 1 98.44 92 GLY B C 1
ATOM 3009 O O . GLY B 1 92 ? 3.213 -36.781 -23.016 1 98.44 92 GLY B O 1
ATOM 3010 N N . ILE B 1 93 ? 3.283 -34.75 -22.25 1 98.62 93 ILE B N 1
ATOM 3011 C CA . ILE B 1 93 ? 2.139 -34.969 -21.375 1 98.62 93 ILE B CA 1
ATOM 3012 C C . ILE B 1 93 ? 0.868 -34.469 -22.047 1 98.62 93 ILE B C 1
ATOM 3014 O O . ILE B 1 93 ? 0.7 -33.25 -22.234 1 98.62 93 ILE B O 1
ATOM 3018 N N . GLY B 1 94 ? -0.057 -35.344 -22.391 1 98.38 94 GLY B N 1
ATOM 3019 C CA . GLY B 1 94 ? -1.318 -34.969 -23.016 1 98.38 94 GLY B CA 1
ATOM 3020 C C . GLY B 1 94 ? -2.332 -34.406 -22.047 1 98.38 94 GLY B C 1
ATOM 3021 O O . GLY B 1 94 ? -2.988 -33.406 -22.344 1 98.38 94 GLY B O 1
ATOM 3022 N N . ARG B 1 95 ? -2.537 -35.062 -20.938 1 98.44 95 ARG B N 1
ATOM 3023 C CA . ARG B 1 95 ? -3.479 -34.688 -19.891 1 98.44 95 ARG B CA 1
ATOM 3024 C C . ARG B 1 95 ? -2.852 -34.875 -18.516 1 98.44 95 ARG B C 1
ATOM 3026 O O . ARG B 1 95 ? -2.129 -35.844 -18.281 1 98.44 95 ARG B O 1
ATOM 3033 N N . ALA B 1 96 ? -3.117 -33.938 -17.594 1 98.88 96 ALA B N 1
ATOM 3034 C CA . ALA B 1 96 ? -2.486 -34 -16.281 1 98.88 96 ALA B CA 1
ATOM 3035 C C . ALA B 1 96 ? -3.41 -33.438 -15.203 1 98.88 96 ALA B C 1
ATOM 3037 O O . ALA B 1 96 ? -4.367 -32.719 -15.508 1 98.88 96 ALA B O 1
ATOM 3038 N N . VAL B 1 97 ? -3.189 -33.844 -13.93 1 98.94 97 VAL B N 1
ATOM 3039 C CA . VAL B 1 97 ? -3.654 -33.031 -12.805 1 98.94 97 VAL B CA 1
ATOM 3040 C C . VAL B 1 97 ? -2.797 -31.781 -12.672 1 98.94 97 VAL B C 1
ATOM 3042 O O . VAL B 1 97 ? -1.568 -31.859 -12.602 1 98.94 97 VAL B O 1
ATOM 3045 N N . LEU B 1 98 ? -3.42 -30.641 -12.781 1 98.94 98 LEU B N 1
ATOM 3046 C CA . LEU B 1 98 ? -2.729 -29.375 -12.594 1 98.94 98 LEU B CA 1
ATOM 3047 C C . LEU B 1 98 ? -3.074 -28.766 -11.242 1 98.94 98 LEU B C 1
ATOM 3049 O O . LEU B 1 98 ? -4.207 -28.875 -10.781 1 98.94 98 LEU B O 1
ATOM 3053 N N . GLY B 1 99 ? -2.143 -28.156 -10.625 1 98.75 99 GLY B N 1
ATOM 3054 C CA . GLY B 1 99 ? -2.391 -27.453 -9.375 1 98.75 99 GLY B CA 1
ATOM 3055 C C . GLY B 1 99 ? -1.457 -26.281 -9.141 1 98.75 99 GLY B C 1
ATOM 3056 O O . GLY B 1 99 ? -0.356 -26.25 -9.695 1 98.75 99 GLY B O 1
ATOM 3057 N N . GLY B 1 100 ? -1.863 -25.406 -8.328 1 98.5 100 GLY B N 1
ATOM 3058 C CA . GLY B 1 100 ? -1.065 -24.266 -7.918 1 98.5 100 GLY B CA 1
ATOM 3059 C C . GLY B 1 100 ? -1.86 -23.234 -7.145 1 98.5 100 GLY B C 1
ATOM 3060 O O . GLY B 1 100 ? -3.004 -23.484 -6.762 1 98.5 100 GLY B O 1
ATOM 3061 N N . TYR B 1 101 ? -1.259 -22.188 -6.809 1 97.44 101 TYR B N 1
ATOM 3062 C CA . TYR B 1 101 ? -1.827 -21.016 -6.176 1 97.44 101 TYR B CA 1
ATOM 3063 C C . TYR B 1 101 ? -1.132 -19.75 -6.66 1 97.44 101 TYR B C 1
ATOM 3065 O O . TYR B 1 101 ? -0.057 -19.812 -7.262 1 97.44 101 TYR B O 1
ATOM 3073 N N . ASP B 1 102 ? -1.808 -18.547 -6.465 1 97.31 102 ASP B N 1
ATOM 3074 C CA . ASP B 1 102 ? -1.193 -17.297 -6.879 1 97.31 102 ASP B CA 1
ATOM 3075 C C . ASP B 1 102 ? -0.773 -17.344 -8.344 1 97.31 102 ASP B C 1
ATOM 3077 O O . ASP B 1 102 ? -1.586 -17.656 -9.219 1 97.31 102 ASP B O 1
ATOM 3081 N N . TRP B 1 103 ? 0.501 -17.109 -8.75 1 98.62 103 TRP B N 1
ATOM 3082 C CA . TRP B 1 103 ? 0.922 -17.172 -10.141 1 98.62 103 TRP B CA 1
ATOM 3083 C C . TRP B 1 103 ? 0.707 -18.578 -10.719 1 98.62 103 TRP B C 1
ATOM 3085 O O . TRP B 1 103 ? 0.211 -18.719 -11.836 1 98.62 103 TRP B O 1
ATOM 3095 N N . GLY B 1 104 ? 1.054 -19.562 -9.945 1 98.69 104 GLY B N 1
ATOM 3096 C CA . GLY B 1 104 ? 0.872 -20.938 -10.391 1 98.69 104 GLY B CA 1
ATOM 3097 C C . GLY B 1 104 ? -0.586 -21.344 -10.516 1 98.69 104 GLY B C 1
ATOM 3098 O O . GLY B 1 104 ? -0.947 -22.125 -11.398 1 98.69 104 GLY B O 1
ATOM 3099 N N . GLY B 1 105 ? -1.373 -20.859 -9.539 1 98.25 105 GLY B N 1
ATOM 3100 C CA . GLY B 1 105 ? -2.809 -21.062 -9.648 1 98.25 105 GLY B CA 1
ATOM 3101 C C . GLY B 1 105 ? -3.418 -20.391 -10.867 1 98.25 105 GLY B C 1
ATOM 3102 O O . GLY B 1 105 ? -4.309 -20.953 -11.508 1 98.25 105 GLY B O 1
ATOM 3103 N N . ARG B 1 106 ? -2.91 -19.234 -11.203 1 98.25 106 ARG B N 1
ATOM 3104 C CA . ARG B 1 106 ? -3.377 -18.484 -12.367 1 98.25 106 ARG B CA 1
ATOM 3105 C C . ARG B 1 106 ? -3.08 -19.25 -13.656 1 98.25 106 ARG B C 1
ATOM 3107 O O . ARG B 1 106 ? -3.959 -19.422 -14.5 1 98.25 106 ARG B O 1
ATOM 3114 N N . ALA B 1 107 ? -1.871 -19.734 -13.758 1 98.81 107 ALA B N 1
ATOM 3115 C CA . ALA B 1 107 ? -1.489 -20.547 -14.922 1 98.81 107 ALA B CA 1
ATOM 3116 C C . ALA B 1 107 ? -2.377 -21.781 -15.047 1 98.81 107 ALA B C 1
ATOM 3118 O O . ALA B 1 107 ? -2.895 -22.062 -16.125 1 98.81 107 ALA B O 1
ATOM 3119 N N . SER B 1 108 ? -2.588 -22.453 -13.945 1 98.94 108 SER B N 1
ATOM 3120 C CA . SER B 1 108 ? -3.365 -23.688 -13.93 1 98.94 108 SER B CA 1
ATOM 3121 C C . SER B 1 108 ? -4.828 -23.422 -14.266 1 98.94 108 SER B C 1
ATOM 3123 O O . SER B 1 108 ? -5.445 -24.172 -15.016 1 98.94 108 SER B O 1
ATOM 3125 N N . CYS B 1 109 ? -5.391 -22.375 -13.703 1 98.94 109 CYS B N 1
ATOM 3126 C CA . CYS B 1 109 ? -6.77 -22 -14 1 98.94 109 CYS B CA 1
ATOM 3127 C C . CYS B 1 109 ? -6.953 -21.703 -15.477 1 98.94 109 CYS B C 1
ATOM 3129 O O . CYS B 1 109 ? -7.938 -22.125 -16.094 1 98.94 109 CYS B O 1
ATOM 3131 N N . ILE B 1 110 ? -6.02 -20.969 -16.016 1 98.94 110 ILE B N 1
ATOM 3132 C CA . ILE B 1 110 ? -6.168 -20.547 -17.406 1 98.94 110 ILE B CA 1
ATOM 3133 C C . ILE B 1 110 ? -6.074 -21.766 -18.312 1 98.94 110 ILE B C 1
ATOM 3135 O O . ILE B 1 110 ? -6.879 -21.922 -19.234 1 98.94 110 ILE B O 1
ATOM 3139 N N . VAL B 1 111 ? -5.102 -22.688 -18.078 1 98.94 111 VAL B N 1
ATOM 3140 C CA . VAL B 1 111 ? -5.012 -23.906 -18.875 1 98.94 111 VAL B CA 1
ATOM 3141 C C . VAL B 1 111 ? -6.293 -24.719 -18.719 1 98.94 111 VAL B C 1
ATOM 3143 O O . VAL B 1 111 ? -6.836 -25.234 -19.703 1 98.94 111 VAL B O 1
ATOM 3146 N N . ALA B 1 112 ? -6.828 -24.828 -17.531 1 98.94 112 ALA B N 1
ATOM 3147 C CA . ALA B 1 112 ? -8.055 -25.578 -17.281 1 98.94 112 ALA B CA 1
ATOM 3148 C C . ALA B 1 112 ? -9.242 -24.953 -18 1 98.94 112 ALA B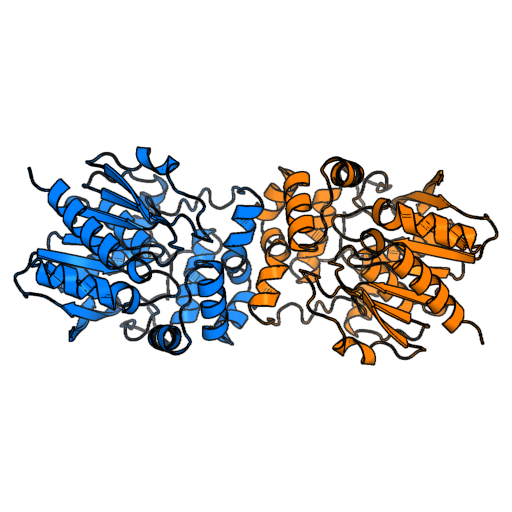 C 1
ATOM 3150 O O . ALA B 1 112 ? -10.141 -25.672 -18.469 1 98.94 112 ALA B O 1
ATOM 3151 N N . ALA B 1 113 ? -9.273 -23.672 -18.109 1 98.94 113 ALA B N 1
ATOM 3152 C CA . ALA B 1 113 ? -10.398 -22.969 -18.703 1 98.94 113 ALA B CA 1
ATOM 3153 C C . ALA B 1 113 ? -10.344 -23.031 -20.234 1 98.94 113 ALA B C 1
ATOM 3155 O O . ALA B 1 113 ? -11.367 -23.266 -20.875 1 98.94 113 ALA B O 1
ATOM 3156 N N . LEU B 1 114 ? -9.172 -22.844 -20.797 1 98.88 114 LEU B N 1
ATOM 3157 C CA . LEU B 1 114 ? -9.062 -22.656 -22.234 1 98.88 114 LEU B CA 1
ATOM 3158 C C . LEU B 1 114 ? -8.742 -23.969 -22.938 1 98.88 114 LEU B C 1
ATOM 3160 O O . LEU B 1 114 ? -9.039 -24.125 -24.125 1 98.88 114 LEU B O 1
ATOM 3164 N N . TRP B 1 115 ? -8.102 -24.906 -22.281 1 98.81 115 TRP B N 1
ATOM 3165 C CA . TRP B 1 115 ? -7.738 -26.203 -22.828 1 98.81 115 TRP B CA 1
ATOM 3166 C C . TRP B 1 115 ? -8.117 -27.328 -21.875 1 98.81 115 TRP B C 1
ATOM 3168 O O . TRP B 1 115 ? -7.258 -28.109 -21.469 1 98.81 115 TRP B O 1
ATOM 3178 N N . PRO B 1 116 ? -9.43 -27.484 -21.578 1 98.75 116 PRO B N 1
ATOM 3179 C CA . PRO B 1 116 ? -9.867 -28.453 -20.578 1 98.75 116 PRO B CA 1
ATOM 3180 C C . PRO B 1 116 ? -9.508 -29.891 -20.953 1 98.75 116 PRO B C 1
ATOM 3182 O O . PRO B 1 116 ? -9.391 -30.75 -20.062 1 98.75 116 PRO B O 1
ATOM 3185 N N . ASP B 1 117 ? -9.281 -30.188 -22.219 1 98.56 117 ASP B N 1
ATOM 3186 C CA . ASP B 1 117 ? -8.93 -31.547 -22.641 1 98.56 117 ASP B CA 1
ATOM 3187 C C . ASP B 1 117 ? -7.535 -31.922 -22.156 1 98.56 117 ASP B C 1
ATOM 3189 O O . ASP B 1 117 ? -7.188 -33.094 -22.125 1 98.56 117 ASP B O 1
ATOM 3193 N N . ARG B 1 118 ? -6.754 -30.922 -21.766 1 98.75 118 ARG B N 1
ATOM 3194 C CA . ARG B 1 118 ? -5.391 -31.156 -21.297 1 98.75 118 ARG B CA 1
ATOM 3195 C C . ARG B 1 118 ? -5.352 -31.375 -19.797 1 98.75 118 ARG B C 1
ATOM 3197 O O . ARG B 1 118 ? -4.293 -31.656 -19.234 1 98.75 118 ARG B O 1
ATOM 3204 N N . VAL B 1 119 ? -6.457 -31.297 -19.125 1 98.94 119 VAL B N 1
ATOM 3205 C CA . VAL B 1 119 ? -6.469 -31.266 -17.672 1 98.94 119 VAL B CA 1
ATOM 3206 C C . VAL B 1 119 ? -7.363 -32.375 -17.125 1 98.94 119 VAL B C 1
ATOM 3208 O O . VAL B 1 119 ? -8.555 -32.438 -17.438 1 98.94 119 VAL B O 1
ATOM 3211 N N . GLU B 1 120 ? -6.754 -33.219 -16.359 1 98.75 120 GLU B N 1
ATOM 3212 C CA . GLU B 1 120 ? -7.508 -34.281 -15.703 1 98.75 120 GLU B CA 1
ATOM 3213 C C . GLU B 1 120 ? -8.312 -33.719 -14.523 1 98.75 120 GLU B C 1
ATOM 3215 O O . GLU B 1 120 ? -9.484 -34.094 -14.352 1 98.75 120 GLU B O 1
ATOM 3220 N N . ALA B 1 121 ? -7.73 -32.969 -13.742 1 98.88 121 ALA B N 1
ATOM 3221 C CA . ALA B 1 121 ? -8.312 -32.281 -12.578 1 98.88 121 ALA B CA 1
ATOM 3222 C C . ALA B 1 121 ? -7.484 -31.062 -12.172 1 98.88 121 ALA B C 1
ATOM 3224 O O . ALA B 1 121 ? -6.316 -30.953 -12.547 1 98.88 121 ALA B O 1
ATOM 3225 N N . LEU B 1 122 ? -8.164 -30.172 -11.43 1 98.88 122 LEU B N 1
ATOM 3226 C CA . LEU B 1 122 ? -7.539 -28.922 -11.016 1 98.88 122 LEU B CA 1
ATOM 3227 C C . LEU B 1 122 ? -7.574 -28.781 -9.5 1 98.88 122 LEU B C 1
ATOM 3229 O O . LEU B 1 122 ? -8.609 -29.016 -8.875 1 98.88 122 LEU B O 1
ATOM 3233 N N . VAL B 1 123 ? -6.461 -28.5 -8.898 1 98.94 123 VAL B N 1
ATOM 3234 C CA . VAL B 1 123 ? -6.371 -28.031 -7.52 1 98.94 123 VAL B CA 1
ATOM 3235 C C . VAL B 1 123 ? -5.891 -26.578 -7.496 1 98.94 123 VAL B C 1
ATOM 3237 O O . VAL B 1 123 ? -4.758 -26.281 -7.879 1 98.94 123 VAL B O 1
ATOM 3240 N N . SER B 1 124 ? -6.688 -25.719 -7.047 1 98.5 124 SER B N 1
ATOM 3241 C CA . SER B 1 124 ? -6.395 -24.297 -7.16 1 98.5 124 SER B CA 1
ATOM 3242 C C . SER B 1 124 ? -6.441 -23.609 -5.797 1 98.5 124 SER B C 1
ATOM 3244 O O . SER B 1 124 ? -7.512 -23.484 -5.195 1 98.5 124 SER B O 1
ATOM 3246 N N . GLY B 1 125 ? -5.234 -23.188 -5.34 1 97.5 125 GLY B N 1
ATOM 3247 C CA . GLY B 1 125 ? -5.234 -22.281 -4.211 1 97.5 125 GLY B CA 1
ATOM 3248 C C . GLY B 1 125 ? -5.852 -20.938 -4.527 1 97.5 125 GLY B C 1
ATOM 3249 O O . GLY B 1 125 ? -5.508 -20.312 -5.535 1 97.5 125 GLY B O 1
ATOM 3250 N N . ASN B 1 126 ? -6.785 -20.484 -3.75 1 94.44 126 ASN B N 1
ATOM 3251 C CA . ASN B 1 126 ? -7.516 -19.234 -3.898 1 94.44 126 ASN B CA 1
ATOM 3252 C C . ASN B 1 126 ? -8.461 -19.281 -5.094 1 94.44 126 ASN B C 1
ATOM 3254 O O . ASN B 1 126 ? -8.758 -18.234 -5.695 1 94.44 126 ASN B O 1
ATOM 3258 N N . SER B 1 127 ? -8.867 -20.469 -5.508 1 96.44 127 SER B N 1
ATOM 3259 C CA . SER B 1 127 ? -10.008 -20.75 -6.375 1 96.44 127 SER B CA 1
ATOM 3260 C C . SER B 1 127 ? -9.781 -20.188 -7.777 1 96.44 127 SER B C 1
ATOM 3262 O O . SER B 1 127 ? -8.766 -20.469 -8.406 1 96.44 127 SER B O 1
ATOM 3264 N N . TYR B 1 128 ? -10.75 -19.453 -8.336 1 98 128 TYR B N 1
ATOM 3265 C CA . TYR B 1 128 ? -10.68 -18.906 -9.68 1 98 128 TYR B CA 1
ATOM 3266 C C . TYR B 1 128 ? -9.695 -17.75 -9.742 1 98 128 TYR B C 1
ATOM 3268 O O . TYR B 1 128 ? -10.031 -16.609 -9.383 1 98 128 TYR B O 1
ATOM 3276 N N . ASN B 1 129 ? -8.477 -17.938 -10.289 1 95.88 129 ASN B N 1
ATOM 3277 C CA . ASN B 1 129 ? -7.344 -17.031 -10.195 1 95.88 129 ASN B CA 1
ATOM 3278 C C . ASN B 1 129 ? -7.129 -16.266 -11.5 1 95.88 129 ASN B C 1
ATOM 3280 O O . ASN B 1 129 ? -6.074 -15.664 -11.711 1 95.88 129 ASN B O 1
ATOM 3284 N N . ILE B 1 130 ? -8.102 -16.266 -12.375 1 98.31 130 ILE B N 1
ATOM 3285 C CA . ILE B 1 130 ? -7.922 -15.562 -13.641 1 98.31 130 ILE B CA 1
ATOM 3286 C C . ILE B 1 130 ? -8.18 -14.07 -13.445 1 98.31 130 ILE B C 1
ATOM 3288 O O . ILE B 1 130 ? -9.234 -13.68 -12.945 1 98.31 130 ILE B O 1
ATOM 3292 N N . GLN B 1 131 ? -7.238 -13.258 -13.812 1 98 131 GLN B N 1
ATOM 3293 C CA . GLN B 1 131 ? -7.34 -11.805 -13.656 1 98 131 GLN B CA 1
ATOM 3294 C C . GLN B 1 131 ? -8.383 -11.227 -14.609 1 98 131 GLN B C 1
ATOM 3296 O O . GLN B 1 131 ? -8.453 -11.625 -15.773 1 98 131 GLN B O 1
ATOM 3301 N N . ASN B 1 132 ? -9.258 -10.445 -14.133 1 97.81 132 ASN B N 1
ATOM 3302 C CA . ASN B 1 132 ? -10.156 -9.633 -14.945 1 97.81 132 ASN B CA 1
ATOM 3303 C C . ASN B 1 132 ? -9.594 -8.227 -15.172 1 97.81 132 ASN B C 1
ATOM 3305 O O . ASN B 1 132 ? -9.984 -7.277 -14.492 1 97.81 132 ASN B O 1
ATOM 3309 N N . ILE B 1 133 ? -8.734 -8.07 -16.141 1 98.44 133 ILE B N 1
ATOM 3310 C CA . ILE B 1 133 ? -7.926 -6.871 -16.328 1 98.44 133 ILE B CA 1
ATOM 3311 C C . ILE B 1 133 ? -8.828 -5.695 -16.688 1 98.44 133 ILE B C 1
ATOM 3313 O O . ILE B 1 133 ? -8.648 -4.586 -16.188 1 98.44 133 ILE B O 1
ATOM 3317 N N . PRO B 1 134 ? -9.898 -5.887 -17.547 1 97.81 134 PRO B N 1
ATOM 3318 C CA . PRO B 1 134 ? -10.789 -4.758 -17.844 1 97.81 134 PRO B CA 1
ATOM 3319 C C . PRO B 1 134 ? -11.438 -4.176 -16.578 1 97.81 134 PRO B C 1
ATOM 3321 O O . PRO B 1 134 ? -11.773 -2.99 -16.547 1 97.81 134 PRO B O 1
ATOM 3324 N N . ARG B 1 135 ? -11.578 -4.957 -15.531 1 97.69 135 ARG B N 1
ATOM 3325 C CA . ARG B 1 135 ? -12.25 -4.496 -14.328 1 97.69 135 ARG B CA 1
ATOM 3326 C C . ARG B 1 135 ? -11.242 -4.164 -13.227 1 97.69 135 ARG B C 1
ATOM 3328 O O . ARG B 1 135 ? -11.625 -3.961 -12.07 1 97.69 135 ARG B O 1
ATOM 3335 N N . SER B 1 136 ? -9.984 -4.113 -13.562 1 98.12 136 SER B N 1
ATOM 3336 C CA . SER B 1 136 ? -8.93 -3.904 -12.578 1 98.12 136 SER B CA 1
ATOM 3337 C C . SER B 1 136 ? -9.023 -2.516 -11.953 1 98.12 136 SER B C 1
ATOM 3339 O O . SER B 1 136 ? -8.453 -2.268 -10.891 1 98.12 136 SER B O 1
ATOM 3341 N N . GLY B 1 137 ? -9.734 -1.565 -12.562 1 97.94 137 GLY B N 1
ATOM 3342 C CA . GLY B 1 137 ? -9.859 -0.203 -12.07 1 97.94 137 GLY B CA 1
ATOM 3343 C C . GLY B 1 137 ? -10.945 -0.042 -11.031 1 97.94 137 GLY B C 1
ATOM 3344 O O . GLY B 1 137 ? -11.086 1.027 -10.43 1 97.94 137 GLY B O 1
ATOM 3345 N N . GLU B 1 138 ? -11.727 -1.104 -10.75 1 97.94 138 GLU B N 1
ATOM 3346 C CA . GLU B 1 138 ? -12.812 -1.046 -9.766 1 97.94 138 GLU B CA 1
ATOM 3347 C C . GLU B 1 138 ? -12.281 -1.25 -8.352 1 97.94 138 GLU B C 1
ATOM 3349 O O . GLU B 1 138 ? -11.641 -2.264 -8.062 1 97.94 138 GLU B O 1
ATOM 3354 N N . PRO B 1 139 ? -12.539 -0.336 -7.477 1 98.06 139 PRO B N 1
ATOM 3355 C CA . PRO B 1 139 ? -11.977 -0.426 -6.129 1 98.06 139 PRO B CA 1
ATOM 3356 C C . PRO B 1 139 ? -12.617 -1.528 -5.289 1 98.06 139 PRO B C 1
ATOM 3358 O O . PRO B 1 139 ? -13.797 -1.833 -5.465 1 98.06 139 PRO B O 1
ATOM 3361 N N . GLU B 1 140 ? -11.914 -2.121 -4.406 1 96.62 140 GLU B N 1
ATOM 3362 C CA . GLU B 1 140 ? -12.367 -3.002 -3.334 1 96.62 140 GLU B CA 1
ATOM 3363 C C . GLU B 1 140 ? -12.492 -2.246 -2.014 1 96.62 140 GLU B C 1
ATOM 3365 O O . GLU B 1 140 ? -12.406 -1.017 -1.985 1 96.62 140 GLU B O 1
ATOM 3370 N N . THR B 1 141 ? -12.859 -2.955 -0.912 1 96.56 141 THR B N 1
ATOM 3371 C CA . THR B 1 141 ? -12.859 -2.318 0.401 1 96.56 141 THR B CA 1
ATOM 3372 C C . THR B 1 141 ? -11.453 -1.849 0.772 1 96.56 141 THR B C 1
ATOM 3374 O O . THR B 1 141 ? -10.461 -2.389 0.28 1 96.56 141 THR B O 1
ATOM 3377 N N . PRO B 1 142 ? -11.32 -0.876 1.622 1 97.31 142 PRO B N 1
ATOM 3378 C CA . PRO B 1 142 ? -10 -0.343 1.974 1 97.31 142 PRO B CA 1
ATOM 3379 C C . PRO B 1 142 ? -9.062 -1.409 2.539 1 97.31 142 PRO B C 1
ATOM 3381 O O . PRO B 1 142 ? -7.863 -1.4 2.248 1 97.31 142 PRO B O 1
ATOM 3384 N N . GLU B 1 143 ? -9.594 -2.291 3.354 1 95.62 143 GLU B N 1
ATOM 3385 C CA . GLU B 1 143 ? -8.758 -3.338 3.939 1 95.62 143 GLU B CA 1
ATOM 3386 C C . GLU B 1 143 ? -8.172 -4.246 2.863 1 95.62 143 GLU B C 1
ATOM 3388 O O . GLU B 1 143 ? -7 -4.629 2.938 1 95.62 143 GLU B O 1
ATOM 3393 N N . VAL B 1 144 ? -8.961 -4.602 1.88 1 96 144 VAL B N 1
ATOM 3394 C CA . VAL B 1 144 ? -8.5 -5.426 0.77 1 96 144 VAL B CA 1
ATOM 3395 C C . VAL B 1 144 ? -7.469 -4.652 -0.052 1 96 144 VAL B C 1
ATOM 3397 O O . VAL B 1 144 ? -6.418 -5.188 -0.403 1 96 144 VAL B O 1
ATOM 3400 N N . GLU B 1 145 ? -7.781 -3.373 -0.316 1 97.81 145 GLU B N 1
ATOM 3401 C CA . GLU B 1 145 ? -6.844 -2.551 -1.074 1 97.81 145 GLU B CA 1
ATOM 3402 C C . GLU B 1 145 ? -5.492 -2.463 -0.372 1 97.81 145 GLU B C 1
ATOM 3404 O O . GLU B 1 145 ? -4.445 -2.506 -1.021 1 97.81 145 GLU B O 1
ATOM 3409 N N . ALA B 1 146 ? -5.512 -2.348 0.942 1 97.56 146 ALA B N 1
ATOM 3410 C CA . ALA B 1 146 ? -4.277 -2.246 1.714 1 97.56 146 ALA B CA 1
ATOM 3411 C C . ALA B 1 146 ? -3.426 -3.502 1.556 1 97.56 146 ALA B C 1
ATOM 3413 O O . ALA B 1 146 ? -2.195 -3.426 1.521 1 97.56 146 ALA B O 1
ATOM 3414 N N . SER B 1 147 ? -4.035 -4.621 1.481 1 96.69 147 SER B N 1
ATOM 3415 C CA . SER B 1 147 ? -3.303 -5.875 1.348 1 96.69 147 SER B CA 1
ATOM 3416 C C . SER B 1 147 ? -2.596 -5.961 -0.001 1 96.69 147 SER B C 1
ATOM 3418 O O . SER B 1 147 ? -1.647 -6.73 -0.162 1 96.69 147 SER B O 1
ATOM 3420 N N . PHE B 1 148 ? -3.018 -5.121 -1 1 97.69 148 PHE B N 1
ATOM 3421 C CA . PHE B 1 148 ? -2.455 -5.121 -2.344 1 97.69 148 PHE B CA 1
ATOM 3422 C C . PHE B 1 148 ? -1.379 -4.051 -2.48 1 97.69 148 PHE B C 1
ATOM 3424 O O . PHE B 1 148 ? -0.991 -3.691 -3.594 1 97.69 148 PHE B O 1
ATOM 3431 N N . TRP B 1 149 ? -0.814 -3.609 -1.334 1 98.31 149 TRP B N 1
ATOM 3432 C CA . TRP B 1 149 ? 0.087 -2.463 -1.322 1 98.31 149 TRP B CA 1
ATOM 3433 C C . TRP B 1 149 ? 1.23 -2.658 -2.312 1 98.31 149 TRP B C 1
ATOM 3435 O O . TRP B 1 149 ? 1.581 -1.738 -3.055 1 98.31 149 TRP B O 1
ATOM 3445 N N . TYR B 1 150 ? 1.813 -3.838 -2.352 1 98.69 150 TYR B N 1
ATOM 3446 C CA . TYR B 1 150 ? 2.984 -4.113 -3.176 1 98.69 150 TYR B CA 1
ATOM 3447 C C . TYR B 1 150 ? 2.654 -3.967 -4.656 1 98.69 150 TYR B C 1
ATOM 3449 O O . TYR B 1 150 ? 3.51 -3.572 -5.453 1 98.69 150 TYR B O 1
ATOM 3457 N N . GLN B 1 151 ? 1.417 -4.332 -5.008 1 98.69 151 GLN B N 1
ATOM 3458 C CA . GLN B 1 151 ? 1.014 -4.172 -6.402 1 98.69 151 GLN B CA 1
ATOM 3459 C C . GLN B 1 151 ? 1.034 -2.701 -6.812 1 98.69 151 GLN B C 1
ATOM 3461 O O . GLN B 1 151 ? 1.561 -2.355 -7.871 1 98.69 151 GLN B O 1
ATOM 3466 N N . TYR B 1 152 ? 0.452 -1.875 -5.992 1 98.88 152 TYR B N 1
ATOM 3467 C CA . TYR B 1 152 ? 0.447 -0.445 -6.277 1 98.88 152 TYR B CA 1
ATOM 3468 C C . TYR B 1 152 ? 1.859 0.125 -6.234 1 98.88 152 TYR B C 1
ATOM 3470 O O . TYR B 1 152 ? 2.221 0.972 -7.055 1 98.88 152 TYR B O 1
ATOM 3478 N N . TYR B 1 153 ? 2.672 -0.335 -5.203 1 98.81 153 TYR B N 1
ATOM 3479 C CA . TYR B 1 153 ? 4.074 0.041 -5.082 1 98.81 153 TYR B CA 1
ATOM 3480 C C . TYR B 1 153 ? 4.832 -0.258 -6.371 1 98.81 153 TYR B C 1
ATOM 3482 O O . TYR B 1 153 ? 5.609 0.573 -6.848 1 98.81 153 TYR B O 1
ATOM 3490 N N . PHE B 1 154 ? 4.531 -1.351 -7.078 1 98.94 154 PHE B N 1
ATOM 3491 C CA . PHE B 1 154 ? 5.23 -1.812 -8.266 1 98.94 154 PHE B CA 1
ATOM 3492 C C . PHE B 1 154 ? 4.785 -1.024 -9.492 1 98.94 154 PHE B C 1
ATOM 3494 O O . PHE B 1 154 ? 5.41 -1.116 -10.555 1 98.94 154 PHE B O 1
ATOM 3501 N N . HIS B 1 155 ? 3.764 -0.231 -9.383 1 98.69 155 HIS B N 1
ATOM 3502 C CA . HIS B 1 155 ? 3.342 0.585 -10.516 1 98.69 155 HIS B CA 1
ATOM 3503 C C . HIS B 1 155 ? 4.363 1.676 -10.82 1 98.69 155 HIS B C 1
ATOM 3505 O O . HIS B 1 155 ? 4.426 2.176 -11.945 1 98.69 155 HIS B O 1
ATOM 3511 N N . SER B 1 156 ? 5.195 2.021 -9.828 1 98.31 156 SER B N 1
ATOM 3512 C CA . SER B 1 156 ? 6.133 3.133 -9.969 1 98.31 156 SER B CA 1
ATOM 3513 C C . SER B 1 156 ? 7.562 2.633 -10.141 1 98.31 156 SER B C 1
ATOM 3515 O O . SER B 1 156 ? 7.855 1.47 -9.852 1 98.31 156 SER B O 1
ATOM 3517 N N . GLU B 1 157 ? 8.438 3.561 -10.633 1 98.31 157 GLU B N 1
ATOM 3518 C CA . GLU B 1 157 ? 9.859 3.236 -10.688 1 98.31 157 GLU B CA 1
ATOM 3519 C C . GLU B 1 157 ? 10.445 3.088 -9.289 1 98.31 157 GLU B C 1
ATOM 3521 O O . GLU B 1 157 ? 11.359 2.295 -9.07 1 98.31 157 GLU B O 1
ATOM 3526 N N . ARG B 1 158 ? 9.891 3.775 -8.297 1 98.62 158 ARG B N 1
ATOM 3527 C CA . ARG B 1 158 ? 10.305 3.582 -6.906 1 98.62 158 ARG B CA 1
ATOM 3528 C C . ARG B 1 158 ? 10.133 2.127 -6.484 1 98.62 158 ARG B C 1
ATOM 3530 O O . ARG B 1 158 ? 11.047 1.537 -5.895 1 98.62 158 ARG B O 1
ATOM 3537 N N . GLY B 1 159 ? 8.953 1.56 -6.793 1 98.81 159 GLY B N 1
ATOM 3538 C CA . GLY B 1 159 ? 8.711 0.161 -6.473 1 98.81 159 GLY B CA 1
ATOM 3539 C C . GLY B 1 159 ? 9.648 -0.787 -7.199 1 98.81 159 GLY B C 1
ATOM 3540 O O . GLY B 1 159 ? 10.109 -1.771 -6.621 1 98.81 159 GLY B O 1
ATOM 3541 N N . ARG B 1 160 ? 9.898 -0.519 -8.531 1 98.88 160 ARG B N 1
ATOM 3542 C CA . ARG B 1 160 ? 10.836 -1.336 -9.289 1 98.88 160 ARG B CA 1
ATOM 3543 C C . ARG B 1 160 ? 12.227 -1.299 -8.656 1 98.88 160 ARG B C 1
ATOM 3545 O O . ARG B 1 160 ? 12.867 -2.338 -8.492 1 98.88 160 ARG B O 1
ATOM 3552 N N . ARG B 1 161 ? 12.695 -0.12 -8.281 1 98.81 161 ARG B N 1
ATOM 3553 C CA . ARG B 1 161 ? 14 0.042 -7.648 1 98.81 161 ARG B CA 1
ATOM 3554 C C . ARG B 1 161 ? 14.047 -0.675 -6.305 1 98.81 161 ARG B C 1
ATOM 3556 O O . ARG B 1 161 ? 15.07 -1.252 -5.938 1 98.81 161 ARG B O 1
ATOM 3563 N N . GLY B 1 162 ? 12.938 -0.547 -5.559 1 98.81 162 GLY B N 1
ATOM 3564 C CA . GLY B 1 162 ? 12.867 -1.252 -4.289 1 98.81 162 GLY B CA 1
ATOM 3565 C C . GLY B 1 162 ? 13.016 -2.754 -4.43 1 98.81 162 GLY B C 1
ATOM 3566 O O . GLY B 1 162 ? 13.75 -3.385 -3.662 1 98.81 162 GLY B O 1
ATOM 3567 N N . LEU B 1 163 ? 12.32 -3.316 -5.398 1 98.88 163 LEU B N 1
ATOM 3568 C CA . LEU B 1 163 ? 12.43 -4.746 -5.66 1 98.88 163 LEU B CA 1
ATOM 3569 C C . LEU B 1 163 ? 13.852 -5.109 -6.098 1 98.88 163 LEU B C 1
ATOM 3571 O O . LEU B 1 163 ? 14.383 -6.145 -5.691 1 98.88 163 LEU B O 1
ATOM 3575 N N . GLU B 1 164 ? 14.391 -4.309 -6.949 1 98.62 164 GLU B N 1
ATOM 3576 C CA . GLU B 1 164 ? 15.742 -4.543 -7.445 1 98.62 164 GLU B CA 1
ATOM 3577 C C . GLU B 1 164 ? 16.766 -4.457 -6.32 1 98.62 164 GLU B C 1
ATOM 3579 O O . GLU B 1 164 ? 17.672 -5.293 -6.227 1 98.62 164 GLU B O 1
ATOM 3584 N N . ARG B 1 165 ? 16.609 -3.486 -5.492 1 97.88 165 ARG B N 1
ATOM 3585 C CA . ARG B 1 165 ? 17.562 -3.195 -4.441 1 97.88 165 ARG B CA 1
ATOM 3586 C C . ARG B 1 165 ? 17.562 -4.289 -3.379 1 97.88 165 ARG B C 1
ATOM 3588 O O . ARG B 1 165 ? 18.625 -4.668 -2.867 1 97.88 165 ARG B O 1
ATOM 3595 N N . ASP B 1 166 ? 16.406 -4.789 -3.035 1 97.19 166 ASP B N 1
ATOM 3596 C CA . ASP B 1 166 ? 16.328 -5.758 -1.948 1 97.19 166 ASP B CA 1
ATOM 3597 C C . ASP B 1 166 ? 15.125 -6.676 -2.109 1 97.19 166 ASP B C 1
ATOM 3599 O O . ASP B 1 166 ? 14.234 -6.699 -1.253 1 97.19 166 ASP B O 1
ATOM 3603 N N . ARG B 1 167 ? 15.188 -7.441 -3.135 1 97.94 167 ARG B N 1
ATOM 3604 C CA . ARG B 1 167 ? 14.078 -8.344 -3.422 1 97.94 167 ARG B CA 1
ATOM 3605 C C . ARG B 1 167 ? 13.898 -9.367 -2.309 1 97.94 167 ARG B C 1
ATOM 3607 O O . ARG B 1 167 ? 12.781 -9.797 -2.025 1 97.94 167 ARG B O 1
ATOM 3614 N N . ARG B 1 168 ? 14.969 -9.781 -1.575 1 98.19 168 ARG B N 1
ATOM 3615 C CA . ARG B 1 168 ? 14.867 -10.742 -0.477 1 98.19 168 ARG B CA 1
ATOM 3616 C C . ARG B 1 168 ? 14.078 -10.148 0.687 1 98.19 168 ARG B C 1
ATOM 3618 O O . ARG B 1 168 ? 13.156 -10.789 1.209 1 98.19 168 ARG B O 1
ATOM 3625 N N . ALA B 1 169 ? 14.414 -8.906 1.073 1 98.31 169 ALA B N 1
ATOM 3626 C CA . ALA B 1 169 ? 13.695 -8.266 2.172 1 98.31 169 ALA B CA 1
ATOM 3627 C C . ALA B 1 169 ? 12.234 -8.031 1.814 1 98.31 169 ALA B C 1
ATOM 3629 O O . ALA B 1 169 ? 11.352 -8.203 2.656 1 98.31 169 ALA B O 1
ATOM 3630 N N . LEU B 1 170 ? 11.992 -7.602 0.615 1 98.75 170 LEU B N 1
ATOM 3631 C CA . LEU B 1 170 ? 10.625 -7.371 0.166 1 98.75 170 LEU B CA 1
ATOM 3632 C C . LEU B 1 170 ? 9.828 -8.672 0.17 1 98.75 170 LEU B C 1
ATOM 3634 O O . LEU B 1 170 ? 8.719 -8.719 0.709 1 98.75 170 LEU B O 1
ATOM 3638 N N . ALA B 1 171 ? 10.375 -9.734 -0.362 1 98.88 171 ALA B N 1
ATOM 3639 C CA . ALA B 1 171 ? 9.695 -11.031 -0.397 1 98.88 171 ALA B CA 1
ATOM 3640 C C . ALA B 1 171 ? 9.445 -11.555 1.013 1 98.88 171 ALA B C 1
ATOM 3642 O O . ALA B 1 171 ? 8.383 -12.102 1.299 1 98.88 171 ALA B O 1
ATOM 3643 N N . ARG B 1 172 ? 10.453 -11.453 1.851 1 98.69 172 ARG B N 1
ATOM 3644 C CA . ARG B 1 172 ? 10.312 -11.914 3.229 1 98.69 172 ARG B CA 1
ATOM 3645 C C . ARG B 1 172 ? 9.18 -11.172 3.934 1 98.69 172 ARG B C 1
ATOM 3647 O O . ARG B 1 172 ? 8.43 -11.766 4.711 1 98.69 172 ARG B O 1
ATOM 3654 N N . THR B 1 173 ? 9.094 -9.867 3.688 1 98.44 173 THR B N 1
ATOM 3655 C CA . THR B 1 173 ? 8.008 -9.062 4.23 1 98.44 173 THR B CA 1
ATOM 3656 C C . THR B 1 173 ? 6.66 -9.562 3.721 1 98.44 173 THR B C 1
ATOM 3658 O O . THR B 1 173 ? 5.711 -9.711 4.496 1 98.44 173 THR B O 1
ATOM 3661 N N . LEU B 1 174 ? 6.559 -9.875 2.477 1 98.69 174 LEU B N 1
ATOM 3662 C CA . LEU B 1 174 ? 5.324 -10.398 1.904 1 98.69 174 LEU B CA 1
ATOM 3663 C C . LEU B 1 174 ? 4.973 -11.75 2.51 1 98.69 174 LEU B C 1
ATOM 3665 O O . LEU B 1 174 ? 3.809 -12.016 2.824 1 98.69 174 LEU B O 1
ATOM 3669 N N . TRP B 1 175 ? 6.02 -12.641 2.672 1 98.62 175 TRP B N 1
ATOM 3670 C CA . TRP B 1 175 ? 5.777 -13.922 3.324 1 98.62 175 TRP B CA 1
ATOM 3671 C C . TRP B 1 175 ? 5.109 -13.719 4.68 1 98.62 175 TRP B C 1
ATOM 3673 O O . TRP B 1 175 ? 4.113 -14.375 4.992 1 98.62 175 TRP B O 1
ATOM 3683 N N . ARG B 1 176 ? 5.625 -12.844 5.496 1 98.12 176 ARG B N 1
ATOM 3684 C CA . ARG B 1 176 ? 5.133 -12.602 6.852 1 98.12 176 ARG B CA 1
ATOM 3685 C C . ARG B 1 176 ? 3.707 -12.055 6.824 1 98.12 176 ARG B C 1
ATOM 3687 O O . ARG B 1 176 ? 2.863 -12.477 7.621 1 98.12 176 ARG B O 1
ATOM 3694 N N . MET B 1 177 ? 3.475 -11.133 5.918 1 97.75 177 MET B N 1
ATOM 3695 C CA . MET B 1 177 ? 2.166 -10.492 5.844 1 97.75 177 MET B CA 1
ATOM 3696 C C . MET B 1 177 ? 1.118 -11.453 5.297 1 97.75 177 MET B C 1
ATOM 3698 O O . MET B 1 177 ? -0.044 -11.414 5.707 1 97.75 177 MET B O 1
ATOM 3702 N N . TRP B 1 178 ? 1.477 -12.305 4.379 1 98.25 178 TRP B N 1
ATOM 3703 C CA . TRP B 1 178 ? 0.549 -13.164 3.652 1 98.25 178 TRP B CA 1
ATOM 3704 C C . TRP B 1 178 ? 0.231 -14.422 4.457 1 98.25 178 TRP B C 1
ATOM 3706 O O . TRP B 1 178 ? -0.824 -15.031 4.27 1 98.25 178 TRP B O 1
ATOM 3716 N N . SER B 1 179 ? 1.139 -14.82 5.281 1 98.25 179 SER B N 1
ATOM 3717 C CA . SER B 1 179 ? 0.977 -15.961 6.184 1 98.25 179 SER B CA 1
ATOM 3718 C C . SER B 1 179 ? 1.368 -15.586 7.609 1 98.25 179 SER B C 1
ATOM 3720 O O . SER B 1 179 ? 2.363 -16.094 8.141 1 98.25 179 SER B O 1
ATOM 3722 N N . PRO B 1 180 ? 0.52 -14.859 8.266 1 96.75 180 PRO B N 1
ATOM 3723 C CA . PRO B 1 180 ? 0.915 -14.242 9.539 1 96.75 180 PRO B CA 1
ATOM 3724 C C . PRO B 1 180 ? 1.066 -15.266 10.664 1 96.75 180 PRO B C 1
ATOM 3726 O O . PRO B 1 180 ? 1.706 -14.977 11.68 1 96.75 180 PRO B O 1
ATOM 3729 N N . THR B 1 181 ? 0.54 -16.453 10.516 1 97.06 181 THR B N 1
ATOM 3730 C CA . THR B 1 181 ? 0.614 -17.453 11.578 1 97.06 181 THR B CA 1
ATOM 3731 C C . THR B 1 181 ? 1.655 -18.516 11.258 1 97.06 181 THR B C 1
ATOM 3733 O O . THR B 1 181 ? 1.826 -19.469 12.008 1 97.06 181 THR B O 1
ATOM 3736 N N . TRP B 1 182 ? 2.271 -18.422 10.094 1 97.69 182 TRP B N 1
ATOM 3737 C CA . TRP B 1 182 ? 3.309 -19.359 9.688 1 97.69 182 TRP B CA 1
ATOM 3738 C C . TRP B 1 182 ? 4.676 -18.906 10.195 1 97.69 182 TRP B C 1
ATOM 3740 O O . TRP B 1 182 ? 5.172 -17.844 9.812 1 97.69 182 TRP B O 1
ATOM 3750 N N . ALA B 1 183 ? 5.332 -19.672 11.039 1 96.5 183 ALA B N 1
ATOM 3751 C CA . ALA B 1 183 ? 6.621 -19.344 11.633 1 96.5 183 ALA B CA 1
ATOM 3752 C C . ALA B 1 183 ? 7.77 -19.922 10.812 1 96.5 183 ALA B C 1
ATOM 3754 O O . ALA B 1 183 ? 8.555 -20.734 11.32 1 96.5 183 ALA B O 1
ATOM 3755 N N . PHE B 1 184 ? 7.879 -19.5 9.586 1 97.75 184 PHE B N 1
ATOM 3756 C CA . PHE B 1 184 ? 9.016 -19.953 8.797 1 97.75 184 PHE B CA 1
ATOM 3757 C C . PHE B 1 184 ? 10.32 -19.375 9.344 1 97.75 184 PHE B C 1
ATOM 3759 O O . PHE B 1 184 ? 10.344 -18.25 9.836 1 97.75 184 PHE B O 1
ATOM 3766 N N . ASP B 1 185 ? 11.422 -20.125 9.305 1 97.06 185 ASP B N 1
ATOM 3767 C CA . ASP B 1 185 ? 12.695 -19.609 9.805 1 97.06 185 ASP B CA 1
ATOM 3768 C C . ASP B 1 185 ? 13.562 -19.094 8.656 1 97.06 185 ASP B C 1
ATOM 3770 O O . ASP B 1 185 ? 13.156 -19.141 7.496 1 97.06 185 ASP B O 1
ATOM 3774 N N . ALA B 1 186 ? 14.672 -18.578 9.023 1 97.12 186 ALA B N 1
ATOM 3775 C CA . ALA B 1 186 ? 15.562 -17.953 8.055 1 97.12 186 ALA B CA 1
ATOM 3776 C C . ALA B 1 186 ? 16.047 -18.953 7.02 1 97.12 186 ALA B C 1
ATOM 3778 O O . ALA B 1 186 ? 16.188 -18.625 5.836 1 97.12 186 ALA B O 1
ATOM 3779 N N . ALA B 1 187 ? 16.344 -20.141 7.41 1 97.5 187 ALA B N 1
ATOM 3780 C CA . ALA B 1 187 ? 16.859 -21.172 6.5 1 97.5 187 ALA B CA 1
ATOM 3781 C C . ALA B 1 187 ? 15.805 -21.547 5.461 1 97.5 187 ALA B C 1
ATOM 3783 O O . ALA B 1 187 ? 16.125 -21.75 4.289 1 97.5 187 ALA B O 1
ATOM 3784 N N . GLU B 1 188 ? 14.602 -21.688 5.93 1 96.94 188 GLU B N 1
ATOM 3785 C CA . GLU B 1 188 ? 13.492 -22.016 5.035 1 96.94 188 GLU B CA 1
ATOM 3786 C C . GLU B 1 188 ? 13.32 -20.938 3.971 1 96.94 188 GLU B C 1
ATOM 3788 O O . GLU B 1 188 ? 13.148 -21.25 2.789 1 96.94 188 GLU B O 1
ATOM 3793 N N . PHE B 1 189 ? 13.383 -19.703 4.379 1 98.56 189 PHE B N 1
ATOM 3794 C CA . PHE B 1 189 ? 13.234 -18.594 3.436 1 98.56 189 PHE B CA 1
ATOM 3795 C C . PHE B 1 189 ? 14.391 -18.578 2.443 1 98.56 189 PHE B C 1
ATOM 3797 O O . PHE B 1 189 ? 14.188 -18.375 1.245 1 98.56 189 PHE B O 1
ATOM 3804 N N . GLU B 1 190 ? 15.57 -18.797 2.961 1 97.75 190 GLU B N 1
ATOM 3805 C CA . GLU B 1 190 ? 16.766 -18.672 2.129 1 97.75 190 GLU B CA 1
ATOM 3806 C C . GLU B 1 190 ? 16.797 -19.734 1.045 1 97.75 190 GLU B C 1
ATOM 3808 O O . GLU B 1 190 ? 17.312 -19.5 -0.053 1 97.75 190 GLU B O 1
ATOM 3813 N N . ARG B 1 191 ? 16.25 -20.875 1.287 1 97 191 ARG B N 1
ATOM 3814 C CA . ARG B 1 191 ? 16.156 -21.922 0.278 1 97 191 ARG B CA 1
ATOM 3815 C C . ARG B 1 191 ? 15.359 -21.453 -0.932 1 97 191 ARG B C 1
ATOM 3817 O O . ARG B 1 191 ? 15.695 -21.781 -2.072 1 97 191 ARG B O 1
ATOM 3824 N N . THR B 1 192 ? 14.336 -20.703 -0.631 1 98.56 192 THR B N 1
ATOM 3825 C CA . THR B 1 192 ? 13.477 -20.188 -1.688 1 98.56 192 THR B CA 1
ATOM 3826 C C . THR B 1 192 ? 14.086 -18.938 -2.318 1 98.56 192 THR B C 1
ATOM 3828 O O . THR B 1 192 ? 14.031 -18.75 -3.537 1 98.56 192 THR B O 1
ATOM 3831 N N . ALA B 1 193 ? 14.742 -18.094 -1.516 1 98.5 193 ALA B N 1
ATOM 3832 C CA . ALA B 1 193 ? 15.172 -16.766 -1.92 1 98.5 193 ALA B CA 1
ATOM 3833 C C . ALA B 1 193 ? 16.219 -16.844 -3.029 1 98.5 193 ALA B C 1
ATOM 3835 O O . ALA B 1 193 ? 16.359 -15.906 -3.82 1 98.5 193 ALA B O 1
ATOM 3836 N N . ALA B 1 194 ? 16.938 -17.984 -3.1 1 97.94 194 ALA B N 1
ATOM 3837 C CA . ALA B 1 194 ? 17.938 -18.172 -4.152 1 97.94 194 ALA B CA 1
ATOM 3838 C C . ALA B 1 194 ? 17.297 -18.094 -5.535 1 97.94 194 ALA B C 1
ATOM 3840 O O . ALA B 1 194 ? 17.922 -17.641 -6.492 1 97.94 194 ALA B O 1
ATOM 3841 N N . ALA B 1 195 ? 16.031 -18.484 -5.684 1 98.62 195 ALA B N 1
ATOM 3842 C CA . ALA B 1 195 ? 15.328 -18.453 -6.961 1 98.62 195 ALA B CA 1
ATOM 3843 C C . ALA B 1 195 ? 15.109 -17.016 -7.438 1 98.62 195 ALA B C 1
ATOM 3845 O O . ALA B 1 195 ? 14.953 -16.766 -8.633 1 98.62 195 ALA B O 1
ATOM 3846 N N . PHE B 1 196 ? 15.125 -16.047 -6.488 1 98.75 196 PHE B N 1
ATOM 3847 C CA . PHE B 1 196 ? 14.867 -14.648 -6.824 1 98.75 196 PHE B CA 1
ATOM 3848 C C . PHE B 1 196 ? 16.094 -14.008 -7.469 1 98.75 196 PHE B C 1
ATOM 3850 O O . PHE B 1 196 ? 16.016 -12.891 -7.996 1 98.75 196 PHE B O 1
ATOM 3857 N N . ASP B 1 197 ? 17.219 -14.719 -7.426 1 97.69 197 ASP B N 1
ATOM 3858 C CA . ASP B 1 197 ? 18.469 -14.172 -7.949 1 97.69 197 ASP B CA 1
ATOM 3859 C C . ASP B 1 197 ? 18.5 -14.227 -9.477 1 97.69 197 ASP B C 1
ATOM 3861 O O . ASP B 1 197 ? 19.438 -13.727 -10.102 1 97.69 197 ASP B O 1
ATOM 3865 N N . ASN B 1 198 ? 17.469 -14.773 -10.062 1 98.31 198 ASN B N 1
ATOM 3866 C CA . ASN B 1 198 ? 17.328 -14.781 -11.516 1 98.31 198 ASN B CA 1
ATOM 3867 C C . ASN B 1 198 ? 17.453 -13.367 -12.094 1 98.31 198 ASN B C 1
ATOM 3869 O O . ASN B 1 198 ? 16.828 -12.43 -11.594 1 98.31 198 ASN B O 1
ATOM 3873 N N . PRO B 1 199 ? 18.281 -13.18 -13.172 1 97.75 199 PRO B N 1
ATOM 3874 C CA . PRO B 1 199 ? 18.453 -11.844 -13.734 1 97.75 199 PRO B CA 1
ATOM 3875 C C . PRO B 1 199 ? 17.156 -11.258 -14.289 1 97.75 199 PRO B C 1
ATOM 3877 O O . PRO B 1 199 ? 17.047 -10.039 -14.453 1 97.75 199 PRO B O 1
ATOM 3880 N N . ASP B 1 200 ? 16.203 -12.109 -14.578 1 98.75 200 ASP B N 1
ATOM 3881 C CA . ASP B 1 200 ? 14.953 -11.641 -15.188 1 98.75 200 ASP B CA 1
ATOM 3882 C C . ASP B 1 200 ? 13.859 -11.469 -14.141 1 98.75 200 ASP B C 1
ATOM 3884 O O . ASP B 1 200 ? 12.742 -11.047 -14.461 1 98.75 200 ASP B O 1
ATOM 3888 N N . PHE B 1 201 ? 14.141 -11.781 -12.859 1 98.88 201 PHE B N 1
ATOM 3889 C CA . PHE B 1 201 ? 13.141 -11.797 -11.797 1 98.88 201 PHE B CA 1
ATOM 3890 C C . PHE B 1 201 ? 12.43 -10.453 -11.703 1 98.88 201 PHE B C 1
ATOM 3892 O O . PHE B 1 201 ? 11.203 -10.391 -11.758 1 98.88 201 PHE B O 1
ATOM 3899 N N . VAL B 1 202 ? 13.164 -9.344 -11.633 1 98.88 202 VAL B N 1
ATOM 3900 C CA . VAL B 1 202 ? 12.602 -8.023 -11.383 1 98.88 202 VAL B CA 1
ATOM 3901 C C . VAL B 1 202 ? 11.719 -7.605 -12.555 1 98.88 202 VAL B C 1
ATOM 3903 O O . VAL B 1 202 ? 10.578 -7.184 -12.359 1 98.88 202 VAL B O 1
ATOM 3906 N N . GLU B 1 203 ? 12.188 -7.773 -13.758 1 98.81 203 GLU B N 1
ATOM 3907 C CA . GLU B 1 203 ? 11.43 -7.324 -14.93 1 98.81 203 GLU B CA 1
ATOM 3908 C C . GLU B 1 203 ? 10.148 -8.125 -15.094 1 98.81 203 GLU B C 1
ATOM 3910 O O . GLU B 1 203 ? 9.102 -7.566 -15.445 1 98.81 203 GLU B O 1
ATOM 3915 N N . VAL B 1 204 ? 10.203 -9.406 -14.852 1 98.94 204 VAL B N 1
ATOM 3916 C CA . VAL B 1 204 ? 9.023 -10.258 -14.992 1 98.94 204 VAL B CA 1
ATOM 3917 C C . VAL B 1 204 ? 7.992 -9.891 -13.93 1 98.94 204 VAL B C 1
ATOM 3919 O O . VAL B 1 204 ? 6.805 -9.75 -14.227 1 98.94 204 VAL B O 1
ATOM 3922 N N . VAL B 1 205 ? 8.445 -9.711 -12.688 1 98.94 205 VAL B N 1
ATOM 3923 C CA . VAL B 1 205 ? 7.555 -9.359 -11.586 1 98.94 205 VAL B CA 1
ATOM 3924 C C . VAL B 1 205 ? 6.922 -7.996 -11.844 1 98.94 205 VAL B C 1
ATOM 3926 O O . VAL B 1 205 ? 5.703 -7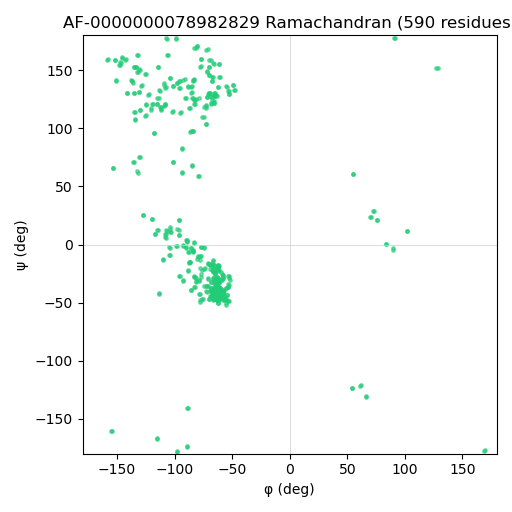.84 -11.734 1 98.94 205 VAL B O 1
ATOM 3929 N N . ILE B 1 206 ? 7.719 -7.004 -12.211 1 98.94 206 ILE B N 1
ATOM 3930 C CA . ILE B 1 206 ? 7.227 -5.652 -12.438 1 98.94 206 ILE B CA 1
ATOM 3931 C C . ILE B 1 206 ? 6.219 -5.656 -13.586 1 98.94 206 ILE B C 1
ATOM 3933 O O . ILE B 1 206 ? 5.152 -5.047 -13.492 1 98.94 206 ILE B O 1
ATOM 3937 N N . HIS B 1 207 ? 6.539 -6.387 -14.633 1 98.94 207 HIS B N 1
ATOM 3938 C CA . HIS B 1 207 ? 5.609 -6.465 -15.75 1 98.94 207 HIS B CA 1
ATOM 3939 C C . HIS B 1 207 ? 4.293 -7.105 -15.336 1 98.94 207 HIS B C 1
ATOM 3941 O O . HIS B 1 207 ? 3.221 -6.668 -15.766 1 98.94 207 HIS B O 1
ATOM 3947 N N . SER B 1 208 ? 4.355 -8.125 -14.57 1 98.88 208 SER B N 1
ATOM 3948 C CA . SER B 1 208 ? 3.15 -8.812 -14.102 1 98.88 208 SER B CA 1
ATOM 3949 C C . SER B 1 208 ? 2.201 -7.844 -13.406 1 98.88 208 SER B C 1
ATOM 3951 O O . SER B 1 208 ? 1.02 -7.766 -13.75 1 98.88 208 SER B O 1
ATOM 3953 N N . TYR B 1 209 ? 2.723 -7.062 -12.523 1 98.81 209 TYR B N 1
ATOM 3954 C CA . TYR B 1 209 ? 1.874 -6.254 -11.656 1 98.81 209 TYR B CA 1
ATOM 3955 C C . TYR B 1 209 ? 1.52 -4.93 -12.328 1 98.81 209 TYR B C 1
ATOM 3957 O O . TYR B 1 209 ? 0.599 -4.234 -11.891 1 98.81 209 TYR B O 1
ATOM 3965 N N . ARG B 1 210 ? 2.191 -4.543 -13.359 1 98.88 210 ARG B N 1
ATOM 3966 C CA . ARG B 1 210 ? 1.778 -3.393 -14.148 1 98.88 210 ARG B CA 1
ATOM 3967 C C . ARG B 1 210 ? 0.755 -3.793 -15.211 1 98.88 210 ARG B C 1
ATOM 3969 O O . ARG B 1 210 ? -0.238 -3.094 -15.414 1 98.88 210 ARG B O 1
ATOM 3976 N N . HIS B 1 211 ? 0.962 -4.973 -15.82 1 98.88 211 HIS B N 1
ATOM 3977 C CA . HIS B 1 211 ? 0.061 -5.43 -16.875 1 98.88 211 HIS B CA 1
ATOM 3978 C C . HIS B 1 211 ? -1.317 -5.762 -16.312 1 98.88 211 HIS B C 1
ATOM 3980 O O . HIS B 1 211 ? -2.336 -5.484 -16.953 1 98.88 211 HIS B O 1
ATOM 3986 N N . ARG B 1 212 ? -1.391 -6.371 -15.18 1 98.44 212 ARG B N 1
ATOM 3987 C CA . ARG B 1 212 ? -2.666 -6.805 -14.617 1 98.44 212 ARG B CA 1
ATOM 3988 C C . ARG B 1 212 ? -3.58 -5.613 -14.344 1 98.44 212 ARG B C 1
ATOM 3990 O O . ARG B 1 212 ? -4.785 -5.781 -14.148 1 98.44 212 ARG B O 1
ATOM 3997 N N . PHE B 1 213 ? -3.018 -4.41 -14.289 1 98.5 213 PHE B N 1
ATOM 3998 C CA . PHE B 1 213 ? -3.812 -3.207 -14.086 1 98.5 213 PHE B CA 1
ATOM 3999 C C . PHE B 1 213 ? -3.904 -2.389 -15.367 1 98.5 213 PHE B C 1
ATOM 4001 O O . PHE B 1 213 ? -4.332 -1.233 -15.344 1 98.5 213 PHE B O 1
ATOM 4008 N N . GLY B 1 214 ? -3.455 -2.932 -16.469 1 97.94 214 GLY B N 1
ATOM 4009 C CA . GLY B 1 214 ? -3.572 -2.297 -17.766 1 97.94 214 GLY B CA 1
ATOM 4010 C C . GLY B 1 214 ? -2.592 -1.156 -17.969 1 97.94 214 GLY B C 1
ATOM 4011 O O . GLY B 1 214 ? -2.816 -0.276 -18.797 1 97.94 214 GLY B O 1
ATOM 4012 N N . LEU B 1 215 ? -1.489 -1.102 -17.203 1 98.19 215 LEU B N 1
ATOM 4013 C CA . LEU B 1 215 ? -0.581 0.04 -17.234 1 98.19 215 LEU B CA 1
ATOM 4014 C C . LEU B 1 215 ? 0.488 -0.133 -18.297 1 98.19 215 LEU B C 1
ATOM 4016 O O . LEU B 1 215 ? 1.135 0.838 -18.703 1 98.19 215 LEU B O 1
ATOM 4020 N N . VAL B 1 216 ? 0.786 -1.365 -18.75 1 98.56 216 VAL B N 1
ATOM 4021 C CA . VAL B 1 216 ? 1.741 -1.662 -19.812 1 98.56 216 VAL B CA 1
ATOM 4022 C C . VAL B 1 216 ? 1.149 -2.697 -20.766 1 98.56 216 VAL B C 1
ATOM 4024 O O . VAL B 1 216 ? 0.303 -3.504 -20.375 1 98.56 216 VAL B O 1
ATOM 4027 N N . PRO B 1 217 ? 1.578 -2.686 -22.016 1 98.25 217 PRO B N 1
ATOM 4028 C CA . PRO B 1 217 ? 1.081 -3.693 -22.953 1 98.25 217 PRO B CA 1
ATOM 4029 C C . PRO B 1 217 ? 1.617 -5.094 -22.656 1 98.25 217 PRO B C 1
ATOM 4031 O O . PRO B 1 217 ? 2.654 -5.234 -22 1 98.25 217 PRO B O 1
ATOM 4034 N N . GLY B 1 218 ? 0.842 -6.098 -23.047 1 98.38 218 GLY B N 1
ATOM 4035 C CA . GLY B 1 218 ? 1.312 -7.473 -22.984 1 98.38 218 GLY B CA 1
ATOM 4036 C C . GLY B 1 218 ? 2.201 -7.852 -24.156 1 98.38 218 GLY B C 1
ATOM 4037 O O . GLY B 1 218 ? 2.467 -7.031 -25.031 1 98.38 218 GLY B O 1
ATOM 4038 N N . ASP B 1 219 ? 2.789 -9.008 -24.047 1 98.56 219 ASP B N 1
ATOM 4039 C CA . ASP B 1 219 ? 3.516 -9.625 -25.156 1 98.56 219 ASP B CA 1
ATOM 4040 C C . ASP B 1 219 ? 2.572 -9.984 -26.297 1 98.56 219 ASP B C 1
ATOM 4042 O O . ASP B 1 219 ? 1.635 -10.766 -26.109 1 98.56 219 ASP B O 1
ATOM 4046 N N . PRO B 1 220 ? 2.814 -9.438 -27.516 1 98.19 220 PRO B N 1
ATOM 4047 C CA . PRO B 1 220 ? 1.952 -9.773 -28.656 1 98.19 220 PRO B CA 1
ATOM 4048 C C . PRO B 1 220 ? 1.817 -11.273 -28.875 1 98.19 220 PRO B C 1
ATOM 4050 O O . PRO B 1 220 ? 0.776 -11.742 -29.344 1 98.19 220 PRO B O 1
ATOM 4053 N N . ALA B 1 221 ? 2.801 -12.031 -28.484 1 98.38 221 ALA B N 1
ATOM 4054 C CA . ALA B 1 221 ? 2.801 -13.477 -28.672 1 98.38 221 ALA B CA 1
ATOM 4055 C C . ALA B 1 221 ? 1.654 -14.141 -27.922 1 98.38 221 ALA B C 1
ATOM 4057 O O . ALA B 1 221 ? 1.213 -15.234 -28.266 1 98.38 221 ALA B O 1
ATOM 4058 N N . TYR B 1 222 ? 1.131 -13.438 -26.875 1 98.75 222 TYR B N 1
ATOM 4059 C CA . TYR B 1 222 ? 0.123 -14.047 -26.016 1 98.75 222 TYR B CA 1
ATOM 4060 C C . TYR B 1 222 ? -1.196 -13.289 -26.094 1 98.75 222 TYR B C 1
ATOM 4062 O O . TYR B 1 222 ? -2.121 -13.562 -25.328 1 98.75 222 TYR B O 1
ATOM 4070 N N . ALA B 1 223 ? -1.34 -12.359 -27 1 98.5 223 ALA B N 1
ATOM 4071 C CA . ALA B 1 223 ? -2.504 -11.484 -27.094 1 98.5 223 ALA B CA 1
ATOM 4072 C C . ALA B 1 223 ? -3.779 -12.289 -27.328 1 98.5 223 ALA B C 1
ATOM 4074 O O . ALA B 1 223 ? -4.848 -11.93 -26.828 1 98.5 223 ALA B O 1
ATOM 4075 N N . HIS B 1 224 ? -3.652 -13.367 -28.141 1 98.5 224 HIS B N 1
ATOM 4076 C CA . HIS B 1 224 ? -4.824 -14.195 -28.422 1 98.5 224 HIS B CA 1
ATOM 4077 C C . HIS B 1 224 ? -5.352 -14.859 -27.156 1 98.5 224 HIS B C 1
ATOM 4079 O O . HIS B 1 224 ? -6.566 -15.008 -26.984 1 98.5 224 HIS B O 1
ATOM 4085 N N . ILE B 1 225 ? -4.52 -15.25 -26.234 1 98.88 225 ILE B N 1
ATOM 4086 C CA . ILE B 1 225 ? -4.93 -15.828 -24.953 1 98.88 225 ILE B CA 1
ATOM 4087 C C . ILE B 1 225 ? -5.578 -14.75 -24.078 1 98.88 225 ILE B C 1
ATOM 4089 O O . ILE B 1 225 ? -6.672 -14.953 -23.547 1 98.88 225 ILE B O 1
ATOM 4093 N N . GLU B 1 226 ? -4.941 -13.594 -23.984 1 98.75 226 GLU B N 1
ATOM 4094 C CA . GLU B 1 226 ? -5.465 -12.5 -23.172 1 98.75 226 GLU B CA 1
ATOM 4095 C C . GLU B 1 226 ? -6.871 -12.102 -23.625 1 98.75 226 GLU B C 1
ATOM 4097 O O . GLU B 1 226 ? -7.738 -11.82 -22.797 1 98.75 226 GLU B O 1
ATOM 4102 N N . THR B 1 227 ? -7.051 -12.094 -24.906 1 98.56 227 THR B N 1
ATOM 4103 C CA . THR B 1 227 ? -8.359 -11.742 -25.469 1 98.56 227 THR B CA 1
ATOM 4104 C C . THR B 1 227 ? -9.43 -12.703 -24.969 1 98.56 227 THR B C 1
ATOM 4106 O O . THR B 1 227 ? -10.531 -12.273 -24.609 1 98.56 227 THR B O 1
ATOM 4109 N N . GLN B 1 228 ? -9.117 -13.969 -24.906 1 98.81 228 GLN B N 1
ATOM 4110 C CA . GLN B 1 228 ? -10.07 -14.977 -24.453 1 98.81 228 GLN B CA 1
ATOM 4111 C C . GLN B 1 228 ? -10.375 -14.812 -22.969 1 98.81 228 GLN B C 1
ATOM 4113 O O . GLN B 1 228 ? -11.492 -15.086 -22.516 1 98.81 228 GLN B O 1
ATOM 4118 N N . LEU B 1 229 ? -9.43 -14.375 -22.234 1 98.81 229 LEU B N 1
ATOM 4119 C CA . LEU B 1 229 ? -9.562 -14.289 -20.781 1 98.81 229 LEU B CA 1
ATOM 4120 C C . LEU B 1 229 ? -10.477 -13.133 -20.375 1 98.81 229 LEU B C 1
ATOM 4122 O O . LEU B 1 229 ? -11.008 -13.109 -19.266 1 98.81 229 LEU B O 1
ATOM 4126 N N . VAL B 1 230 ? -10.656 -12.172 -21.281 1 98.31 230 VAL B N 1
ATOM 4127 C CA . VAL B 1 230 ? -11.539 -11.031 -21.031 1 98.31 230 VAL B CA 1
ATOM 4128 C C . VAL B 1 230 ? -12.945 -11.531 -20.719 1 98.31 230 VAL B C 1
ATOM 4130 O O . VAL B 1 230 ? -13.656 -10.945 -19.891 1 98.31 230 VAL B O 1
ATOM 4133 N N . ALA B 1 231 ? -13.281 -12.727 -21.25 1 98.31 231 ALA B N 1
ATOM 4134 C CA . ALA B 1 231 ? -14.625 -13.266 -21.109 1 98.31 231 ALA B CA 1
ATOM 4135 C C . ALA B 1 231 ? -14.789 -14 -19.781 1 98.31 231 ALA B C 1
ATOM 4137 O O . ALA B 1 231 ? -15.891 -14.43 -19.438 1 98.31 231 ALA B O 1
ATOM 4138 N N . GLN B 1 232 ? -13.742 -14.133 -19.078 1 98.38 232 GLN B N 1
ATOM 4139 C CA . GLN B 1 232 ? -13.766 -14.844 -17.812 1 98.38 232 GLN B CA 1
ATOM 4140 C C . GLN B 1 232 ? -14.336 -16.25 -17.969 1 98.38 232 GLN B C 1
ATOM 4142 O O . GLN B 1 232 ? -15.352 -16.594 -17.359 1 98.38 232 GLN B O 1
ATOM 4147 N N . PRO B 1 233 ? -13.633 -16.984 -18.781 1 98.81 233 PRO B N 1
ATOM 4148 C CA . PRO B 1 233 ? -14.164 -18.312 -19.094 1 98.81 233 PRO B CA 1
ATOM 4149 C C . PRO B 1 233 ? -14.297 -19.203 -17.859 1 98.81 233 PRO B C 1
ATOM 4151 O O . PRO B 1 233 ? -13.453 -19.125 -16.953 1 98.81 233 PRO B O 1
ATOM 4154 N N . LYS B 1 234 ? -15.336 -20.031 -17.812 1 98.75 234 LYS B N 1
ATOM 4155 C CA . LYS B 1 234 ? -15.594 -20.953 -16.703 1 98.75 234 LYS B CA 1
ATOM 4156 C C . LYS B 1 234 ? -14.672 -22.172 -16.781 1 98.75 234 LYS B C 1
ATOM 4158 O O . LYS B 1 234 ? -14.078 -22.438 -17.828 1 98.75 234 LYS B O 1
ATOM 4163 N N . ILE B 1 235 ? -14.508 -22.812 -15.719 1 98.88 235 ILE B N 1
ATOM 4164 C CA . ILE B 1 235 ? -13.68 -24.016 -15.617 1 98.88 235 ILE B CA 1
ATOM 4165 C C . ILE B 1 235 ? -14.562 -25.234 -15.422 1 98.88 235 ILE B C 1
ATOM 4167 O O . ILE B 1 235 ? -15.281 -25.344 -14.43 1 98.88 235 ILE B O 1
ATOM 4171 N N . SER B 1 236 ? -14.492 -26.172 -16.344 1 98.69 236 SER B N 1
ATOM 4172 C CA . SER B 1 236 ? -15.445 -27.281 -16.359 1 98.69 236 SER B CA 1
ATOM 4173 C C . SER B 1 236 ? -14.805 -28.562 -15.836 1 98.69 236 SER B C 1
ATOM 4175 O O . SER B 1 236 ? -15.492 -29.562 -15.602 1 98.69 236 SER B O 1
ATOM 4177 N N . VAL B 1 237 ? -13.477 -28.609 -15.617 1 98.75 237 VAL B N 1
ATOM 4178 C CA . VAL B 1 237 ? -12.812 -29.812 -15.141 1 98.75 237 VAL B CA 1
ATOM 4179 C C . VAL B 1 237 ? -13.055 -29.984 -13.641 1 98.75 237 VAL B C 1
ATOM 4181 O O . VAL B 1 237 ? -13.312 -29.016 -12.938 1 98.75 237 VAL B O 1
ATOM 4184 N N . PRO B 1 238 ? -13.016 -31.25 -13.141 1 98.75 238 PRO B N 1
ATOM 4185 C CA . PRO B 1 238 ? -13.109 -31.422 -11.688 1 98.75 238 PRO B CA 1
ATOM 4186 C C . PRO B 1 238 ? -12.086 -30.578 -10.93 1 98.75 238 PRO B C 1
ATOM 4188 O O . PRO B 1 238 ? -10.898 -30.578 -11.281 1 98.75 238 PRO B O 1
ATOM 4191 N N . THR B 1 239 ? -12.586 -29.828 -9.93 1 98.81 239 THR B N 1
ATOM 4192 C CA . THR B 1 239 ? -11.727 -28.859 -9.266 1 98.81 239 THR B CA 1
ATOM 4193 C C . THR B 1 239 ? -11.906 -28.938 -7.75 1 98.81 239 THR B C 1
ATOM 4195 O O . THR B 1 239 ? -13.031 -29 -7.254 1 98.81 239 THR B O 1
ATOM 4198 N N . VAL B 1 240 ? -10.781 -29.016 -7.047 1 98.69 240 VAL B N 1
ATOM 4199 C CA . VAL B 1 240 ? -10.742 -28.703 -5.621 1 98.69 240 VAL B CA 1
ATOM 4200 C C . VAL B 1 240 ? -10.148 -27.312 -5.418 1 98.69 240 VAL B C 1
ATOM 4202 O O . VAL B 1 240 ? -9 -27.062 -5.785 1 98.69 240 VAL B O 1
ATOM 4205 N N . ALA B 1 241 ? -10.93 -26.375 -4.93 1 98.25 241 ALA B N 1
ATOM 4206 C CA . ALA B 1 241 ? -10.477 -25.016 -4.621 1 98.25 241 ALA B CA 1
ATOM 4207 C C . ALA B 1 241 ? -10.156 -24.875 -3.137 1 98.25 241 ALA B C 1
ATOM 4209 O O . ALA B 1 241 ? -10.883 -25.375 -2.285 1 98.25 241 ALA B O 1
ATOM 4210 N N . ILE B 1 242 ? -9.062 -24.172 -2.807 1 98.06 242 ILE B N 1
ATOM 4211 C CA . ILE B 1 242 ? -8.578 -24.188 -1.432 1 98.06 242 ILE B CA 1
ATOM 4212 C C . ILE B 1 242 ? -8.32 -22.75 -0.96 1 98.06 242 ILE B C 1
ATOM 4214 O O . ILE B 1 242 ? -7.66 -21.984 -1.653 1 98.06 242 ILE B O 1
ATOM 4218 N N . ASP B 1 243 ? -8.812 -22.391 0.189 1 97.62 243 ASP B N 1
ATOM 4219 C CA . ASP B 1 243 ? -8.469 -21.156 0.896 1 97.62 243 ASP B CA 1
ATOM 4220 C C . ASP B 1 243 ? -7.746 -21.453 2.207 1 97.62 243 ASP B C 1
ATOM 4222 O O . ASP B 1 243 ? -7.828 -22.578 2.723 1 97.62 243 ASP B O 1
ATOM 4226 N N . GLY B 1 244 ? -6.961 -20.562 2.629 1 97.31 244 GLY B N 1
ATOM 4227 C CA . GLY B 1 244 ? -6.492 -20.531 4.004 1 97.31 244 GLY B CA 1
ATOM 4228 C C . GLY B 1 244 ? -7.223 -19.516 4.859 1 97.31 244 GLY B C 1
ATOM 4229 O O . GLY B 1 244 ? -7.465 -18.391 4.422 1 97.31 244 GLY B O 1
ATOM 4230 N N . ASP B 1 245 ? -7.59 -19.891 6.059 1 96.81 245 ASP B N 1
ATOM 4231 C CA . ASP B 1 245 ? -8.406 -18.984 6.852 1 96.81 245 ASP B CA 1
ATOM 4232 C C . ASP B 1 245 ? -7.539 -17.953 7.57 1 96.81 245 ASP B C 1
ATOM 4234 O O . ASP B 1 245 ? -8.047 -17.125 8.328 1 96.81 245 ASP B O 1
ATOM 4238 N N . ARG B 1 246 ? -6.227 -17.938 7.402 1 97.06 246 ARG B N 1
ATOM 4239 C CA . ARG B 1 246 ? -5.312 -16.922 7.902 1 97.06 246 ARG B CA 1
ATOM 4240 C C . ARG B 1 246 ? -4.566 -16.234 6.758 1 97.06 246 ARG B C 1
ATOM 4242 O O . ARG B 1 246 ? -3.449 -15.758 6.938 1 97.06 246 ARG B O 1
ATOM 4249 N N . ASP B 1 247 ? -5.164 -16.328 5.59 1 97.56 247 ASP B N 1
ATOM 4250 C CA . ASP B 1 247 ? -4.559 -15.711 4.41 1 97.56 247 ASP B CA 1
ATOM 4251 C C . ASP B 1 247 ? -4.59 -14.188 4.504 1 97.56 247 ASP B C 1
ATOM 4253 O O . ASP B 1 247 ? -5.664 -13.586 4.586 1 97.56 247 ASP B O 1
ATOM 4257 N N . GLY B 1 248 ? -3.469 -13.57 4.453 1 96.19 248 GLY B N 1
ATOM 4258 C CA . GLY B 1 248 ? -3.355 -12.125 4.625 1 96.19 248 GLY B CA 1
ATOM 4259 C C . GLY B 1 248 ? -3.568 -11.352 3.338 1 96.19 248 GLY B C 1
ATOM 4260 O O . GLY B 1 248 ? -3.574 -10.117 3.344 1 96.19 248 GLY B O 1
ATOM 4261 N N . VAL B 1 249 ? -3.754 -11.961 2.262 1 93 249 VAL B N 1
ATOM 4262 C CA . VAL B 1 249 ? -3.93 -11.297 0.972 1 93 249 VAL B CA 1
ATOM 4263 C C . VAL B 1 249 ? -5.352 -11.531 0.462 1 93 249 VAL B C 1
ATOM 4265 O O . VAL B 1 249 ? -5.988 -10.617 -0.062 1 93 249 VAL B O 1
ATOM 4268 N N . ASP B 1 250 ? -5.809 -12.703 0.627 1 87.5 250 ASP B N 1
ATOM 4269 C CA . ASP B 1 250 ? -7.125 -13.086 0.132 1 87.5 250 ASP B CA 1
ATOM 4270 C C . ASP B 1 250 ? -8.062 -13.43 1.285 1 87.5 250 ASP B C 1
ATOM 4272 O O . ASP B 1 250 ? -7.758 -14.297 2.105 1 87.5 250 ASP B O 1
ATOM 4276 N N . THR B 1 251 ? -9.258 -12.789 1.357 1 81.5 251 THR B N 1
ATOM 4277 C CA . THR B 1 251 ? -10.164 -12.969 2.488 1 81.5 251 THR B CA 1
ATOM 4278 C C . THR B 1 251 ? -11.117 -14.133 2.244 1 81.5 251 THR B C 1
ATOM 4280 O O . THR B 1 251 ? -11.953 -14.445 3.094 1 81.5 251 THR B O 1
ATOM 4283 N N . GLY B 1 252 ? -10.984 -14.812 1.19 1 83.44 252 GLY B N 1
ATOM 4284 C CA . GLY B 1 252 ? -11.859 -15.938 0.886 1 83.44 252 GLY B CA 1
ATOM 4285 C C . GLY B 1 252 ? -12.469 -15.852 -0.501 1 83.44 252 GLY B C 1
ATOM 4286 O O . GLY B 1 252 ? -12.656 -14.766 -1.043 1 83.44 252 GLY B O 1
ATOM 4287 N N . THR B 1 253 ? -12.734 -17.031 -1.003 1 88.81 253 THR B N 1
ATOM 4288 C CA . THR B 1 253 ? -13.141 -17.094 -2.402 1 88.81 253 THR B CA 1
ATOM 4289 C C . THR B 1 253 ? -14.445 -17.859 -2.557 1 88.81 253 THR B C 1
ATOM 4291 O O . THR B 1 253 ? -14.688 -18.484 -3.598 1 88.81 253 THR B O 1
ATOM 4294 N N . ALA B 1 254 ? -15.242 -17.922 -1.597 1 83.19 254 ALA B N 1
ATOM 4295 C CA . ALA B 1 254 ? -16.5 -18.672 -1.637 1 83.19 254 ALA B CA 1
ATOM 4296 C C . ALA B 1 254 ? -17.391 -18.188 -2.777 1 83.19 254 ALA B C 1
ATOM 4298 O O . ALA B 1 254 ? -18.125 -18.984 -3.369 1 83.19 254 ALA B O 1
ATOM 4299 N N . GLY B 1 255 ? -17.281 -17 -3.127 1 86.25 255 GLY B N 1
ATOM 4300 C CA . GLY B 1 255 ? -18.109 -16.422 -4.176 1 86.25 255 GLY B CA 1
ATOM 4301 C C . GLY B 1 255 ? -17.703 -16.875 -5.566 1 86.25 255 GLY B C 1
ATOM 4302 O O . GLY B 1 255 ? -18.422 -16.609 -6.539 1 86.25 255 GLY B O 1
ATOM 4303 N N . HIS B 1 256 ? -16.625 -17.672 -5.676 1 94.25 256 HIS B N 1
ATOM 4304 C CA . HIS B 1 256 ? -16.109 -18.078 -6.98 1 94.25 256 HIS B CA 1
ATOM 4305 C C . HIS B 1 256 ? -16.797 -19.344 -7.477 1 94.25 256 HIS B C 1
ATOM 4307 O O . HIS B 1 256 ? -16.578 -19.766 -8.609 1 94.25 256 HIS B O 1
ATOM 4313 N N . ALA B 1 257 ? -17.641 -19.984 -6.684 1 95.81 257 ALA B N 1
ATOM 4314 C CA . ALA B 1 257 ? -18.203 -21.297 -6.988 1 95.81 257 ALA B CA 1
ATOM 4315 C C . ALA B 1 257 ? -18.859 -21.297 -8.367 1 95.81 257 ALA B C 1
ATOM 4317 O O . ALA B 1 257 ? -18.781 -22.297 -9.086 1 95.81 257 ALA B O 1
ATOM 4318 N N . ALA B 1 258 ? -19.438 -20.219 -8.773 1 96.88 258 ALA B N 1
ATOM 4319 C CA . ALA B 1 258 ? -20.172 -20.156 -10.039 1 96.88 258 ALA B CA 1
ATOM 4320 C C . ALA B 1 258 ? -19.219 -20.219 -11.227 1 96.88 258 ALA B C 1
ATOM 4322 O O . ALA B 1 258 ? -19.656 -20.484 -12.352 1 96.88 258 ALA B O 1
ATOM 4323 N N . GLN B 1 259 ? -17.906 -20 -11.023 1 98.38 259 GLN B N 1
ATOM 4324 C CA . GLN B 1 259 ? -16.922 -20.031 -12.094 1 98.38 259 GLN B CA 1
ATOM 4325 C C . GLN B 1 259 ? -16.531 -21.469 -12.43 1 98.38 259 GLN B C 1
ATOM 4327 O O . GLN B 1 259 ? -15.859 -21.703 -13.445 1 98.38 259 GLN B O 1
ATOM 4332 N N . PHE B 1 260 ? -16.922 -22.375 -11.57 1 98.44 260 PHE B N 1
ATOM 4333 C CA . PHE B 1 260 ? -16.625 -23.781 -11.766 1 98.44 260 PHE B CA 1
ATOM 4334 C C . PHE B 1 260 ? -17.891 -24.547 -12.148 1 98.44 260 PHE B C 1
ATOM 4336 O O . PHE B 1 260 ? -18.859 -24.594 -11.383 1 98.44 260 PHE B O 1
ATOM 4343 N N . THR B 1 261 ? -17.906 -25.219 -13.336 1 98.38 261 THR B N 1
ATOM 4344 C CA . THR B 1 261 ? -19.125 -25.812 -13.859 1 98.38 261 THR B CA 1
ATOM 4345 C C . THR B 1 261 ? -19.047 -27.344 -13.797 1 98.38 261 THR B C 1
ATOM 4347 O O . THR B 1 261 ? -20.047 -28.031 -14.023 1 98.38 261 THR B O 1
ATOM 4350 N N . GLY B 1 262 ? -17.859 -27.938 -13.562 1 97.81 262 GLY B N 1
ATOM 4351 C CA . GLY B 1 262 ? -17.688 -29.359 -13.312 1 97.81 262 GLY B CA 1
ATOM 4352 C C . GLY B 1 262 ? -17.797 -29.719 -11.852 1 97.81 262 GLY B C 1
ATOM 4353 O O . GLY B 1 262 ? -18.25 -28.922 -11.031 1 97.81 262 GLY B O 1
ATOM 4354 N N . PRO B 1 263 ? -17.516 -31.031 -11.531 1 97.69 263 PRO B N 1
ATOM 4355 C CA . PRO B 1 263 ? -17.422 -31.375 -10.117 1 97.69 263 PRO B CA 1
ATOM 4356 C C . PRO B 1 263 ? -16.547 -30.391 -9.328 1 97.69 263 PRO B C 1
ATOM 4358 O O . PRO B 1 263 ? -15.477 -30.016 -9.789 1 97.69 263 PRO B O 1
ATOM 4361 N N . PHE B 1 264 ? -17.062 -29.969 -8.203 1 97.81 264 PHE B N 1
ATOM 4362 C CA . PHE B 1 264 ? -16.406 -28.875 -7.488 1 97.81 264 PHE B CA 1
ATOM 4363 C C . PHE B 1 264 ? -16.453 -29.125 -5.984 1 97.81 264 PHE B C 1
ATOM 4365 O O . PHE B 1 264 ? -17.5 -29.484 -5.438 1 97.81 264 PHE B O 1
ATOM 4372 N N . ASP B 1 265 ? -15.297 -29 -5.363 1 97.62 265 ASP B N 1
ATOM 4373 C CA . ASP B 1 265 ? -15.156 -29.078 -3.912 1 97.62 265 ASP B CA 1
ATOM 4374 C C . ASP B 1 265 ? -14.359 -27.906 -3.371 1 97.62 265 ASP B C 1
ATOM 4376 O O . ASP B 1 265 ? -13.211 -27.688 -3.77 1 97.62 265 ASP B O 1
ATOM 4380 N N . HIS B 1 266 ? -14.961 -27.062 -2.568 1 97.5 266 HIS B N 1
ATOM 4381 C CA . HIS B 1 266 ? -14.281 -25.953 -1.904 1 97.5 266 HIS B CA 1
ATOM 4382 C C . HIS B 1 266 ? -13.852 -26.344 -0.491 1 97.5 266 HIS B C 1
ATOM 4384 O O . HIS B 1 266 ? -14.641 -26.922 0.265 1 97.5 266 HIS B O 1
ATOM 4390 N N . ARG B 1 267 ? -12.578 -25.984 -0.147 1 97.06 267 ARG B N 1
ATOM 4391 C CA . ARG B 1 267 ? -12.016 -26.328 1.155 1 97.06 267 ARG B CA 1
ATOM 4392 C C . ARG B 1 267 ? -11.32 -25.125 1.79 1 97.06 267 ARG B C 1
ATOM 4394 O O . ARG B 1 267 ? -10.836 -24.25 1.085 1 97.06 267 ARG B O 1
ATOM 4401 N N . VAL B 1 268 ? -11.305 -25.172 3.109 1 97.44 268 VAL B N 1
ATOM 4402 C CA . VAL B 1 268 ? -10.547 -24.188 3.875 1 97.44 268 VAL B CA 1
ATOM 4403 C C . VAL B 1 268 ? -9.5 -24.891 4.727 1 97.44 268 VAL B C 1
ATOM 4405 O O . VAL B 1 268 ? -9.82 -25.766 5.527 1 97.44 268 VAL B O 1
ATOM 4408 N N . PHE B 1 269 ? -8.227 -24.625 4.48 1 97.88 269 PHE B N 1
ATOM 4409 C CA . PHE B 1 269 ? -7.156 -25.078 5.359 1 97.88 269 PHE B CA 1
ATOM 4410 C C . PHE B 1 269 ? -7.086 -24.234 6.621 1 97.88 269 PHE B C 1
ATOM 4412 O O . PHE B 1 269 ? -6.672 -23.078 6.566 1 97.88 269 PHE B O 1
ATOM 4419 N N . LYS B 1 270 ? -7.453 -24.781 7.766 1 96.81 270 LYS B N 1
ATOM 4420 C CA . LYS B 1 270 ? -7.469 -24.047 9.039 1 96.81 270 LYS B CA 1
ATOM 4421 C C . LYS B 1 270 ? -6.055 -23.656 9.461 1 96.81 270 LYS B C 1
ATOM 4423 O O . LYS B 1 270 ? -5.141 -24.484 9.422 1 96.81 270 LYS B O 1
ATOM 4428 N N . GLY B 1 271 ? -5.895 -22.391 9.766 1 96.94 271 GLY B N 1
ATOM 4429 C CA . GLY B 1 271 ? -4.641 -21.891 10.289 1 96.94 271 GLY B CA 1
ATOM 4430 C C . GLY B 1 271 ? -3.623 -21.578 9.211 1 96.94 271 GLY B C 1
ATOM 4431 O O . GLY B 1 271 ? -2.516 -21.125 9.508 1 96.94 271 GLY B O 1
ATOM 4432 N N . ALA B 1 272 ? -3.953 -21.766 7.965 1 97.88 272 ALA B N 1
ATOM 4433 C CA . ALA B 1 272 ? -3.004 -21.578 6.871 1 97.88 272 ALA B CA 1
ATOM 4434 C C . ALA B 1 272 ? -3.148 -20.172 6.266 1 97.88 272 ALA B C 1
ATOM 4436 O O . ALA B 1 272 ? -4.258 -19.656 6.145 1 97.88 272 ALA B O 1
ATOM 4437 N N . GLY B 1 273 ? -1.987 -19.609 5.938 1 98.12 273 GLY B N 1
ATOM 4438 C CA . GLY B 1 273 ? -1.966 -18.359 5.184 1 98.12 273 GLY B CA 1
ATOM 4439 C C . GLY B 1 273 ? -1.974 -18.578 3.68 1 98.12 273 GLY B C 1
ATOM 4440 O O . GLY B 1 273 ? -2.717 -19.422 3.17 1 98.12 273 GLY B O 1
ATOM 4441 N N . HIS B 1 274 ? -1.224 -17.781 2.992 1 98.12 274 HIS B N 1
ATOM 4442 C CA . HIS B 1 274 ? -1.281 -17.734 1.536 1 98.12 274 HIS B CA 1
ATOM 4443 C C . HIS B 1 274 ? -0.457 -18.859 0.917 1 98.12 274 HIS B C 1
ATOM 4445 O O . HIS B 1 274 ? -0.716 -19.281 -0.215 1 98.12 274 HIS B O 1
ATOM 4451 N N . ASN B 1 275 ? 0.568 -19.312 1.562 1 98.38 275 ASN B N 1
ATOM 4452 C CA . ASN B 1 275 ? 1.432 -20.375 1.061 1 98.38 275 ASN B CA 1
ATOM 4453 C C . ASN B 1 275 ? 0.869 -21.75 1.391 1 98.38 275 ASN B C 1
ATOM 4455 O O . ASN B 1 275 ? 1.53 -22.547 2.053 1 98.38 275 ASN B O 1
ATOM 4459 N N . LEU B 1 276 ? -0.181 -22.109 0.831 1 98.12 276 LEU B N 1
ATOM 4460 C CA . LEU B 1 276 ? -1.07 -23.188 1.223 1 98.12 276 LEU B CA 1
ATOM 4461 C C . LEU B 1 276 ? -0.345 -24.531 1.17 1 98.12 276 LEU B C 1
ATOM 4463 O O . LEU B 1 276 ? -0.314 -25.266 2.16 1 98.12 276 LEU B O 1
ATOM 4467 N N . PRO B 1 277 ? 0.337 -24.875 0.071 1 98.56 277 PRO B N 1
ATOM 4468 C CA . PRO B 1 277 ? 0.916 -26.219 -0 1 98.56 277 PRO B CA 1
ATOM 4469 C C . PRO B 1 277 ? 2.098 -26.406 0.948 1 98.56 277 PRO B C 1
ATOM 4471 O O . PRO B 1 277 ? 2.371 -27.531 1.39 1 98.56 277 PRO B O 1
ATOM 4474 N N . GLN B 1 278 ? 2.809 -25.344 1.227 1 98.44 278 GLN B N 1
ATOM 4475 C CA . GLN B 1 278 ? 3.955 -25.469 2.121 1 98.44 278 GLN B CA 1
ATOM 4476 C C . GLN B 1 278 ? 3.518 -25.453 3.582 1 98.44 278 GLN B C 1
ATOM 4478 O O . GLN B 1 278 ? 4.133 -26.109 4.43 1 98.44 278 GLN B O 1
ATOM 4483 N N . GLU B 1 279 ? 2.479 -24.75 3.883 1 98.44 279 GLU B N 1
ATOM 4484 C CA . GLU B 1 279 ? 1.979 -24.641 5.25 1 98.44 279 GLU B CA 1
ATOM 4485 C C . GLU B 1 279 ? 1.178 -25.875 5.641 1 98.44 279 GLU B C 1
ATOM 4487 O O . GLU B 1 279 ? 1.145 -26.266 6.812 1 98.44 279 GLU B O 1
ATOM 4492 N N . ARG B 1 280 ? 0.521 -26.5 4.672 1 98.44 280 ARG B N 1
ATOM 4493 C CA . ARG B 1 280 ? -0.303 -27.672 4.891 1 98.44 280 ARG B CA 1
ATOM 4494 C C . ARG B 1 280 ? -0.049 -28.734 3.818 1 98.44 280 ARG B C 1
ATOM 4496 O O . ARG B 1 280 ? -0.954 -29.078 3.057 1 98.44 280 ARG B O 1
ATOM 4503 N N . PRO B 1 281 ? 1.108 -29.359 3.859 1 98.62 281 PRO B N 1
ATOM 4504 C CA . PRO B 1 281 ? 1.506 -30.234 2.75 1 98.62 281 PRO B CA 1
ATOM 4505 C C . PRO B 1 281 ? 0.652 -31.5 2.658 1 98.62 281 PRO B C 1
ATOM 4507 O O . PRO B 1 281 ? 0.316 -31.938 1.557 1 98.62 281 PRO B O 1
ATOM 4510 N N . ARG B 1 282 ? 0.262 -32.094 3.736 1 98.69 282 ARG B N 1
ATOM 4511 C CA . ARG B 1 282 ? -0.558 -33.312 3.709 1 98.69 282 ARG B CA 1
ATOM 4512 C C . ARG B 1 282 ? -1.959 -33 3.189 1 98.69 282 ARG B C 1
ATOM 4514 O O . ARG B 1 282 ? -2.514 -33.781 2.4 1 98.69 282 ARG B O 1
ATOM 4521 N N . ASP B 1 283 ? -2.508 -31.891 3.711 1 98.81 283 ASP B N 1
ATOM 4522 C CA . ASP B 1 283 ? -3.824 -31.469 3.24 1 98.81 283 ASP B CA 1
ATOM 4523 C C . ASP B 1 283 ? -3.807 -31.188 1.741 1 98.81 283 ASP B C 1
ATOM 4525 O O . ASP B 1 283 ? -4.754 -31.516 1.026 1 98.81 283 ASP B O 1
ATOM 4529 N N . TRP B 1 284 ? -2.773 -30.547 1.278 1 98.81 284 TRP B N 1
ATOM 4530 C CA . TRP B 1 284 ? -2.643 -30.25 -0.145 1 98.81 284 TRP B CA 1
ATOM 4531 C C . TRP B 1 284 ? -2.566 -31.547 -0.962 1 98.81 284 TRP B C 1
ATOM 4533 O O . TRP B 1 284 ? -3.246 -31.672 -1.981 1 98.81 284 TRP B O 1
ATOM 4543 N N . ALA B 1 285 ? -1.721 -32.469 -0.535 1 98.88 285 ALA B N 1
ATOM 4544 C CA . ALA B 1 285 ? -1.594 -33.75 -1.241 1 98.88 285 ALA B CA 1
ATOM 4545 C C . ALA B 1 285 ? -2.934 -34.469 -1.312 1 98.88 285 ALA B C 1
ATOM 4547 O O . ALA B 1 285 ? -3.303 -35 -2.359 1 98.88 285 ALA B O 1
ATOM 4548 N N . GLN B 1 286 ? -3.604 -34.438 -0.223 1 98.88 286 GLN B N 1
ATOM 4549 C CA . GLN B 1 286 ? -4.914 -35.094 -0.206 1 98.88 286 GLN B CA 1
ATOM 4550 C C . GLN B 1 286 ? -5.871 -34.406 -1.181 1 98.88 286 GLN B C 1
ATOM 4552 O O . GLN B 1 286 ? -6.68 -35.062 -1.834 1 98.88 286 GLN B O 1
ATOM 4557 N N . ALA B 1 287 ? -5.84 -33.094 -1.228 1 98.88 287 ALA B N 1
ATOM 4558 C CA . ALA B 1 287 ? -6.68 -32.344 -2.172 1 98.88 287 ALA B CA 1
ATOM 4559 C C . ALA B 1 287 ? -6.391 -32.781 -3.609 1 98.88 287 ALA B C 1
ATOM 4561 O O . ALA B 1 287 ? -7.312 -32.906 -4.418 1 98.88 287 ALA B O 1
ATOM 4562 N N . VAL B 1 288 ? -5.121 -32.969 -3.93 1 98.88 288 VAL B N 1
ATOM 4563 C CA . VAL B 1 288 ? -4.734 -33.406 -5.266 1 98.88 288 VAL B CA 1
ATOM 4564 C C . VAL B 1 288 ? -5.32 -34.781 -5.547 1 98.88 288 VAL B C 1
ATOM 4566 O O . VAL B 1 288 ? -5.898 -35.031 -6.609 1 98.88 288 VAL B O 1
ATOM 4569 N N . LEU B 1 289 ? -5.195 -35.688 -4.602 1 98.81 289 LEU B N 1
ATOM 4570 C CA . LEU B 1 289 ? -5.715 -37.031 -4.758 1 98.81 289 LEU B CA 1
ATOM 4571 C C . LEU B 1 289 ? -7.234 -37.031 -4.898 1 98.81 289 LEU B C 1
ATOM 4573 O O . LEU B 1 289 ? -7.793 -37.75 -5.723 1 98.81 289 LEU B O 1
ATOM 4577 N N . ASP B 1 290 ? -7.871 -36.219 -4.113 1 98.81 290 ASP B N 1
ATOM 4578 C CA . ASP B 1 290 ? -9.328 -36.094 -4.168 1 98.81 290 ASP B CA 1
ATOM 4579 C C . ASP B 1 290 ? -9.789 -35.531 -5.508 1 98.81 290 ASP B C 1
ATOM 4581 O O . ASP B 1 290 ? -10.789 -35.969 -6.07 1 98.81 290 ASP B O 1
ATOM 4585 N N . ALA B 1 291 ? -9.078 -34.5 -5.945 1 98.81 291 ALA B N 1
ATOM 4586 C CA . ALA B 1 291 ? -9.414 -33.938 -7.246 1 98.81 291 ALA B CA 1
ATOM 4587 C C . ALA B 1 291 ? -9.336 -34.969 -8.344 1 98.81 291 ALA B C 1
ATOM 4589 O O . ALA B 1 291 ? -10.219 -35.062 -9.203 1 98.81 291 ALA B O 1
ATOM 4590 N N . ARG B 1 292 ? -8.289 -35.719 -8.359 1 98.38 292 ARG B N 1
ATOM 4591 C CA . ARG B 1 292 ? -8.125 -36.781 -9.352 1 98.38 292 ARG B CA 1
ATOM 4592 C C . ARG B 1 292 ? -9.25 -37.812 -9.25 1 98.38 292 ARG B C 1
ATOM 4594 O O . ARG B 1 292 ? -9.75 -38.312 -10.273 1 98.38 292 ARG B O 1
ATOM 4601 N N . ALA B 1 293 ? -9.617 -38.125 -8.047 1 98 293 ALA B N 1
ATOM 4602 C CA . ALA B 1 293 ? -10.695 -39.094 -7.824 1 98 293 ALA B CA 1
ATOM 4603 C C . ALA B 1 293 ? -12.016 -38.562 -8.391 1 98 293 ALA B C 1
ATOM 4605 O O . ALA B 1 293 ? -12.836 -39.344 -8.875 1 98 293 ALA B O 1
ATOM 4606 N N . MET B 1 294 ? -12.188 -37.312 -8.266 1 97.44 294 MET B N 1
ATOM 4607 C CA . MET B 1 294 ? -13.391 -36.688 -8.805 1 97.44 294 MET B CA 1
ATOM 4608 C C . MET B 1 294 ? -13.453 -36.844 -10.32 1 97.44 294 MET B C 1
ATOM 4610 O O . MET B 1 294 ? -14.523 -36.719 -10.922 1 97.44 294 MET B O 1
ATOM 4614 N N . ALA B 1 295 ? -12.344 -36.938 -10.969 1 93.88 295 ALA B N 1
ATOM 4615 C CA . ALA B 1 295 ? -12.266 -37.031 -12.43 1 93.88 295 ALA B CA 1
ATOM 4616 C C . ALA B 1 295 ? -12.609 -38.438 -12.898 1 93.88 295 ALA B C 1
ATOM 4618 O O . ALA B 1 295 ? -12.914 -38.656 -14.07 1 93.88 295 ALA B O 1
ATOM 4619 N N . ARG B 1 296 ? -12.516 -39.375 -12.062 1 85.56 296 ARG B N 1
ATOM 4620 C CA . ARG B 1 296 ? -12.789 -40.781 -12.406 1 85.56 296 ARG B CA 1
ATOM 4621 C C . ARG B 1 296 ? -14.281 -41.062 -12.312 1 85.56 296 ARG B C 1
ATOM 4623 O O . ARG B 1 296 ? -14.945 -40.656 -11.359 1 85.56 296 ARG B O 1
ATOM 4630 N N . PRO B 1 297 ? -14.828 -41.656 -13.586 1 65.81 297 PRO B N 1
ATOM 4631 C CA . PRO B 1 297 ? -16.234 -42.031 -13.562 1 65.81 297 PRO B CA 1
ATOM 4632 C C . PRO B 1 297 ? -16.547 -43.094 -12.508 1 65.81 297 PRO B C 1
ATOM 4634 O O . PRO B 1 297 ? -15.672 -43.906 -12.164 1 65.81 297 PRO B O 1
#

Sequence (594 aa):
MQQRTVTAGVLEVSYLESGPADGWPCILSHGFPYDVQTYAEAAPLLAAAGARVILPWLRGYDPTRFLSPDTPRSGEQAALAADLRALMDALGIGRAVLGGYDWGGRASCIVAALWPDRVEALVSGNSYNIQNIPRSGEPETPEVEASFWYQYYFHSERGRRGLERDRRALARTLWRMWSPTWAFDAAEFERTAAAFDNPDFVEVVIHSYRHRFGLVPGDPAYAHIETQLVAQPKISVPTVAIDGDRDGVDTGTAGHAAQFTGPFDHRVFKGAGHNLPQERPRDWAQAVLDARAMARPMQQRTVTAGVLEVSYLESGPADGWPCILSHGFPYDVQTYAEAAPLLAAAGARVILPWLRGYDPTRFLSPDTPRSGEQAALAADLRALMDALGIGRAVLGGYDWGGRASCIVAALWPDRVEALVSGNSYNIQNIPRSGEPETPEVEASFWYQYYFHSERGRRGLERDRRALARTLWRMWSPTWAFDAAEFERTAAAFDNPDFVEVVIHSYRHRFGLVPGDPAYAHIETQLVAQPKISVPTVAIDGDRDGVDTGTAGHAAQFTGPFDHRVFKGAGHNLPQERPRDWAQAVLDARAMARP

Foldseek 3Di:
DDWDWFDFPQKGKIKDWAADPPFAEEEEEEAPPFAQVLQVPQRVVLNVVRYTYIYIGFQLWPPMDGPDPPDQLAQALLVRLSRVVRVCVRSVQQAHAQEYEHSSLSSQLLCLQPPVRRYLFYEYEQANRQFQQVCLPPDDPPQLVVLCVLLVLLLDVNSLVVCVVCVLVVRVVNVCQFQVLDDDDPVSSVVGCNRNPRPSNSSNVSNHSCVSNPNDDGDPVRVVSVVVCNVVGARAHQYEYEYECRGNNDNHRVVCVVSYNHHYHYYYDYSGGRSPCNRPVVVSSVRSVVRSVSSPD/DDWDWFDFPQKGKIKDWAADLPFAEEEEEEAPPFAQVLQVPQRVVLNVVRYTYIYIGFQLWPPMDGPDPPDQLAQALLVRLSRVVRVCVRSVQQAHAQEYEHSSLSSQLLCLQPPVRRYLFYEYEQANRQFQQVCLPPDDPPLLVVLCVLLVLLLDVNSLVVCVVCVLVVRVVNVCQFQVLDDDDPVSSVVGCNRNPRPSNSSNVSNHSCVSNPNDDGDPVRVVSVVVCNVVGARAHQYEYEYECRGNNDNHRPVCVVSYNHHYHYYYDYSGGRSPCNRPVVVSSVRSVVRSVSSPD

Organism: Ruegeria pomeroyi (strain ATCC 700808 / DSM 15171 / DSS-3) (NCBI:txid246200)

InterPro domains:
  IPR000073 Alpha/beta hydrolase fold-1 [PF00561] (27-276)
  IPR000639 Epoxide hydrolase-like [PR00412] (30-48)
  IPR000639 Epoxide hydrolase-like [PR00412] (50-65)
  IPR000639 Epoxide hydrolase-like [PR00412] (98-111)
  IPR000639 Epoxide hydrolase-like [PR00412] (112-125)
  IPR000639 Epoxide hydrolase-like [PR00412] (237-253)
  IPR000639 Epoxide hydrolase-like [PR00412] (269-291)
  IPR029058 Alpha/Beta hydrolase fold [G3DSA:3.40.50.1820] (1-292)
  IPR029058 Alpha/Beta hydrolase fold [SSF53474] (2-290)

pLDDT: mean 97.81, std 2.92, range [65.31, 98.94]

Nearest PDB structures (foldseek):
  5bov-assembly2_B  TM=9.879E-01  e=7.885E-42  Klebsiella pneumoniae subsp. pneumoniae MGH 78578
  5xwz-assembly1_A  TM=7.263E-01  e=1.934E-11  Cladophialophora bantiana CBS 173.52
  8jlv-assembly5_E  TM=6.871E-01  e=2.965E-11  Exophiala aquamarina CBS 119918
  6jr2-assembly1_B  TM=6.919E-01  e=3.350E-11  Clonostachys rosea
  5xo6-assembly4_G  TM=6.662E-01  e=6.165E-11  Rhinocladiella mackenziei CBS 650.93